Protein AF-A0AAE0JSP8-F1 (afdb_monomer)

Nearest PDB structures (foldseek):
  7pnw-assembly1_C  TM=7.402E-01  e=6.648E-01  Mus musculus
  3w5z-assembly1_A-2  TM=4.582E-01  e=4.486E-01  Magnetospirillum gryphiswaldense MSR-1
  3w63-assembly1_A-2  TM=4.583E-01  e=5.020E-01  Magnetospirillum gryphiswaldense MSR-1
  6h8d-assembly1_A-2  TM=4.544E-01  e=6.285E-01  Magnetospirillum gryphiswaldense
  6han-assembly1_A  TM=4.425E-01  e=1.544E+00  Magnetospirillum gryphiswaldense

Secondary structure (DSSP, 8-state):
----PPPPHHHHHHHHHHHHHHTS---SEEEEETTEEEEEEEETTEEEESPPPPSSEEEE--HHHHHHHHHH-HHHHHHHHHHHHHHTT---EEEEEEEEEEESS--TTPPPEEEEEEEE---STTHHHHHHHHHHHHHHHHHHHHHHSGGGTT---EEEEEEGGGTSPPEEEPPPHHHIIIIIHHHHHHHHHHHHHHHHHSTTTTTTEEEEEEEEEES-TTTTS-TTSS-EEEEEEE-TTS-GGGHHHHHHHHHHHHTT-TT---EEEEEE------PPPPPPP-S-HHHHHHHHHHHT----SPPPSSB-TT-EEEESS-EEBTTS-EEPPPEEE--EEEEE--SS-TT-EEEEEE-HHHHGGGSTT--EEE-TTS-EEE-PPPTTSHHHHHHHH-B---TTPPEEESS-HHHHHHHHHHHHHHHHHHTTSHHHHHHHHHHHHHHHHHHTTTTEEEEEEEE--TT-B-TT--B---EEEEES-GGGB---BPPPHHHHHHHS-GGGGGGS-SSS-TT-BSS---

Structure (mmCIF, N/CA/C/O backbone):
data_AF-A0AAE0JSP8-F1
#
_entry.id   AF-A0AAE0JSP8-F1
#
loop_
_atom_site.group_PDB
_atom_site.id
_atom_site.type_symbol
_atom_site.label_atom_id
_atom_site.label_alt_id
_atom_site.label_comp_id
_atom_site.label_asym_id
_atom_site.label_entity_id
_atom_site.label_seq_id
_atom_site.pdbx_PDB_ins_code
_atom_site.Cartn_x
_atom_site.Cartn_y
_atom_site.Cartn_z
_atom_site.occupancy
_atom_site.B_iso_or_equiv
_atom_site.auth_seq_id
_atom_site.auth_comp_id
_atom_site.auth_asym_id
_atom_site.auth_atom_id
_atom_sit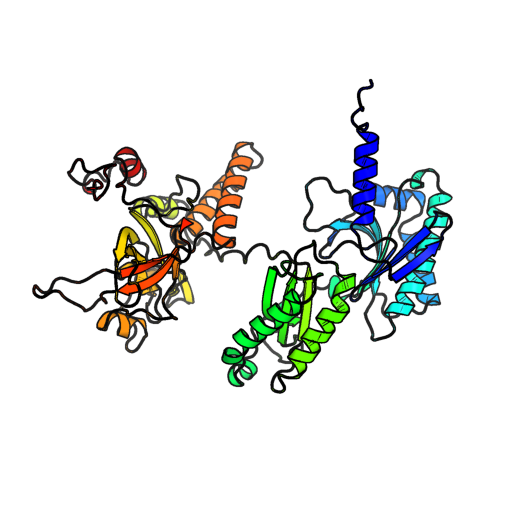e.pdbx_PDB_model_num
ATOM 1 N N . MET A 1 1 ? -52.371 -23.013 -5.879 1.00 31.42 1 MET A N 1
ATOM 2 C CA . MET A 1 1 ? -51.240 -23.257 -4.959 1.00 31.42 1 MET A CA 1
ATOM 3 C C . MET A 1 1 ? -50.397 -22.003 -4.907 1.00 31.42 1 MET A C 1
ATOM 5 O O . MET A 1 1 ? -50.276 -21.325 -5.916 1.00 31.42 1 MET A O 1
ATOM 9 N N . ALA A 1 2 ? -49.991 -21.657 -3.694 1.00 24.61 2 ALA A N 1
ATOM 10 C CA . ALA A 1 2 ? -49.722 -20.311 -3.224 1.00 24.61 2 ALA A CA 1
ATOM 11 C C . ALA A 1 2 ? -48.403 -19.703 -3.724 1.00 24.61 2 ALA A C 1
ATOM 13 O O . ALA A 1 2 ? -47.392 -20.388 -3.855 1.00 24.61 2 ALA A O 1
ATOM 14 N N . PHE A 1 3 ? -48.455 -18.388 -3.936 1.00 23.31 3 PHE A N 1
ATOM 15 C CA . PHE A 1 3 ? -47.315 -17.483 -4.003 1.00 23.31 3 PHE A CA 1
ATOM 16 C C . PHE A 1 3 ? -46.479 -17.598 -2.724 1.00 23.31 3 PHE A C 1
ATOM 18 O O . PHE A 1 3 ? -47.022 -17.489 -1.626 1.00 23.31 3 PHE A O 1
ATOM 25 N N . ASN A 1 4 ? -45.167 -17.779 -2.870 1.00 24.06 4 ASN A N 1
ATOM 26 C CA . ASN A 1 4 ? -44.219 -17.588 -1.779 1.00 24.06 4 ASN A CA 1
ATOM 27 C C . ASN A 1 4 ? -43.855 -16.089 -1.744 1.00 24.06 4 ASN A C 1
ATOM 29 O O . ASN A 1 4 ? -43.305 -15.598 -2.735 1.00 24.06 4 ASN A O 1
ATOM 33 N N . PRO A 1 5 ? -44.220 -15.326 -0.699 1.00 29.48 5 PRO A N 1
ATOM 34 C CA . PRO A 1 5 ? -43.956 -13.896 -0.653 1.00 29.48 5 PRO A CA 1
ATOM 35 C C . PRO A 1 5 ? -42.469 -13.646 -0.380 1.00 29.48 5 PRO A C 1
ATOM 37 O O . PRO A 1 5 ? -41.847 -14.323 0.439 1.00 29.48 5 PRO A O 1
ATOM 40 N N . TYR A 1 6 ? -41.901 -12.657 -1.071 1.00 28.11 6 TYR A N 1
ATOM 41 C CA . TYR A 1 6 ? -40.589 -12.113 -0.732 1.00 28.11 6 TYR A CA 1
ATOM 42 C C . TYR A 1 6 ? -40.577 -11.675 0.745 1.00 28.11 6 TYR A C 1
ATOM 44 O O . TYR A 1 6 ? -41.571 -11.096 1.199 1.00 28.11 6 TYR A O 1
ATOM 52 N N . PRO A 1 7 ? -39.490 -11.923 1.499 1.00 28.80 7 PRO A N 1
ATOM 53 C CA . PRO A 1 7 ? -39.397 -11.477 2.883 1.00 28.80 7 PRO A CA 1
ATOM 54 C C . PRO A 1 7 ? -39.534 -9.951 2.950 1.00 28.80 7 PRO A C 1
ATOM 56 O O . PRO A 1 7 ? -39.012 -9.240 2.088 1.00 28.80 7 PRO A O 1
ATOM 59 N N . SER A 1 8 ? -40.242 -9.442 3.961 1.00 32.22 8 SER A N 1
ATOM 60 C CA . SER A 1 8 ? -40.395 -8.001 4.171 1.00 32.22 8 SER A CA 1
ATOM 61 C C . SER A 1 8 ? -39.023 -7.327 4.358 1.00 32.22 8 SER A C 1
ATOM 63 O O . SER A 1 8 ? -38.097 -7.973 4.864 1.00 32.22 8 SER A O 1
ATOM 65 N N . PRO A 1 9 ? -38.868 -6.036 4.008 1.00 35.84 9 PRO A N 1
ATOM 66 C CA . PRO A 1 9 ? -37.604 -5.305 4.155 1.00 35.84 9 PRO A CA 1
ATOM 67 C C . PRO A 1 9 ? -37.012 -5.372 5.573 1.00 35.84 9 PRO A C 1
ATOM 69 O O . PRO A 1 9 ? -35.799 -5.482 5.722 1.00 35.84 9 PRO A O 1
ATOM 72 N N . GLU A 1 10 ? -37.861 -5.415 6.606 1.00 33.19 10 GLU A N 1
ATOM 73 C CA . GLU A 1 10 ? -37.438 -5.578 8.005 1.00 33.19 10 GLU A CA 1
ATOM 74 C C . GLU A 1 10 ? -36.783 -6.941 8.276 1.00 33.19 10 GLU A C 1
ATOM 76 O O . GLU A 1 10 ? -35.795 -7.018 8.999 1.00 33.19 10 GLU A O 1
ATOM 81 N N . SER A 1 11 ? -37.264 -8.019 7.645 1.00 34.00 11 SER A N 1
ATOM 82 C CA . SER A 1 11 ? -36.693 -9.365 7.807 1.00 34.00 11 SER A CA 1
ATOM 83 C C . SER A 1 11 ? -35.365 -9.555 7.066 1.00 34.00 11 SER A C 1
ATOM 85 O O . SER A 1 11 ? -34.535 -10.357 7.492 1.00 34.00 11 SER A O 1
ATOM 87 N N . ALA A 1 12 ? -35.132 -8.794 5.990 1.00 35.09 12 ALA A N 1
ATOM 88 C CA . ALA A 1 12 ? -33.876 -8.805 5.242 1.00 35.09 12 ALA A CA 1
ATOM 89 C C . ALA A 1 12 ? -32.756 -8.051 5.980 1.00 35.09 12 ALA A C 1
ATOM 91 O O . ALA A 1 12 ? -31.602 -8.483 5.936 1.00 35.09 12 ALA A O 1
ATOM 92 N N . ASP A 1 13 ? -33.094 -6.972 6.693 1.00 37.41 13 ASP A N 1
ATOM 93 C CA . ASP A 1 13 ? -32.158 -6.249 7.561 1.00 37.41 13 ASP A CA 1
ATOM 94 C C . ASP A 1 13 ? -31.832 -7.035 8.836 1.00 37.41 13 ASP A C 1
ATOM 96 O O . ASP A 1 13 ? -30.678 -7.055 9.267 1.00 37.41 13 ASP A O 1
ATOM 100 N N . ASP A 1 14 ? -32.798 -7.768 9.393 1.00 34.06 14 ASP A N 1
ATOM 101 C CA . ASP A 1 14 ? -32.564 -8.658 10.534 1.00 34.06 14 ASP A CA 1
ATOM 102 C C . ASP A 1 14 ? -31.745 -9.902 10.142 1.00 34.06 14 ASP A C 1
ATOM 104 O O . ASP A 1 14 ? -30.850 -10.319 10.880 1.00 34.06 14 ASP A O 1
ATOM 108 N N . GLU A 1 15 ? -31.953 -10.454 8.940 1.00 32.25 15 GLU A N 1
ATOM 109 C CA . GLU A 1 15 ? -31.084 -11.477 8.333 1.00 32.25 15 GLU A CA 1
ATOM 110 C C . GLU A 1 15 ? -29.684 -10.930 8.021 1.00 32.25 15 GLU A C 1
ATOM 112 O O . GLU A 1 15 ? -28.696 -11.627 8.244 1.00 32.25 15 GLU A O 1
ATOM 117 N N . ARG A 1 16 ? -29.549 -9.677 7.560 1.00 38.47 16 ARG A N 1
ATOM 118 C CA . ARG A 1 16 ? -28.243 -9.019 7.368 1.00 38.47 16 ARG A CA 1
ATOM 119 C C . ARG A 1 16 ? -27.525 -8.782 8.690 1.00 38.47 16 ARG A C 1
ATOM 121 O O . ARG A 1 16 ? -26.331 -9.053 8.761 1.00 38.47 16 ARG A O 1
ATOM 128 N N . ARG A 1 17 ? -28.225 -8.347 9.741 1.00 40.03 17 ARG A N 1
ATOM 129 C CA . ARG A 1 17 ? -27.682 -8.187 11.102 1.00 40.03 17 ARG A CA 1
ATOM 130 C C . ARG A 1 17 ? -27.309 -9.529 11.723 1.00 40.03 17 ARG A C 1
ATOM 132 O O . ARG A 1 17 ? -26.248 -9.633 12.336 1.00 40.03 17 ARG A O 1
ATOM 139 N N . LYS A 1 18 ? -28.110 -10.579 11.510 1.00 31.92 18 LYS A N 1
ATOM 140 C CA . LYS A 1 18 ? -27.779 -11.957 11.905 1.00 31.92 18 LYS A CA 1
ATOM 141 C C . LYS A 1 18 ? -26.587 -12.505 11.128 1.00 31.92 18 LYS A C 1
ATOM 143 O O . LYS A 1 18 ? -25.696 -13.062 11.753 1.00 31.92 18 LYS A O 1
ATOM 148 N N . ARG A 1 19 ? -26.494 -12.290 9.811 1.00 33.28 19 ARG A N 1
ATOM 149 C CA . ARG A 1 19 ? -25.324 -12.673 8.995 1.00 33.28 19 ARG A CA 1
ATOM 150 C C . ARG A 1 19 ? -24.083 -11.866 9.357 1.00 33.28 19 ARG A C 1
ATOM 152 O O . ARG A 1 19 ? -23.002 -12.432 9.395 1.00 33.28 19 ARG A O 1
ATOM 159 N N . ALA A 1 20 ? -24.220 -10.583 9.681 1.00 36.50 20 ALA A N 1
ATOM 160 C CA . ALA A 1 20 ? -23.135 -9.762 10.205 1.00 36.50 20 ALA A CA 1
ATOM 161 C C . ALA A 1 20 ? -22.670 -10.257 11.584 1.00 36.50 20 ALA A C 1
ATOM 163 O O . ALA A 1 20 ? -21.468 -10.294 11.819 1.00 36.50 20 ALA A O 1
ATOM 164 N N . ARG A 1 21 ? -23.586 -10.707 12.455 1.00 38.38 21 ARG A N 1
ATOM 165 C CA . ARG A 1 21 ? -23.275 -11.366 13.739 1.00 38.38 21 ARG A CA 1
ATOM 166 C C . ARG A 1 21 ? -22.654 -12.762 13.576 1.00 38.38 21 ARG A C 1
ATOM 168 O O . ARG A 1 21 ? -21.753 -13.096 14.328 1.00 38.38 21 ARG A O 1
ATOM 175 N N . LEU A 1 22 ? -23.085 -13.550 12.589 1.00 34.72 22 LEU A N 1
ATOM 176 C CA . LEU A 1 22 ? -22.573 -14.899 12.283 1.00 34.72 22 LEU A CA 1
ATOM 177 C C . LEU A 1 22 ? -21.211 -14.894 11.563 1.00 34.72 22 LEU A C 1
ATOM 179 O O . LEU A 1 22 ? -20.535 -15.915 11.538 1.00 34.72 22 LEU A O 1
ATOM 183 N N . ARG A 1 23 ? -20.795 -13.762 10.981 1.00 41.19 23 ARG A N 1
ATOM 184 C CA . ARG A 1 23 ? -19.531 -13.596 10.228 1.00 41.19 23 ARG A CA 1
ATOM 185 C C . ARG A 1 23 ? -18.319 -13.231 11.091 1.00 41.19 23 ARG A C 1
ATOM 187 O O . ARG A 1 23 ? -17.265 -12.905 10.558 1.00 41.19 23 ARG A O 1
ATOM 194 N N . ARG A 1 24 ? -18.464 -13.217 12.414 1.00 50.22 24 ARG A N 1
ATOM 195 C CA . ARG A 1 24 ? -17.541 -12.530 13.320 1.00 50.22 24 ARG A CA 1
ATOM 196 C C . ARG A 1 24 ? -17.020 -13.483 14.379 1.00 50.22 24 ARG A C 1
ATOM 198 O O . ARG A 1 24 ? -17.729 -13.700 15.347 1.00 50.22 24 ARG A O 1
ATOM 205 N N . SER A 1 25 ? -15.787 -13.970 14.172 1.00 50.50 25 SER A N 1
ATOM 206 C CA . SER A 1 25 ? -14.884 -14.651 15.131 1.00 50.50 25 SER A CA 1
ATOM 207 C C . SER A 1 25 ? -15.481 -15.764 16.012 1.00 50.50 25 SER A C 1
ATOM 209 O O . SER A 1 25 ? -16.578 -15.670 16.544 1.00 50.50 25 SER A O 1
ATOM 211 N N . GLU A 1 26 ? -14.720 -16.820 16.284 1.00 50.00 26 GLU A N 1
ATOM 212 C CA . GLU A 1 26 ? -15.109 -17.754 17.351 1.00 50.00 26 GLU A CA 1
ATOM 213 C C . GLU A 1 26 ? -14.816 -17.126 18.720 1.00 50.00 26 GLU A C 1
ATOM 215 O O . GLU A 1 26 ? -13.725 -16.604 18.948 1.00 50.00 26 GLU A O 1
ATOM 220 N N . ALA A 1 27 ? -15.809 -17.130 19.613 1.00 56.12 27 ALA A N 1
ATOM 221 C CA . ALA A 1 27 ? -15.682 -16.568 20.955 1.00 56.12 27 ALA A CA 1
ATOM 222 C C . ALA A 1 27 ? -14.698 -17.383 21.801 1.00 56.12 27 ALA A C 1
ATOM 224 O O . ALA A 1 27 ? -14.748 -18.612 21.795 1.00 56.12 27 ALA A O 1
ATOM 225 N N . THR A 1 28 ? -13.849 -16.706 22.577 1.00 61.28 28 THR A N 1
ATOM 226 C CA . THR A 1 28 ? -12.959 -17.378 23.537 1.00 61.28 28 THR A CA 1
ATOM 227 C C . THR A 1 28 ? -13.758 -17.927 24.716 1.00 61.28 28 THR A C 1
ATOM 229 O O . THR A 1 28 ? -13.456 -18.994 25.243 1.00 61.28 28 THR A O 1
ATOM 232 N N . SER A 1 29 ? -14.789 -17.191 25.144 1.00 69.19 29 SER A N 1
ATOM 233 C CA . SER A 1 29 ? -15.758 -17.631 26.150 1.00 69.19 29 SER A CA 1
ATOM 234 C C . SER A 1 29 ? -17.073 -16.851 26.042 1.00 69.19 29 SER A C 1
ATOM 236 O O . SER A 1 29 ? -17.104 -15.740 25.512 1.00 69.19 29 SER A O 1
ATOM 238 N N . SER A 1 30 ? -18.165 -17.419 26.552 1.00 66.19 30 SER A N 1
ATOM 239 C CA . SER A 1 30 ? -19.457 -16.744 26.727 1.00 66.19 30 SER A CA 1
ATOM 240 C C . SER A 1 30 ? -19.714 -16.432 28.204 1.00 66.19 30 SER A C 1
ATOM 242 O O . SER A 1 30 ? -19.232 -17.136 29.092 1.00 66.19 30 SER A O 1
ATOM 244 N N . ASP A 1 31 ? -20.472 -15.374 28.472 1.00 72.06 31 ASP A N 1
ATOM 245 C CA . ASP A 1 31 ? -20.971 -15.006 29.799 1.00 72.06 31 ASP A CA 1
ATOM 246 C C . ASP A 1 31 ? -22.331 -14.290 29.659 1.00 72.06 31 ASP A C 1
ATOM 248 O O . ASP A 1 31 ? -22.794 -14.029 28.551 1.00 72.06 31 ASP A O 1
ATOM 252 N N . SER A 1 32 ? -22.996 -13.975 30.765 1.00 63.38 32 SER A N 1
ATOM 253 C CA . SER A 1 32 ? -24.276 -13.264 30.786 1.00 63.38 32 SER A CA 1
ATOM 254 C C . SER A 1 32 ? -24.208 -11.997 31.635 1.00 63.38 32 SER A C 1
ATOM 256 O O . SER A 1 32 ? -23.608 -11.984 32.718 1.00 63.38 32 SER A O 1
ATOM 258 N N . SER A 1 33 ? -24.850 -10.934 31.159 1.00 71.62 33 SER A N 1
ATOM 259 C CA . SER A 1 33 ? -25.182 -9.730 31.924 1.00 71.62 33 SER A CA 1
ATOM 260 C C . SER A 1 33 ? -26.700 -9.607 32.056 1.00 71.62 33 SER A C 1
ATOM 262 O O . SER A 1 33 ? -27.456 -10.383 31.469 1.00 71.62 33 SER A O 1
ATOM 264 N N . ASP A 1 34 ? -27.154 -8.584 32.778 1.00 70.25 34 ASP A N 1
ATOM 265 C CA . ASP A 1 34 ? -28.576 -8.234 32.840 1.00 70.25 34 ASP A CA 1
ATOM 266 C C . ASP A 1 34 ? -29.153 -7.860 31.456 1.00 70.25 34 ASP A C 1
ATOM 268 O O . ASP A 1 34 ? -30.369 -7.825 31.284 1.00 70.25 34 ASP A O 1
ATOM 272 N N . ALA A 1 35 ? -28.296 -7.622 30.447 1.00 60.81 35 ALA A N 1
ATOM 273 C CA . ALA A 1 35 ? -28.680 -7.358 29.055 1.00 60.81 35 ALA A CA 1
ATOM 274 C C . ALA A 1 35 ? -28.774 -8.615 28.179 1.00 60.81 35 ALA A C 1
ATOM 276 O O . ALA A 1 35 ? -29.135 -8.502 27.006 1.00 60.81 35 ALA A O 1
ATOM 277 N N . GLY A 1 36 ? -28.476 -9.792 28.733 1.00 72.25 36 GLY A N 1
ATOM 278 C CA . GLY A 1 36 ? -28.459 -11.070 28.027 1.00 72.25 36 GLY A CA 1
ATOM 279 C C . GLY A 1 36 ? -27.058 -11.673 27.914 1.00 72.25 36 GLY A C 1
ATOM 280 O O . GLY A 1 36 ? -26.113 -11.260 28.587 1.00 72.25 36 GLY A O 1
ATOM 281 N N . GLU A 1 37 ? -26.928 -12.696 27.072 1.00 79.19 37 GLU A N 1
ATOM 282 C CA . GLU A 1 37 ? -25.643 -13.344 26.812 1.00 79.19 37 GLU A CA 1
ATOM 283 C C . GLU A 1 37 ? -24.724 -12.446 25.976 1.00 79.19 37 GLU A C 1
ATOM 285 O O . GLU A 1 37 ? -25.137 -11.853 24.976 1.00 79.19 37 GLU A O 1
ATOM 290 N N . PHE A 1 38 ? -23.455 -12.378 26.368 1.00 80.94 38 PHE A N 1
ATOM 291 C CA . PHE A 1 38 ? -22.396 -11.724 25.615 1.00 80.94 38 PHE A CA 1
ATOM 292 C C . PHE A 1 38 ? -21.157 -12.617 25.549 1.00 80.94 38 PHE A C 1
ATOM 294 O O . PHE A 1 38 ? -20.910 -13.476 26.394 1.00 80.94 38 PHE A O 1
ATOM 301 N N . THR A 1 39 ? -20.351 -12.413 24.518 1.00 82.56 39 THR A N 1
ATOM 302 C CA . THR A 1 39 ? -19.151 -13.204 24.256 1.00 82.56 39 THR A CA 1
ATOM 303 C C . THR A 1 39 ? -17.901 -12.358 24.444 1.00 82.56 39 THR A C 1
ATOM 305 O O . THR A 1 39 ? -17.859 -11.187 24.064 1.00 82.56 39 THR A O 1
ATOM 308 N N . ILE A 1 40 ? -16.889 -12.959 25.067 1.00 85.69 40 ILE A N 1
ATOM 309 C CA . ILE A 1 40 ? -15.553 -12.393 25.215 1.00 85.69 40 ILE A CA 1
ATOM 310 C C . ILE A 1 40 ? -14.695 -12.886 24.059 1.00 85.69 40 ILE A C 1
ATOM 312 O O . ILE A 1 40 ? -14.621 -14.090 23.791 1.00 85.69 40 ILE A O 1
ATOM 316 N N . PHE A 1 41 ? -14.008 -11.949 23.418 1.00 83.69 41 PHE A N 1
ATOM 317 C CA . PHE A 1 41 ? -13.048 -12.229 22.363 1.00 83.69 41 PHE A CA 1
ATOM 318 C C . PHE A 1 41 ? -11.669 -11.791 22.800 1.00 83.69 41 PHE A C 1
ATOM 320 O O . PHE A 1 41 ? -11.484 -10.666 23.257 1.00 83.69 41 PHE A O 1
ATOM 327 N N . ASN A 1 42 ? -10.714 -12.688 22.619 1.00 83.56 42 ASN A N 1
ATOM 328 C CA . ASN A 1 42 ? -9.311 -12.474 22.895 1.00 83.56 42 ASN A CA 1
ATOM 329 C C . ASN A 1 42 ? -8.546 -12.671 21.598 1.00 83.56 42 ASN A C 1
ATOM 331 O O . ASN A 1 42 ? -8.471 -13.776 21.060 1.00 83.56 42 ASN A O 1
ATOM 335 N N . VAL A 1 43 ? -8.045 -11.569 21.071 1.00 79.88 43 VAL A N 1
ATOM 336 C CA . VAL A 1 43 ? -7.267 -11.511 19.839 1.00 79.88 43 VAL A CA 1
ATOM 337 C C . VAL A 1 43 ? -5.932 -10.841 20.149 1.00 79.88 43 VAL A C 1
ATOM 339 O O . VAL A 1 43 ? -5.715 -10.340 21.251 1.00 79.88 43 VAL A O 1
ATOM 342 N N . ARG A 1 44 ? -4.979 -10.884 19.216 1.00 76.31 44 ARG A N 1
ATOM 343 C CA . ARG A 1 44 ? -3.579 -10.495 19.454 1.00 76.31 44 ARG A CA 1
ATOM 344 C C . ARG A 1 44 ? -3.450 -9.124 20.149 1.00 76.31 44 ARG A C 1
ATOM 346 O O . ARG A 1 44 ? -3.579 -8.073 19.523 1.00 76.31 44 ARG A O 1
ATOM 353 N N . HIS A 1 45 ? -3.130 -9.166 21.443 1.00 84.25 45 HIS A N 1
ATOM 354 C CA . HIS A 1 45 ? -2.969 -8.012 22.334 1.00 84.25 45 HIS A CA 1
ATOM 355 C C . HIS A 1 45 ? -4.238 -7.166 22.543 1.00 84.25 45 HIS A C 1
ATOM 357 O O . HIS A 1 45 ? -4.178 -5.937 22.650 1.00 84.25 45 HIS A O 1
ATOM 363 N N . ARG A 1 46 ? -5.405 -7.817 22.536 1.00 88.19 46 ARG A N 1
ATOM 364 C CA . ARG A 1 46 ? -6.699 -7.141 22.570 1.00 88.19 46 ARG A CA 1
ATOM 365 C C . ARG A 1 46 ? -7.809 -8.043 23.086 1.00 88.19 46 ARG A C 1
ATOM 367 O O . ARG A 1 46 ? -7.968 -9.170 22.628 1.00 88.19 46 ARG A O 1
ATOM 374 N N . VAL A 1 47 ? -8.617 -7.522 24.002 1.00 91.12 47 VAL A N 1
ATOM 375 C CA . VAL A 1 47 ? -9.769 -8.237 24.555 1.00 91.12 47 VAL A CA 1
ATOM 376 C C . VAL A 1 47 ? -11.004 -7.356 24.482 1.00 91.12 47 VAL A C 1
ATOM 378 O O . VAL A 1 47 ? -10.941 -6.198 24.885 1.00 91.12 47 VAL A O 1
ATOM 381 N N . ALA A 1 48 ? -12.125 -7.884 23.990 1.00 91.94 48 ALA A N 1
ATOM 382 C CA . ALA A 1 48 ? -13.352 -7.102 23.869 1.00 91.94 48 ALA A CA 1
ATOM 383 C C . ALA A 1 48 ? -14.644 -7.898 24.083 1.00 91.94 48 ALA A C 1
ATOM 385 O O . ALA A 1 48 ? -14.669 -9.128 23.977 1.00 91.94 48 ALA A O 1
ATOM 386 N N . ALA A 1 49 ? -15.710 -7.152 24.371 1.00 91.06 49 ALA A N 1
ATOM 387 C CA . ALA A 1 49 ? -17.089 -7.615 24.429 1.00 91.06 49 ALA A CA 1
ATOM 388 C C . ALA A 1 49 ? -18.039 -6.517 23.905 1.00 91.06 49 ALA A C 1
ATOM 390 O O . ALA A 1 49 ? -18.096 -5.447 24.520 1.00 91.06 49 ALA A O 1
ATOM 391 N N . PRO A 1 50 ? -18.820 -6.745 22.830 1.00 83.69 50 PRO A N 1
ATOM 392 C CA . PRO A 1 50 ? -18.850 -7.930 21.957 1.00 83.69 50 PRO A CA 1
ATOM 393 C C . PRO A 1 50 ? -17.603 -8.019 21.047 1.00 83.69 50 PRO A C 1
ATOM 395 O O . PRO A 1 50 ? -16.576 -7.410 21.338 1.00 83.69 50 PRO A O 1
ATOM 398 N N . THR A 1 51 ? -17.665 -8.798 19.959 1.00 77.31 51 THR A N 1
ATOM 399 C CA . THR A 1 51 ? -16.553 -8.983 19.011 1.00 77.31 51 THR A CA 1
ATOM 400 C C . THR A 1 51 ? -15.897 -7.665 18.589 1.00 77.31 51 THR A C 1
ATOM 402 O O . THR A 1 51 ? -16.588 -6.809 18.019 1.00 77.31 51 THR A O 1
ATOM 405 N N . PRO A 1 52 ? -14.570 -7.515 18.759 1.00 78.56 52 PRO A N 1
ATOM 406 C CA . PRO A 1 52 ? -13.874 -6.330 18.297 1.00 78.56 52 PRO A CA 1
ATOM 407 C C . PRO A 1 52 ? -13.803 -6.323 16.767 1.00 78.56 52 PRO A C 1
ATOM 409 O O . PRO A 1 52 ? -13.645 -7.364 16.131 1.00 78.56 52 PRO A O 1
ATOM 412 N N . HIS A 1 53 ? -13.917 -5.148 16.154 1.00 78.62 53 HIS A N 1
ATOM 413 C CA . HIS A 1 53 ? -13.728 -5.023 14.706 1.00 78.62 53 HIS A CA 1
ATOM 414 C C . HIS A 1 53 ? -12.238 -5.125 14.343 1.00 78.62 53 HIS A C 1
ATOM 416 O O . HIS A 1 53 ? -11.392 -4.750 15.162 1.00 78.62 53 HIS A O 1
ATOM 422 N N . PRO A 1 54 ? -11.893 -5.614 13.141 1.00 79.00 54 PRO A N 1
ATOM 423 C CA . PRO A 1 54 ? -10.523 -5.578 12.634 1.00 79.00 54 PRO A CA 1
ATOM 424 C C . PRO A 1 54 ? -9.892 -4.182 12.738 1.00 79.00 54 PRO A C 1
ATOM 426 O O . PRO A 1 54 ? -10.568 -3.171 12.536 1.00 79.00 54 PRO A O 1
ATOM 429 N N . LEU A 1 55 ? -8.603 -4.121 13.065 1.00 80.12 55 LEU A N 1
ATOM 430 C CA . LEU A 1 55 ? -7.827 -2.874 13.011 1.00 80.12 55 LEU A CA 1
ATOM 431 C C . LEU A 1 55 ? -7.334 -2.596 11.572 1.00 80.12 55 LEU A C 1
ATOM 433 O O . LEU A 1 55 ? -7.364 -3.503 10.750 1.00 80.12 55 LEU A O 1
ATOM 437 N N . PRO A 1 56 ? -6.848 -1.383 11.240 1.00 76.62 56 PRO A N 1
ATOM 438 C CA . PRO A 1 56 ? -7.003 -0.116 11.957 1.00 76.62 56 PRO A CA 1
ATOM 439 C C . PRO A 1 56 ? -8.457 0.363 12.049 1.00 76.62 56 PRO A C 1
ATOM 441 O O . PRO A 1 56 ? -9.317 0.018 11.240 1.00 76.62 56 PRO A O 1
ATOM 444 N N . MET A 1 57 ? -8.719 1.208 13.046 1.00 78.25 57 MET A N 1
ATOM 445 C CA . MET A 1 57 ? -10.018 1.841 13.268 1.00 78.25 57 MET A CA 1
ATOM 446 C C . MET A 1 57 ? -9.852 3.305 13.650 1.00 78.25 57 MET A C 1
ATOM 448 O O . MET A 1 57 ? -8.891 3.670 14.327 1.00 78.25 57 MET A O 1
ATOM 452 N N . ASN A 1 58 ? -10.842 4.108 13.283 1.00 78.50 58 ASN A N 1
ATOM 453 C CA . ASN A 1 58 ? -10.983 5.481 13.733 1.00 78.50 58 ASN A CA 1
ATOM 454 C C . ASN A 1 58 ? -11.754 5.527 15.057 1.00 78.50 58 ASN A C 1
ATOM 456 O O . ASN A 1 58 ? -12.680 4.746 15.291 1.00 78.50 58 ASN A O 1
ATOM 460 N N . THR A 1 59 ? -11.382 6.469 15.918 1.00 82.06 59 THR A N 1
ATOM 461 C CA . THR A 1 59 ? -12.137 6.827 17.124 1.00 82.06 59 THR A CA 1
ATOM 462 C C . THR A 1 59 ? -12.809 8.170 16.893 1.00 82.06 59 THR A C 1
ATOM 464 O O . THR A 1 59 ? -12.120 9.166 16.671 1.00 82.06 59 THR A O 1
ATOM 467 N N . VAL A 1 60 ? -14.138 8.203 16.937 1.00 81.81 60 VAL A N 1
ATOM 468 C CA . VAL A 1 60 ? -14.931 9.423 16.736 1.00 81.81 60 VAL A CA 1
ATOM 469 C C . VAL A 1 60 ? -15.875 9.654 17.909 1.00 81.81 60 VAL A C 1
ATOM 471 O O . VAL A 1 60 ? -16.273 8.719 18.601 1.00 81.81 60 VAL A O 1
ATOM 474 N N . TRP A 1 61 ? -16.245 10.912 18.128 1.00 85.12 61 TRP A N 1
ATOM 475 C CA . TRP A 1 61 ? -17.259 11.286 19.108 1.00 85.12 61 TRP A CA 1
ATOM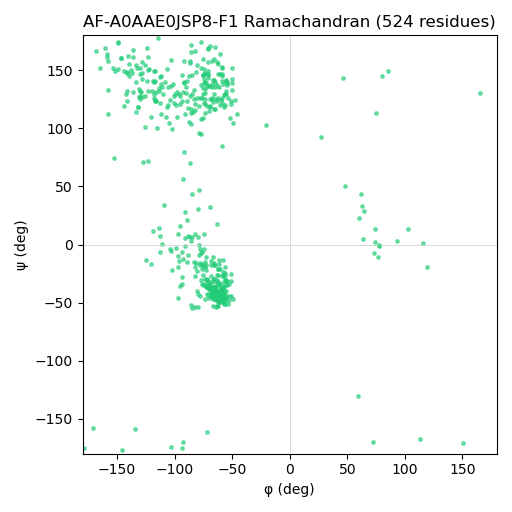 476 C C . TRP A 1 61 ? -18.583 11.587 18.398 1.00 85.12 61 TRP A C 1
ATOM 478 O O . TRP A 1 61 ? -18.755 12.665 17.820 1.00 85.12 61 TRP A O 1
ATOM 488 N N . ASP A 1 62 ? -19.501 10.619 18.404 1.00 83.50 62 ASP A N 1
ATOM 489 C CA . ASP A 1 62 ? -20.779 10.685 17.686 1.00 83.50 62 ASP A CA 1
ATOM 490 C C . ASP A 1 62 ? -21.985 10.985 18.605 1.00 83.50 62 ASP A C 1
ATOM 492 O O . ASP A 1 62 ? -21.844 11.292 19.793 1.00 83.50 62 ASP A O 1
ATOM 496 N N . ASP A 1 63 ? -23.197 10.936 18.044 1.00 86.12 63 ASP A N 1
ATOM 497 C CA . ASP A 1 63 ? -24.439 11.197 18.782 1.00 86.12 63 ASP A CA 1
ATOM 498 C C . ASP A 1 63 ? -24.768 10.121 19.827 1.00 86.12 63 ASP A C 1
ATOM 500 O O . ASP A 1 63 ? -25.401 10.429 20.845 1.00 86.12 63 ASP A O 1
ATOM 504 N N . GLN A 1 64 ? -24.318 8.878 19.627 1.00 88.94 64 GLN A N 1
ATOM 505 C CA . GLN A 1 64 ? -24.474 7.826 20.630 1.00 88.94 64 GLN A CA 1
ATOM 506 C C . GLN A 1 64 ? -23.540 8.085 21.812 1.00 88.94 64 GLN A C 1
ATOM 508 O O . GLN A 1 64 ? -23.998 8.026 22.951 1.00 88.94 64 GLN A O 1
ATOM 513 N N . CYS A 1 65 ? -22.286 8.487 21.570 1.00 89.50 65 CYS A N 1
ATOM 514 C CA . CYS A 1 65 ? -21.371 8.938 22.624 1.00 89.50 65 CYS A CA 1
ATOM 515 C C . CYS A 1 65 ? -21.940 10.129 23.406 1.00 89.50 65 CYS A C 1
ATOM 517 O O . CYS A 1 65 ? -21.954 10.093 24.635 1.00 89.50 65 CYS A O 1
ATOM 519 N N . ARG A 1 66 ? -22.481 11.147 22.717 1.00 91.81 66 ARG A N 1
ATOM 520 C CA . ARG A 1 66 ? -23.153 12.290 23.369 1.00 91.81 66 ARG A CA 1
ATOM 521 C C . ARG A 1 66 ? -24.331 11.858 24.241 1.00 91.81 66 ARG A C 1
ATOM 523 O O . ARG A 1 66 ? -24.523 12.399 25.326 1.00 91.81 66 ARG A O 1
ATOM 530 N N . SER A 1 67 ? -25.118 10.892 23.772 1.00 91.19 67 SER A N 1
ATOM 531 C CA . SER A 1 67 ? -26.251 10.359 24.532 1.00 91.19 67 SER A CA 1
ATOM 532 C C . SER A 1 67 ? -25.773 9.598 25.767 1.00 91.19 67 SER A C 1
ATOM 534 O O . SER A 1 67 ? -26.276 9.837 26.856 1.00 91.19 67 SER A O 1
ATOM 536 N N . ILE A 1 68 ? -24.761 8.739 25.633 1.00 93.12 68 ILE A N 1
ATOM 537 C CA . ILE A 1 68 ? -24.173 8.005 26.763 1.00 93.12 68 ILE A CA 1
ATOM 538 C C . ILE A 1 68 ? -23.606 8.971 27.806 1.00 93.12 68 ILE A C 1
ATOM 540 O O . ILE A 1 68 ? -23.860 8.797 28.996 1.00 93.12 68 ILE A O 1
ATOM 544 N N . ASP A 1 69 ? -22.879 10.000 27.373 1.00 94.56 69 ASP A N 1
ATOM 545 C CA . ASP A 1 69 ? -22.301 11.000 28.269 1.00 94.56 69 ASP A CA 1
ATOM 546 C C . ASP A 1 69 ? -23.380 11.787 29.025 1.00 94.56 69 ASP A C 1
ATOM 548 O O . ASP A 1 69 ? -23.329 11.890 30.247 1.00 94.56 69 ASP A O 1
ATOM 552 N N . ARG A 1 70 ? -24.426 12.247 28.329 1.00 93.88 70 ARG A N 1
ATOM 553 C CA . ARG A 1 70 ? -25.545 12.965 28.958 1.00 93.88 70 ARG A CA 1
ATOM 554 C C . ARG A 1 70 ? -26.278 12.125 30.009 1.00 93.88 70 ARG A C 1
ATOM 556 O O . ARG A 1 70 ? -26.728 12.660 31.016 1.00 93.88 70 ARG A O 1
ATOM 563 N N . GLU A 1 71 ? -26.449 10.835 29.741 1.00 94.00 71 GLU A N 1
ATOM 564 C CA . GLU A 1 71 ? -27.325 9.950 30.513 1.00 94.00 71 GLU A CA 1
ATOM 565 C C . GLU A 1 71 ? -26.600 9.182 31.633 1.00 94.00 71 GLU A C 1
ATOM 567 O O . GLU A 1 71 ? -27.199 8.910 32.673 1.00 94.00 71 GLU A O 1
ATOM 572 N N . LEU A 1 72 ? -25.330 8.809 31.434 1.00 93.00 72 LEU A N 1
ATOM 573 C CA . LEU A 1 72 ? -24.532 8.022 32.390 1.00 93.00 72 LEU A CA 1
ATOM 574 C C . LEU A 1 72 ? -23.263 8.735 32.872 1.00 93.00 72 LEU A C 1
ATOM 576 O O . LEU A 1 72 ? -22.694 8.305 33.876 1.00 93.00 72 LEU A O 1
ATOM 580 N N . GLY A 1 73 ? -22.820 9.788 32.180 1.00 93.06 73 GLY A N 1
ATOM 581 C CA . GLY A 1 73 ? -21.545 10.465 32.409 1.00 93.06 73 GLY A CA 1
ATOM 582 C C . GLY A 1 73 ? -20.358 9.659 31.882 1.00 93.06 73 GLY A C 1
ATOM 583 O O . GLY A 1 73 ? -20.010 8.614 32.439 1.00 93.06 73 GLY A O 1
ATOM 584 N N . ALA A 1 74 ? -19.676 10.158 30.848 1.00 91.06 74 ALA A N 1
ATOM 585 C CA . ALA A 1 74 ? -18.487 9.514 30.289 1.00 91.06 74 ALA A CA 1
ATOM 586 C C . ALA A 1 74 ? -17.386 9.344 31.347 1.00 91.06 74 ALA A C 1
ATOM 588 O O . ALA A 1 74 ? -16.802 8.268 31.479 1.00 91.06 74 ALA A O 1
ATOM 589 N N . GLU A 1 75 ? -17.164 10.379 32.158 1.00 93.19 75 GLU A N 1
ATOM 590 C CA . GLU A 1 75 ? -16.194 10.354 33.256 1.00 93.19 75 GLU A CA 1
ATOM 591 C C . GLU A 1 75 ? -16.593 9.350 34.350 1.00 93.19 75 GLU A C 1
ATOM 593 O O . GLU A 1 75 ? -15.756 8.613 34.866 1.00 93.19 75 GLU A O 1
ATOM 598 N N . ALA A 1 76 ? -17.886 9.243 34.670 1.00 93.50 76 ALA A N 1
ATOM 599 C CA . ALA A 1 76 ? -18.373 8.288 35.664 1.00 93.50 76 ALA A CA 1
ATOM 600 C C . ALA A 1 76 ? -18.203 6.830 35.201 1.00 93.50 76 ALA A C 1
ATOM 602 O O . ALA A 1 76 ? -17.872 5.957 36.010 1.00 93.50 76 ALA A O 1
ATOM 603 N N . LEU A 1 77 ? -18.399 6.557 33.907 1.00 94.62 77 LEU A N 1
ATOM 604 C CA . LEU A 1 77 ? -18.118 5.249 33.310 1.00 94.62 77 LEU A CA 1
ATOM 605 C C . LEU A 1 77 ? -16.616 4.940 33.312 1.00 94.62 77 LEU A C 1
ATOM 607 O O . LEU A 1 77 ? -16.228 3.842 33.716 1.00 94.62 77 LEU A O 1
ATOM 611 N N . ALA A 1 78 ? -15.775 5.905 32.933 1.00 95.31 78 ALA A N 1
ATOM 612 C CA . ALA A 1 78 ? -14.323 5.751 32.946 1.00 95.31 78 ALA A CA 1
ATOM 613 C C . ALA A 1 78 ? -13.774 5.502 34.363 1.00 95.31 78 ALA A C 1
ATOM 615 O O . ALA A 1 78 ? -12.941 4.613 34.558 1.00 95.31 78 ALA A O 1
ATOM 616 N N . ASN A 1 79 ? -14.292 6.211 35.370 1.00 95.38 79 ASN A N 1
ATOM 617 C CA . ASN A 1 79 ? -13.909 6.038 36.772 1.00 95.38 79 ASN A CA 1
ATOM 618 C C . ASN A 1 79 ? -14.311 4.658 37.311 1.00 95.38 79 ASN A C 1
ATOM 620 O O . ASN A 1 79 ? -13.518 3.998 37.986 1.00 95.38 79 ASN A O 1
ATOM 624 N N . GLU A 1 80 ? -15.514 4.178 36.982 1.00 95.69 80 GLU A N 1
ATOM 625 C CA . GLU A 1 80 ? -15.954 2.843 37.403 1.00 95.69 80 GLU A CA 1
ATOM 626 C C . GLU A 1 80 ? -15.142 1.734 36.724 1.00 95.69 80 GLU A C 1
ATOM 628 O O . GLU A 1 80 ? -14.717 0.786 37.389 1.00 95.69 80 GLU A O 1
ATOM 633 N N . ALA A 1 81 ? -14.855 1.865 35.426 1.00 96.56 81 ALA A N 1
ATOM 634 C CA . ALA A 1 81 ? -13.955 0.947 34.739 1.00 96.56 81 ALA A CA 1
ATOM 635 C C . ALA A 1 81 ? -12.554 0.966 35.360 1.00 96.56 81 ALA A C 1
ATOM 637 O O . ALA A 1 81 ? -12.019 -0.096 35.655 1.00 96.56 81 ALA A O 1
ATOM 638 N N . THR A 1 82 ? -11.999 2.138 35.671 1.00 96.50 82 THR A N 1
ATOM 639 C CA . THR A 1 82 ? -10.700 2.274 36.358 1.00 96.50 82 THR A CA 1
ATOM 640 C C . THR A 1 82 ? -10.684 1.573 37.722 1.00 96.50 82 THR A C 1
ATOM 642 O O . THR A 1 82 ? -9.716 0.884 38.066 1.00 96.50 82 THR A O 1
ATOM 645 N N . ARG A 1 83 ? -11.776 1.667 38.491 1.00 96.50 83 ARG A N 1
ATOM 646 C CA . ARG A 1 83 ? -11.931 0.935 39.757 1.00 96.50 83 ARG A CA 1
ATOM 647 C C . ARG A 1 83 ? -11.891 -0.577 39.536 1.00 96.50 83 ARG A C 1
ATOM 649 O O . ARG A 1 83 ? -11.190 -1.282 40.259 1.00 96.50 83 ARG A O 1
ATOM 656 N N . ILE A 1 84 ? -12.607 -1.074 38.528 1.00 97.31 84 ILE A N 1
ATOM 657 C CA . ILE A 1 84 ? -12.616 -2.500 38.177 1.00 97.31 84 ILE A CA 1
ATOM 658 C C . ILE A 1 84 ? -11.235 -2.959 37.692 1.00 97.31 84 ILE A C 1
ATOM 660 O O . ILE A 1 84 ? -10.751 -3.985 38.163 1.00 97.31 84 ILE A O 1
ATOM 664 N N . LEU A 1 85 ? -10.573 -2.189 36.823 1.00 95.75 85 LEU A N 1
ATOM 665 C CA . LEU A 1 85 ? -9.216 -2.466 36.340 1.00 95.75 85 LEU A CA 1
ATOM 666 C C . LEU A 1 85 ? -8.231 -2.610 37.509 1.00 95.75 85 LEU A C 1
ATOM 668 O O . LEU A 1 85 ? -7.419 -3.531 37.518 1.00 95.75 85 LEU A O 1
ATOM 672 N N . THR A 1 86 ? -8.364 -1.768 38.537 1.00 95.06 86 THR A N 1
ATOM 673 C CA . THR A 1 86 ? -7.540 -1.831 39.752 1.00 95.06 86 THR A CA 1
ATOM 674 C C . THR A 1 86 ? -7.823 -3.094 40.575 1.00 95.06 86 THR A C 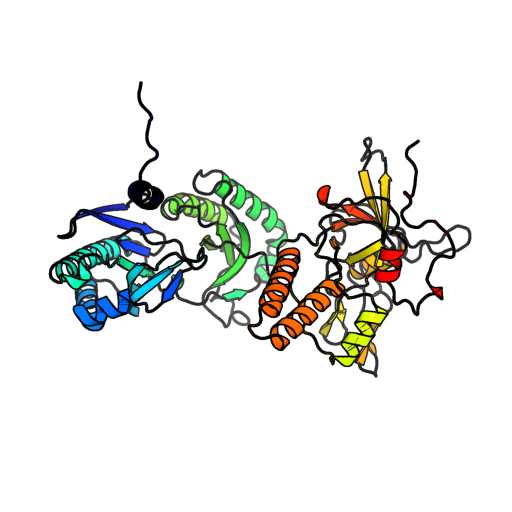1
ATOM 676 O O . THR A 1 86 ? -6.892 -3.754 41.032 1.00 95.06 86 THR A O 1
ATOM 679 N N . ILE A 1 87 ? -9.097 -3.475 40.740 1.00 95.31 87 ILE A N 1
ATOM 680 C CA . ILE A 1 87 ? -9.494 -4.702 41.458 1.00 95.31 87 ILE A CA 1
ATOM 681 C C . ILE A 1 87 ? -8.966 -5.955 40.748 1.00 95.31 87 ILE A C 1
ATOM 683 O O . ILE A 1 87 ? -8.455 -6.866 41.398 1.00 95.31 87 ILE A O 1
ATOM 687 N N . GLU A 1 88 ? -9.078 -5.995 39.421 1.00 94.19 88 GLU A N 1
ATOM 688 C CA . GLU A 1 88 ? -8.609 -7.116 38.601 1.00 94.19 88 GLU A CA 1
ATOM 689 C C . GLU A 1 88 ? -7.086 -7.109 38.394 1.00 94.19 88 GLU A C 1
ATOM 691 O O . GLU A 1 88 ? -6.548 -8.072 37.847 1.00 94.19 88 GLU A O 1
ATOM 696 N N . LYS A 1 89 ? -6.392 -6.071 38.890 1.00 92.38 89 LYS A N 1
ATOM 697 C CA . LYS A 1 89 ? -4.938 -5.874 38.799 1.00 92.38 89 LYS A CA 1
ATOM 698 C C . LYS A 1 89 ? -4.443 -5.755 37.354 1.00 92.38 89 LYS A C 1
ATOM 700 O O . LYS A 1 89 ? -3.438 -6.353 36.980 1.00 92.38 89 LYS A O 1
ATOM 705 N N . VAL A 1 90 ? -5.159 -4.989 36.531 1.00 90.75 90 VAL A N 1
ATOM 706 C CA . VAL A 1 90 ? -4.668 -4.589 35.208 1.00 90.75 90 VAL A CA 1
ATOM 707 C C . VAL A 1 90 ? -3.590 -3.525 35.397 1.00 90.75 90 VAL A C 1
ATOM 709 O O . VAL A 1 90 ? -3.866 -2.420 35.860 1.00 90.75 90 VAL A O 1
ATOM 712 N N . GLU A 1 91 ? -2.357 -3.868 35.051 1.00 89.12 91 GLU A N 1
ATOM 713 C CA . GLU A 1 91 ? -1.210 -2.969 35.146 1.00 89.12 91 GLU A CA 1
ATOM 714 C C . GLU A 1 91 ? -1.045 -2.107 33.886 1.00 89.12 91 GLU A C 1
ATOM 716 O O . GLU A 1 91 ? -1.529 -2.444 32.805 1.00 89.12 91 GLU A O 1
ATOM 721 N N . GLY A 1 92 ? -0.346 -0.975 34.025 1.00 87.88 92 GLY A N 1
ATOM 722 C CA . GLY A 1 92 ? 0.051 -0.143 32.887 1.00 87.88 92 GLY A CA 1
ATOM 723 C C . GLY A 1 92 ? -1.108 0.484 32.108 1.00 87.88 92 GLY A C 1
ATOM 724 O O . GLY A 1 92 ? -0.964 0.701 30.907 1.00 87.88 92 GLY A O 1
ATOM 725 N N . VAL A 1 93 ? -2.246 0.754 32.755 1.00 92.19 93 VAL A N 1
ATOM 726 C CA . VAL A 1 93 ? -3.376 1.467 32.138 1.00 92.19 93 VAL A CA 1
ATOM 727 C C . VAL A 1 93 ? -2.942 2.886 31.763 1.00 92.19 93 VAL A C 1
ATOM 729 O O . VAL A 1 93 ? -2.479 3.647 32.610 1.00 92.19 93 VAL A O 1
ATOM 732 N N . VAL A 1 94 ? -3.088 3.224 30.485 1.00 91.44 94 VAL A N 1
ATOM 733 C CA . VAL A 1 94 ? -2.703 4.507 29.885 1.00 91.44 94 VAL A CA 1
ATOM 734 C C . VAL A 1 94 ? -3.906 5.442 29.791 1.00 91.44 94 VAL A C 1
ATOM 736 O O . VAL A 1 94 ? -3.804 6.614 30.140 1.00 91.44 94 VAL A O 1
ATOM 739 N N . SER A 1 95 ? -5.051 4.934 29.328 1.00 93.75 95 SER A N 1
ATOM 740 C CA . SER A 1 95 ? -6.274 5.728 29.183 1.00 93.75 95 SER A CA 1
ATOM 741 C C . SER A 1 95 ? -7.530 4.867 29.272 1.00 93.75 95 SER A C 1
ATOM 743 O O . SER A 1 95 ? -7.521 3.700 28.879 1.00 93.75 95 SER A O 1
ATOM 745 N N . VAL A 1 96 ? -8.622 5.474 29.734 1.00 95.81 96 VAL A N 1
ATOM 746 C CA . VAL A 1 96 ? -9.975 4.907 29.718 1.00 95.81 96 VAL A CA 1
ATOM 747 C C . VAL A 1 96 ? -10.912 5.987 29.192 1.00 95.81 96 VAL A C 1
ATOM 749 O O . VAL A 1 96 ? -11.076 7.020 29.835 1.00 95.81 96 VAL A O 1
ATOM 752 N N . GLU A 1 97 ? -11.499 5.775 28.020 1.00 94.38 97 GLU A N 1
ATOM 753 C CA . GLU A 1 97 ? -12.345 6.768 27.352 1.00 94.38 97 GLU A CA 1
ATOM 754 C C . GLU A 1 97 ? -13.543 6.105 26.670 1.00 94.38 97 GLU A C 1
ATOM 756 O O . GLU A 1 97 ? -13.452 4.973 26.197 1.00 94.38 97 GLU A O 1
ATOM 761 N N . ILE A 1 98 ? -14.679 6.801 26.607 1.00 93.44 98 ILE A N 1
ATOM 762 C CA . ILE A 1 98 ? -15.774 6.395 25.723 1.00 93.44 98 ILE A CA 1
ATOM 763 C C . ILE A 1 98 ? -15.506 6.981 24.335 1.00 93.44 98 ILE A C 1
ATOM 765 O O . ILE A 1 98 ? -15.225 8.168 24.197 1.00 93.44 98 ILE A O 1
ATOM 769 N N . ALA A 1 99 ? -15.574 6.155 23.301 1.00 89.88 99 ALA A N 1
ATOM 770 C CA . ALA A 1 99 ? -15.427 6.597 21.922 1.00 89.88 99 ALA A CA 1
ATOM 771 C C . ALA A 1 99 ? -16.202 5.672 20.991 1.00 89.88 99 ALA A C 1
ATOM 773 O O . ALA A 1 99 ? -16.315 4.473 21.242 1.00 89.88 99 ALA A O 1
ATOM 774 N N . SER A 1 100 ? -16.700 6.209 19.884 1.00 87.50 100 SER A N 1
ATOM 775 C CA . SER A 1 100 ? -17.280 5.393 18.828 1.00 87.50 100 SER A CA 1
ATOM 776 C C . SER A 1 100 ? -16.161 4.847 17.950 1.00 87.50 100 SER A C 1
ATOM 778 O O . SER A 1 100 ? -15.340 5.595 17.409 1.00 87.50 100 SER A O 1
ATOM 780 N N . ARG A 1 101 ? -16.083 3.521 17.867 1.00 85.56 101 ARG A N 1
ATOM 781 C CA . ARG A 1 101 ? -15.085 2.774 17.104 1.00 85.56 101 ARG A CA 1
ATOM 782 C C . ARG A 1 101 ? -15.647 2.526 15.704 1.00 85.56 101 ARG A C 1
ATOM 784 O O . ARG A 1 101 ? -16.593 1.755 15.546 1.00 85.56 101 ARG A O 1
ATOM 791 N N . VAL A 1 102 ? -15.048 3.158 14.694 1.00 78.75 102 VAL A N 1
ATOM 792 C CA . VAL A 1 102 ? -15.454 3.054 13.280 1.00 78.75 102 VAL A CA 1
ATOM 793 C C . VAL A 1 102 ? -14.352 2.351 12.474 1.00 78.75 102 VAL A C 1
ATOM 795 O O . VAL A 1 102 ? -13.184 2.722 12.620 1.00 78.75 102 VAL A O 1
ATOM 798 N N . PRO A 1 103 ? -14.664 1.353 11.628 1.00 69.94 103 PRO A N 1
ATOM 799 C CA . PRO A 1 103 ? -13.684 0.751 10.721 1.00 69.94 103 PRO A CA 1
ATOM 800 C C . PRO A 1 103 ? -12.990 1.797 9.836 1.00 69.94 103 PRO A C 1
ATOM 802 O O . PRO A 1 103 ? -13.628 2.735 9.361 1.00 69.94 103 PRO A O 1
ATOM 805 N N . TYR A 1 104 ? -11.679 1.649 9.615 1.00 62.50 104 TYR A N 1
ATOM 806 C CA . TYR A 1 104 ? -10.913 2.581 8.775 1.00 62.50 104 TYR A CA 1
ATOM 807 C C . TYR A 1 104 ? -11.345 2.522 7.299 1.00 62.50 104 TYR A C 1
ATOM 809 O O . TYR A 1 104 ? -11.503 3.559 6.660 1.00 62.50 104 TYR A O 1
ATOM 817 N N . ILE A 1 105 ? -11.622 1.319 6.782 1.00 56.38 105 ILE A N 1
ATOM 818 C CA . ILE A 1 105 ? -12.180 1.108 5.440 1.00 56.38 105 ILE A CA 1
ATOM 819 C C . ILE A 1 105 ? -13.703 1.068 5.558 1.00 56.38 105 ILE A C 1
ATOM 821 O O . ILE A 1 105 ? -14.323 0.010 5.628 1.00 56.38 105 ILE A O 1
ATOM 825 N N . GLY A 1 106 ? -14.311 2.246 5.658 1.00 43.78 106 GLY A N 1
ATOM 826 C CA . GLY A 1 106 ? -15.760 2.379 5.689 1.00 43.78 106 GLY A CA 1
ATOM 827 C C . GLY A 1 106 ? -16.344 2.359 4.280 1.00 43.78 106 GLY A C 1
ATOM 828 O O . GLY A 1 106 ? -16.162 3.302 3.511 1.00 43.78 106 GLY A O 1
ATOM 829 N N . THR A 1 107 ? -17.146 1.344 3.960 1.00 37.25 107 THR A N 1
ATOM 830 C CA . THR A 1 107 ? -18.292 1.569 3.071 1.00 37.25 107 THR A CA 1
ATOM 831 C C . THR A 1 107 ? -19.113 2.715 3.654 1.00 37.25 107 THR A C 1
ATOM 833 O O . THR A 1 107 ? -19.482 2.678 4.828 1.00 37.25 107 THR A O 1
ATOM 836 N N . ILE A 1 108 ? -19.375 3.745 2.850 1.00 34.78 108 ILE A N 1
ATOM 837 C CA . ILE A 1 108 ? -20.213 4.893 3.213 1.00 34.78 108 ILE A CA 1
ATOM 838 C C . ILE A 1 108 ? -21.502 4.377 3.883 1.00 34.78 108 ILE A C 1
ATOM 840 O O . ILE A 1 108 ? -22.315 3.732 3.222 1.00 34.78 108 ILE A O 1
ATOM 844 N N . GLY A 1 109 ? -21.674 4.639 5.185 1.00 40.53 109 GLY A N 1
ATOM 845 C CA . GLY A 1 109 ? -22.902 4.327 5.929 1.00 40.53 109 GLY A CA 1
ATOM 846 C C . GLY A 1 109 ? -22.814 3.301 7.070 1.00 40.53 109 GLY A C 1
ATOM 847 O O . GLY A 1 109 ? -23.845 3.051 7.692 1.00 40.53 109 GLY A O 1
ATOM 848 N N . GLU A 1 110 ? -21.653 2.720 7.399 1.00 53.25 110 GLU A N 1
ATOM 849 C CA . GLU A 1 110 ? -21.534 1.934 8.644 1.00 53.25 110 GLU A CA 1
ATOM 850 C C . GLU A 1 110 ? -21.503 2.857 9.876 1.00 53.25 110 GLU A C 1
ATOM 852 O O . GLU A 1 110 ? -20.639 3.726 9.995 1.00 53.25 110 GLU A O 1
ATOM 857 N N . MET A 1 111 ? -22.463 2.687 10.795 1.00 61.62 111 MET A N 1
ATOM 858 C CA . MET A 1 111 ? -22.463 3.405 12.075 1.00 61.62 111 MET A CA 1
ATOM 859 C C . MET A 1 111 ? -21.394 2.819 13.001 1.00 61.62 111 MET A C 1
ATOM 861 O O . MET A 1 111 ? -21.291 1.599 13.132 1.00 61.62 111 MET A O 1
ATOM 865 N N . GLY A 1 112 ? -20.610 3.690 13.640 1.00 73.19 112 GLY A N 1
ATOM 866 C CA . GLY A 1 112 ? -19.629 3.287 14.645 1.00 73.19 112 GLY A CA 1
ATOM 867 C C . GLY A 1 112 ? -20.278 2.624 15.856 1.00 73.19 112 GLY A C 1
ATOM 868 O O . GLY A 1 112 ? -21.453 2.849 16.152 1.00 73.19 112 GLY A O 1
ATOM 869 N N . GLN A 1 113 ? -19.506 1.790 16.552 1.00 87.19 113 GLN A N 1
ATOM 870 C CA . GLN A 1 113 ? -19.940 1.170 17.799 1.00 87.19 113 GLN A CA 1
ATOM 871 C C . GLN A 1 113 ? -19.425 2.005 18.979 1.00 87.19 113 GLN A C 1
ATOM 873 O O . GLN A 1 113 ? -18.205 2.139 19.112 1.00 87.19 113 GLN A O 1
ATOM 878 N N . PRO A 1 114 ? -20.288 2.542 19.858 1.00 90.94 114 PRO A N 1
ATOM 879 C CA . PRO A 1 114 ? -19.837 3.190 21.079 1.00 90.94 114 PRO A CA 1
ATOM 880 C C . PRO A 1 114 ? -19.155 2.161 21.978 1.00 90.94 114 PRO A C 1
ATOM 882 O O . PRO A 1 114 ? -19.729 1.125 22.322 1.00 90.94 114 PRO A O 1
ATOM 885 N N . THR A 1 115 ? -17.924 2.469 22.364 1.00 93.88 115 THR A N 1
ATOM 886 C CA . THR A 1 115 ? -17.024 1.553 23.056 1.00 93.88 115 THR A CA 1
ATOM 887 C C . THR A 1 115 ? -16.338 2.271 24.202 1.00 93.88 115 THR A C 1
ATOM 889 O O . THR A 1 115 ? -15.765 3.345 24.026 1.00 93.88 115 THR A O 1
ATOM 892 N N . LEU A 1 116 ? -16.356 1.656 25.380 1.00 96.50 116 LEU A N 1
ATOM 893 C CA . LEU A 1 116 ? -15.473 2.015 26.476 1.00 96.50 116 LEU A CA 1
ATOM 894 C C . LEU A 1 116 ? -14.090 1.433 26.170 1.00 96.50 116 LEU A C 1
ATOM 896 O O . LEU A 1 116 ? -13.834 0.244 26.380 1.00 96.50 116 LEU A O 1
ATOM 900 N N . LEU A 1 117 ? -13.243 2.276 25.584 1.00 94.62 117 LEU A N 1
ATOM 901 C CA . LEU A 1 117 ? -11.914 1.945 25.103 1.00 94.62 117 LEU A CA 1
ATOM 902 C C . LEU A 1 117 ? -10.891 2.140 26.219 1.00 94.62 117 LEU A C 1
ATOM 904 O O . LEU A 1 117 ? -10.732 3.229 26.771 1.00 94.62 117 LEU A O 1
ATOM 908 N N . ILE A 1 118 ? -10.162 1.075 26.515 1.00 96.00 118 ILE A N 1
ATOM 909 C CA . ILE A 1 118 ? -9.115 1.038 27.526 1.00 96.00 118 ILE A CA 1
ATOM 910 C C . ILE A 1 118 ? -7.802 0.755 26.806 1.00 96.00 118 ILE A C 1
ATOM 912 O O . ILE A 1 118 ? -7.668 -0.248 26.107 1.00 96.00 118 ILE A O 1
ATOM 916 N N . VAL A 1 119 ? -6.822 1.635 26.975 1.00 93.06 119 VAL A N 1
ATOM 917 C CA . VAL A 1 119 ? -5.463 1.423 26.471 1.00 93.06 119 VAL A CA 1
ATOM 918 C C . VAL A 1 119 ? -4.593 1.037 27.653 1.00 93.06 119 VAL A C 1
ATOM 920 O O . VAL A 1 119 ? -4.543 1.769 28.640 1.00 93.06 119 VAL A O 1
ATOM 923 N N . ALA A 1 120 ? -3.918 -0.104 27.569 1.00 91.88 120 ALA A N 1
ATOM 924 C CA . ALA A 1 120 ? -3.019 -0.587 28.612 1.00 91.88 120 ALA A CA 1
ATOM 925 C C . ALA A 1 120 ? -1.759 -1.210 28.002 1.00 91.88 120 ALA A C 1
ATOM 927 O O . ALA A 1 120 ? -1.770 -1.664 26.860 1.00 91.88 120 ALA A O 1
ATOM 928 N N . ARG A 1 121 ? -0.656 -1.238 28.749 1.00 87.25 121 ARG A N 1
ATOM 929 C CA . ARG A 1 121 ? 0.574 -1.911 28.307 1.00 87.25 121 ARG A CA 1
ATOM 930 C C . ARG A 1 121 ? 0.393 -3.426 28.300 1.00 87.25 121 ARG A C 1
ATOM 932 O O . ARG A 1 121 ? -0.145 -3.992 29.250 1.00 87.25 121 ARG A O 1
ATOM 939 N N . TRP A 1 122 ? 0.876 -4.085 27.250 1.00 81.94 122 TRP A N 1
ATOM 940 C CA . TRP A 1 122 ? 0.930 -5.544 27.198 1.00 81.94 122 TRP A CA 1
ATOM 941 C C . TRP A 1 122 ? 2.237 -6.026 27.833 1.00 81.94 122 TRP A C 1
ATOM 943 O O . TRP A 1 122 ? 3.304 -5.840 27.258 1.00 81.94 122 TRP A O 1
ATOM 953 N N . LEU A 1 123 ? 2.158 -6.580 29.046 1.00 70.75 123 LEU A N 1
ATOM 954 C CA . LEU A 1 123 ? 3.327 -6.777 29.911 1.00 70.75 123 LEU A CA 1
ATOM 955 C C . LEU A 1 123 ? 3.868 -8.211 29.998 1.00 70.75 123 LEU A C 1
ATOM 957 O O . LEU A 1 123 ? 4.863 -8.342 30.688 1.00 70.75 123 LEU A O 1
ATOM 961 N N . ASP A 1 124 ? 3.238 -9.227 29.374 1.00 64.88 124 ASP A N 1
ATOM 962 C CA . ASP A 1 124 ? 3.763 -10.587 29.052 1.00 64.88 124 ASP A CA 1
ATOM 963 C C . ASP A 1 124 ? 2.633 -11.659 29.018 1.00 64.88 124 ASP A C 1
ATOM 965 O O . ASP A 1 124 ? 1.432 -11.351 29.031 1.00 64.88 124 ASP A O 1
ATOM 969 N N . GLU A 1 125 ? 3.005 -12.946 28.928 1.00 57.47 125 GLU A N 1
ATOM 970 C CA . GLU A 1 125 ? 2.112 -14.109 29.017 1.00 57.47 125 GLU A CA 1
ATOM 971 C C . GLU A 1 125 ? 1.319 -14.109 30.340 1.00 57.47 125 GLU A C 1
ATOM 973 O O . GLU A 1 125 ? 1.875 -14.180 31.432 1.00 57.47 125 GLU A O 1
ATOM 978 N N . GLY A 1 126 ? -0.013 -14.032 30.240 1.00 62.34 126 GLY A N 1
ATOM 979 C CA . GLY A 1 126 ? -0.932 -13.970 31.387 1.00 62.34 126 GLY A CA 1
ATOM 980 C C . GLY A 1 126 ? -1.788 -12.699 31.444 1.00 62.34 126 GLY A C 1
ATOM 981 O O . GLY A 1 126 ? -2.869 -12.727 32.041 1.00 62.34 126 GLY A O 1
ATOM 982 N N . CYS A 1 127 ? -1.387 -11.623 30.749 1.00 73.44 127 CYS A N 1
ATOM 983 C CA . CYS A 1 127 ? -2.204 -10.408 30.602 1.00 73.44 127 CYS A CA 1
ATOM 984 C C . CYS A 1 127 ? -3.577 -10.711 29.991 1.00 73.44 127 CYS A C 1
ATOM 986 O O . CYS A 1 127 ? -4.584 -10.152 30.416 1.00 73.44 127 CYS A O 1
ATOM 988 N N . SER A 1 128 ? -3.624 -11.656 29.053 1.00 79.31 128 SER A N 1
ATOM 989 C CA . SER A 1 128 ? -4.825 -12.089 28.341 1.00 79.31 128 SER A CA 1
ATOM 990 C C . SER A 1 128 ? -5.961 -12.500 29.293 1.00 79.31 128 SER A C 1
ATOM 992 O O . SER A 1 128 ? -7.059 -11.954 29.215 1.00 79.31 128 SER A O 1
ATOM 994 N N . ALA A 1 129 ? -5.688 -13.380 30.259 1.00 86.00 129 ALA A N 1
ATOM 995 C CA . ALA A 1 129 ? -6.686 -13.859 31.217 1.00 86.00 129 ALA A CA 1
ATOM 996 C C . ALA A 1 129 ? -7.126 -12.774 32.214 1.00 86.00 129 ALA A C 1
ATOM 998 O O . ALA A 1 129 ? -8.276 -12.757 32.655 1.00 86.00 129 ALA A O 1
ATOM 999 N N . ILE A 1 130 ? -6.214 -11.873 32.594 1.00 90.62 130 ILE A N 1
ATOM 1000 C CA . ILE A 1 130 ? -6.527 -10.729 33.460 1.00 90.62 130 ILE A CA 1
ATOM 1001 C C . ILE A 1 130 ? -7.457 -9.756 32.721 1.00 90.62 130 ILE A C 1
ATOM 1003 O O . ILE A 1 130 ? -8.487 -9.350 33.262 1.00 90.62 130 ILE A O 1
ATOM 1007 N N . TRP A 1 131 ? -7.134 -9.436 31.467 1.00 92.44 131 TRP A N 1
ATOM 1008 C CA . TRP A 1 131 ? -7.926 -8.547 30.621 1.00 92.44 131 TRP A CA 1
ATOM 1009 C C . TRP A 1 131 ? -9.314 -9.127 30.337 1.00 92.44 131 TRP A C 1
ATOM 1011 O O . TRP A 1 131 ? -10.295 -8.396 30.419 1.00 92.44 131 TRP A O 1
ATOM 1021 N N . GLU A 1 132 ? -9.436 -10.438 30.102 1.00 92.00 132 GLU A N 1
ATOM 1022 C CA . GLU A 1 132 ? -10.740 -11.105 29.958 1.00 92.00 132 GLU A CA 1
ATOM 1023 C C . GLU A 1 132 ? -11.636 -10.936 31.185 1.00 92.00 132 GLU A C 1
ATOM 1025 O O . GLU A 1 132 ? -12.812 -10.587 31.042 1.00 92.00 132 GLU A O 1
ATOM 1030 N N . ARG A 1 133 ? -11.102 -11.132 32.399 1.00 92.00 133 ARG A N 1
ATOM 1031 C CA . ARG A 1 133 ? -11.881 -10.920 33.630 1.00 92.00 133 ARG A CA 1
ATOM 1032 C C . ARG A 1 133 ? -12.297 -9.461 33.794 1.00 92.00 133 ARG A C 1
ATOM 1034 O O . ARG A 1 133 ? -13.448 -9.197 34.147 1.00 92.00 133 ARG A O 1
ATOM 1041 N N . ALA A 1 134 ? -11.393 -8.528 33.496 1.00 95.12 134 ALA A N 1
ATOM 1042 C CA . ALA A 1 134 ? -11.681 -7.101 33.548 1.00 95.12 134 ALA A CA 1
ATOM 1043 C C . ALA A 1 134 ? -12.777 -6.698 32.554 1.00 95.12 134 ALA A C 1
ATOM 1045 O O . ALA A 1 134 ? -13.792 -6.145 32.976 1.00 95.12 134 ALA A O 1
ATOM 1046 N N . VAL A 1 135 ? -12.638 -7.040 31.268 1.00 95.56 135 VAL A N 1
ATOM 1047 C CA . VAL A 1 135 ? -13.642 -6.747 30.228 1.00 95.56 135 VAL A CA 1
ATOM 1048 C C . VAL A 1 135 ? -15.003 -7.308 30.614 1.00 95.56 135 VAL A C 1
ATOM 1050 O O . VAL A 1 135 ? -16.002 -6.596 30.558 1.00 95.56 135 VAL A O 1
ATOM 1053 N N . ARG A 1 136 ? -15.047 -8.557 31.082 1.00 94.44 136 ARG A N 1
ATOM 1054 C CA . ARG A 1 136 ? -16.275 -9.215 31.536 1.00 94.44 136 ARG A CA 1
ATOM 1055 C C . ARG A 1 136 ? -16.963 -8.446 32.660 1.00 94.44 136 ARG A C 1
ATOM 1057 O O . ARG A 1 136 ? -18.167 -8.206 32.600 1.00 94.44 136 ARG A O 1
ATOM 1064 N N . ARG A 1 137 ? -16.214 -8.046 33.688 1.00 95.38 137 ARG A N 1
ATOM 1065 C CA . ARG A 1 137 ? -16.764 -7.334 34.847 1.00 95.38 137 ARG A CA 1
ATOM 1066 C C . ARG A 1 137 ? -17.202 -5.912 34.499 1.00 95.38 137 ARG A C 1
ATOM 1068 O O . ARG A 1 137 ? -18.250 -5.470 34.969 1.00 95.38 137 ARG A O 1
ATOM 1075 N N . ILE A 1 138 ? -16.445 -5.226 33.645 1.00 96.75 138 ILE A N 1
ATOM 1076 C CA . ILE A 1 138 ? -16.795 -3.894 33.143 1.00 96.75 138 ILE A CA 1
ATOM 1077 C C . ILE A 1 138 ? -18.054 -3.977 32.275 1.00 96.75 138 ILE A C 1
ATOM 1079 O O . ILE A 1 138 ? -18.984 -3.214 32.519 1.00 96.75 138 ILE A O 1
ATOM 1083 N N . LYS A 1 139 ? -18.147 -4.938 31.343 1.00 95.50 139 LYS A N 1
ATOM 1084 C CA . LYS A 1 139 ? -19.328 -5.108 30.480 1.00 95.50 139 LYS A CA 1
ATOM 1085 C C . LYS A 1 139 ? -20.597 -5.332 31.296 1.00 95.50 139 LYS A C 1
ATOM 1087 O O . LYS A 1 139 ? -21.586 -4.651 31.056 1.00 95.50 139 LYS A O 1
ATOM 1092 N N . LYS A 1 140 ? -20.551 -6.192 32.324 1.00 93.88 140 LYS A N 1
ATOM 1093 C CA . LYS A 1 140 ? -21.688 -6.396 33.245 1.00 93.88 140 LYS A CA 1
ATOM 1094 C C . LYS A 1 140 ? -22.109 -5.103 33.952 1.00 93.88 140 LYS A C 1
ATOM 1096 O O . LYS A 1 140 ? -23.297 -4.815 34.031 1.00 93.88 140 LYS A O 1
ATOM 1101 N N . SER A 1 141 ? -21.146 -4.315 34.434 1.00 94.00 141 SER A N 1
ATOM 1102 C CA . SER A 1 141 ? -21.417 -3.034 35.106 1.00 94.00 141 SER A CA 1
ATOM 1103 C C . SER A 1 141 ? -22.037 -2.000 34.157 1.00 94.00 141 SER A C 1
ATOM 1105 O O . SER A 1 141 ? -23.028 -1.351 34.496 1.00 94.00 141 SER A O 1
ATOM 1107 N N . VAL A 1 142 ? -21.488 -1.877 32.946 1.00 93.00 142 VAL A N 1
ATOM 1108 C CA . VAL A 1 142 ? -21.980 -0.962 31.907 1.00 93.00 142 VAL A CA 1
ATOM 1109 C C . VAL A 1 142 ? -23.389 -1.354 31.453 1.00 93.00 142 VAL A C 1
ATOM 1111 O O . VAL A 1 142 ? -24.258 -0.488 31.372 1.00 93.00 142 VAL A O 1
ATOM 1114 N N . ASP A 1 143 ? -23.643 -2.645 31.235 1.00 91.88 143 ASP A N 1
ATOM 1115 C CA . ASP A 1 143 ? -24.951 -3.156 30.817 1.00 91.88 143 ASP A CA 1
ATOM 1116 C C . ASP A 1 143 ? -26.034 -2.926 31.867 1.00 91.88 143 ASP A C 1
ATOM 1118 O O . ASP A 1 143 ? -27.123 -2.466 31.525 1.00 91.88 143 ASP A O 1
ATOM 1122 N N . LEU A 1 144 ? -25.733 -3.170 33.145 1.00 89.94 144 LEU A N 1
ATOM 1123 C CA . LEU A 1 144 ? -26.669 -2.903 34.235 1.00 89.94 144 LEU A CA 1
ATOM 1124 C C . LEU A 1 144 ? -27.070 -1.418 34.272 1.00 89.94 144 LEU A C 1
ATOM 1126 O O . LEU A 1 144 ? -28.257 -1.098 34.331 1.00 89.94 144 LEU A O 1
ATOM 1130 N N . LYS A 1 145 ? -26.097 -0.500 34.181 1.00 89.38 145 LYS A N 1
ATOM 1131 C CA . LYS A 1 145 ? -26.360 0.952 34.179 1.00 89.38 145 LYS A CA 1
ATOM 1132 C C . LYS A 1 145 ? -27.155 1.398 32.953 1.00 89.38 145 LYS A C 1
ATOM 1134 O O . LYS A 1 145 ? -28.106 2.165 33.076 1.00 89.38 145 LYS A O 1
ATOM 1139 N N . ARG A 1 146 ? -26.777 0.895 31.776 1.00 87.81 146 ARG A N 1
ATOM 1140 C CA . ARG A 1 146 ? -27.465 1.122 30.499 1.00 87.81 146 ARG A CA 1
ATOM 1141 C C . ARG A 1 146 ? -28.935 0.721 30.583 1.00 87.81 146 ARG A C 1
ATOM 1143 O O . ARG A 1 146 ? -29.787 1.490 30.165 1.00 87.81 146 ARG A O 1
ATOM 1150 N N . LEU A 1 147 ? -29.239 -0.460 31.119 1.00 85.62 147 LEU A N 1
ATOM 1151 C CA . LEU A 1 147 ? -30.612 -0.971 31.193 1.00 85.62 147 LEU A CA 1
ATOM 1152 C C . LEU A 1 147 ? -31.483 -0.242 32.211 1.00 85.62 147 LEU A C 1
ATOM 1154 O O . LEU A 1 147 ? -32.691 -0.135 32.015 1.00 85.62 147 LEU A O 1
ATOM 1158 N N . GLN A 1 148 ? -30.882 0.274 33.283 1.00 87.19 148 GLN A N 1
ATOM 1159 C CA . GLN A 1 148 ? -31.578 1.126 34.247 1.00 87.19 148 GLN A CA 1
ATOM 1160 C C . GLN A 1 148 ? -31.954 2.495 33.657 1.00 87.19 148 GLN A C 1
ATOM 1162 O O . GLN A 1 148 ? -32.793 3.190 34.230 1.00 87.19 148 GLN A O 1
ATOM 1167 N N . ASN A 1 149 ? -31.381 2.877 32.509 1.00 85.44 149 ASN A N 1
ATOM 1168 C CA . ASN A 1 149 ? -31.717 4.101 31.796 1.00 85.44 149 ASN A CA 1
ATOM 1169 C C . ASN A 1 149 ? -32.527 3.802 30.517 1.00 85.44 149 ASN A C 1
ATOM 1171 O O . ASN A 1 149 ? -32.006 3.315 29.513 1.00 85.44 149 ASN A O 1
ATOM 1175 N N . GLY A 1 150 ? -33.814 4.167 30.522 1.00 82.56 150 GLY A N 1
ATOM 1176 C CA . GLY A 1 150 ? -34.722 3.936 29.391 1.00 82.56 150 GLY A CA 1
ATOM 1177 C C . GLY A 1 150 ? -34.246 4.534 28.059 1.00 82.56 150 GLY A C 1
ATOM 1178 O O . GLY A 1 150 ? -34.492 3.936 27.009 1.00 82.56 150 GLY A O 1
ATOM 1179 N N . ASN A 1 151 ? -33.496 5.644 28.095 1.00 86.56 151 ASN A N 1
ATOM 1180 C CA . ASN A 1 151 ? -32.982 6.336 26.907 1.00 86.56 151 ASN A CA 1
ATOM 1181 C C . ASN A 1 151 ? -31.829 5.586 26.220 1.00 86.56 151 ASN A C 1
ATOM 1183 O O . ASN A 1 151 ? -31.549 5.839 25.050 1.00 86.56 151 ASN A O 1
ATOM 1187 N N . LEU A 1 152 ? -31.162 4.665 26.925 1.00 88.06 152 LEU A N 1
ATOM 1188 C CA . LEU A 1 152 ? -29.994 3.928 26.426 1.00 88.06 152 LEU A CA 1
ATOM 1189 C C . LEU A 1 152 ? -30.261 2.442 26.172 1.00 88.06 152 LEU A C 1
ATOM 1191 O O . LEU A 1 152 ? -29.367 1.727 25.720 1.00 88.06 152 LEU A O 1
ATOM 1195 N N . SER A 1 153 ? -31.487 1.975 26.409 1.00 80.19 153 SER A N 1
ATOM 1196 C CA . SER A 1 153 ? -31.889 0.570 26.246 1.00 80.19 153 SER A CA 1
ATOM 1197 C C . SER A 1 153 ? -31.519 -0.032 24.876 1.00 80.19 153 SER A C 1
ATOM 1199 O O . SER A 1 153 ? -31.175 -1.213 24.787 1.00 80.19 153 SER A O 1
ATOM 1201 N N . ASN A 1 154 ? -31.498 0.792 23.822 1.00 83.88 154 ASN A N 1
ATOM 1202 C CA . ASN A 1 154 ? -31.186 0.385 22.448 1.00 83.88 154 ASN A CA 1
ATOM 1203 C C . ASN A 1 154 ? -29.704 0.540 22.042 1.00 83.88 154 ASN A C 1
ATOM 1205 O O . ASN A 1 154 ? -29.340 0.113 20.948 1.00 83.88 154 ASN A O 1
ATOM 1209 N N . ILE A 1 155 ? -28.843 1.136 22.874 1.00 86.62 155 ILE A N 1
ATOM 1210 C CA . ILE A 1 155 ? -27.442 1.447 22.525 1.00 86.62 155 ILE A CA 1
ATOM 1211 C C . ILE A 1 155 ? -26.509 0.458 23.213 1.00 86.62 155 ILE A C 1
ATOM 1213 O O . ILE A 1 155 ? -26.328 0.544 24.424 1.00 86.62 155 ILE A O 1
ATOM 1217 N N . ASP A 1 156 ? -25.952 -0.520 22.494 1.00 87.88 156 ASP A N 1
ATOM 1218 C CA . ASP A 1 156 ? -24.981 -1.463 23.079 1.00 87.88 156 ASP A CA 1
ATOM 1219 C C . ASP A 1 156 ? -23.632 -0.770 23.266 1.00 87.88 156 ASP A C 1
ATOM 1221 O O . ASP A 1 156 ? -23.066 -0.250 22.311 1.00 87.88 156 ASP A O 1
ATOM 1225 N N . ILE A 1 157 ? -23.132 -0.729 24.497 1.00 92.25 157 ILE A N 1
ATOM 1226 C CA . ILE A 1 157 ? -21.841 -0.114 24.797 1.00 92.25 157 ILE A CA 1
ATOM 1227 C C . ILE A 1 157 ? -20.820 -1.244 24.860 1.00 92.25 157 ILE A C 1
ATOM 1229 O O . ILE A 1 157 ? -20.837 -2.066 25.781 1.00 92.25 157 ILE A O 1
ATOM 1233 N N . ALA A 1 158 ? -19.940 -1.297 23.866 1.00 93.25 158 ALA A N 1
ATOM 1234 C CA . ALA A 1 158 ? -18.861 -2.268 23.839 1.00 93.25 158 ALA A CA 1
ATOM 1235 C C . ALA A 1 158 ? -17.800 -1.928 24.896 1.00 93.25 158 ALA A C 1
ATOM 1237 O O . ALA A 1 158 ? -17.662 -0.783 25.322 1.00 93.25 158 ALA A O 1
ATOM 1238 N N . VAL A 1 159 ? -17.023 -2.919 25.314 1.00 95.88 159 VAL A N 1
ATOM 1239 C CA . VAL A 1 159 ? -15.855 -2.738 26.180 1.00 95.88 159 VAL A CA 1
ATOM 1240 C C . VAL A 1 159 ? -14.670 -3.379 25.490 1.00 95.88 159 VAL A C 1
ATOM 1242 O O . VAL A 1 159 ? -14.751 -4.542 25.102 1.00 95.88 159 VAL A O 1
ATOM 1245 N N . GLU A 1 160 ? -13.576 -2.641 25.346 1.00 94.44 160 GLU A N 1
ATOM 1246 C CA . GLU A 1 160 ? -12.389 -3.118 24.643 1.00 94.44 160 GLU A CA 1
ATOM 1247 C C . GLU A 1 160 ? -11.122 -2.652 25.360 1.00 94.44 160 GLU A C 1
ATOM 1249 O O . GLU A 1 160 ? -10.923 -1.455 25.555 1.00 94.44 160 GLU A O 1
ATOM 1254 N N . ILE A 1 161 ? -10.260 -3.599 25.736 1.00 94.12 161 ILE A N 1
ATOM 1255 C CA . ILE A 1 161 ? -8.893 -3.330 26.189 1.00 94.12 161 ILE A CA 1
ATOM 1256 C C . ILE A 1 161 ? -7.948 -3.624 25.022 1.00 94.12 161 ILE A C 1
ATOM 1258 O O . ILE A 1 161 ? -7.926 -4.747 24.513 1.00 94.12 161 ILE A O 1
ATOM 1262 N N . ILE A 1 162 ? -7.168 -2.626 24.604 1.00 91.94 162 ILE A N 1
ATOM 1263 C CA . ILE A 1 162 ? -6.138 -2.746 23.565 1.00 91.94 162 ILE A CA 1
ATOM 1264 C C . ILE A 1 162 ? -4.755 -2.438 24.125 1.00 91.94 162 ILE A C 1
ATOM 1266 O O . ILE A 1 162 ? -4.591 -1.600 25.014 1.00 91.94 162 ILE A O 1
ATOM 1270 N N . ALA A 1 163 ? -3.751 -3.087 23.549 1.00 89.94 163 ALA A N 1
ATOM 1271 C CA . ALA A 1 163 ? -2.365 -2.772 23.832 1.00 89.94 163 ALA A CA 1
ATOM 1272 C C . ALA A 1 163 ? -1.935 -1.417 23.244 1.00 89.94 163 ALA A C 1
ATOM 1274 O O . ALA A 1 163 ? -2.405 -1.013 22.176 1.00 89.94 163 ALA A O 1
ATOM 1275 N N . GLU A 1 164 ? -1.046 -0.710 23.945 1.00 86.62 164 GLU A N 1
ATOM 1276 C CA . GLU A 1 164 ? -0.533 0.616 23.562 1.00 86.62 164 GLU A CA 1
ATOM 1277 C C . GLU A 1 164 ? 0.060 0.618 22.137 1.00 86.62 164 GLU A C 1
ATOM 1279 O O . GLU A 1 164 ? -0.113 1.566 21.368 1.00 86.62 164 GLU A O 1
ATOM 1284 N N . GLU A 1 165 ? 0.683 -0.491 21.746 1.00 80.19 165 GLU A N 1
ATOM 1285 C CA . GLU A 1 165 ? 1.271 -0.770 20.435 1.00 80.19 165 GLU A CA 1
ATOM 1286 C C . GLU A 1 165 ? 0.279 -0.616 19.274 1.00 80.19 165 GLU A C 1
ATOM 1288 O O . GLU A 1 165 ? 0.690 -0.320 18.151 1.00 80.19 165 GLU A O 1
ATOM 1293 N N . HIS A 1 166 ? -1.021 -0.793 19.529 1.00 83.44 166 HIS A N 1
ATOM 1294 C CA . HIS A 1 166 ? -2.073 -0.636 18.521 1.00 83.44 166 HIS A CA 1
ATOM 1295 C C . HIS A 1 166 ? -2.515 0.823 18.322 1.00 83.44 166 HIS A C 1
ATOM 1297 O O . HIS A 1 166 ? -3.149 1.117 17.311 1.00 83.44 166 HIS A O 1
ATOM 1303 N N . LYS A 1 167 ? -2.174 1.745 19.240 1.00 80.12 167 LYS A N 1
ATOM 1304 C CA . LYS A 1 167 ? -2.395 3.200 19.078 1.00 80.12 167 LYS A CA 1
ATOM 1305 C C . LYS A 1 167 ? -1.129 3.969 18.691 1.00 80.12 167 LYS A C 1
ATOM 1307 O O . LYS A 1 167 ? -1.234 5.083 18.178 1.00 80.12 167 LYS A O 1
ATOM 1312 N N . ARG A 1 168 ? 0.062 3.428 18.958 1.00 77.12 168 ARG A N 1
ATOM 1313 C CA . ARG A 1 168 ? 1.321 4.139 18.704 1.00 77.12 168 ARG A CA 1
ATOM 1314 C C . ARG A 1 168 ? 1.648 4.213 17.205 1.00 77.12 168 ARG A C 1
ATOM 1316 O O . ARG A 1 168 ? 1.509 3.208 16.506 1.00 77.12 168 ARG A O 1
ATOM 1323 N N . PRO A 1 169 ? 2.161 5.359 16.714 1.00 77.31 169 PRO A N 1
ATOM 1324 C CA . PRO A 1 169 ? 2.720 5.447 15.371 1.00 77.31 169 PRO A CA 1
ATOM 1325 C C . PRO A 1 169 ? 3.849 4.432 15.184 1.00 77.31 169 PRO A C 1
ATOM 1327 O O . PRO A 1 169 ? 4.777 4.367 15.994 1.00 77.31 169 PRO A O 1
ATOM 1330 N N . LYS A 1 170 ? 3.762 3.654 14.106 1.00 81.31 170 LYS A N 1
ATOM 1331 C CA . LYS A 1 170 ? 4.809 2.725 13.679 1.00 81.31 170 LYS A CA 1
ATOM 1332 C C . LYS A 1 170 ? 5.761 3.446 12.729 1.00 81.31 170 LYS A C 1
ATOM 1334 O O . LYS A 1 170 ? 5.316 4.135 11.814 1.00 81.31 170 LYS A O 1
ATOM 1339 N N . TYR A 1 171 ? 7.057 3.256 12.925 1.00 80.81 171 TYR A N 1
ATOM 1340 C CA . TYR A 1 171 ? 8.107 3.783 12.062 1.00 80.81 171 TYR A CA 1
ATOM 1341 C C . TYR A 1 171 ? 8.772 2.638 11.310 1.00 80.81 171 TYR A C 1
ATOM 1343 O O . TYR A 1 171 ? 9.076 1.591 11.888 1.00 80.81 171 TYR A O 1
ATOM 1351 N N . ILE A 1 172 ? 8.989 2.863 10.017 1.00 83.19 172 ILE A N 1
ATOM 1352 C CA . ILE A 1 172 ? 9.616 1.912 9.104 1.00 83.19 172 ILE A CA 1
ATOM 1353 C C . ILE A 1 172 ? 10.956 2.491 8.656 1.00 83.19 172 ILE A C 1
ATOM 1355 O O . ILE A 1 172 ? 11.033 3.662 8.281 1.00 83.19 172 ILE A O 1
ATOM 1359 N N . SER A 1 173 ? 12.006 1.673 8.658 1.00 80.00 173 SER A N 1
ATOM 1360 C CA . SER A 1 173 ? 13.295 2.021 8.056 1.00 80.00 173 SER A CA 1
ATOM 1361 C C . SER A 1 173 ? 13.922 0.824 7.327 1.00 80.00 173 SER A C 1
ATOM 1363 O O . SER A 1 173 ? 13.498 -0.318 7.523 1.00 80.00 173 SER A O 1
ATOM 1365 N N . PRO A 1 174 ? 14.899 1.051 6.429 1.00 83.88 174 PRO A N 1
ATOM 1366 C CA . PRO A 1 174 ? 15.578 -0.038 5.734 1.00 83.88 174 PRO A CA 1
ATOM 1367 C C . PRO A 1 174 ? 16.258 -1.017 6.700 1.00 83.88 174 PRO A C 1
ATOM 1369 O O . PRO A 1 174 ? 16.679 -0.639 7.793 1.00 83.88 174 PRO A O 1
ATOM 1372 N N . ILE A 1 175 ? 16.409 -2.269 6.263 1.00 86.62 175 ILE A N 1
ATOM 1373 C CA . ILE A 1 175 ? 17.243 -3.265 6.949 1.00 86.62 175 ILE A CA 1
ATOM 1374 C C . ILE A 1 175 ? 18.693 -2.773 7.049 1.00 86.62 175 ILE A C 1
ATOM 1376 O O . ILE A 1 175 ? 19.188 -2.088 6.150 1.00 86.62 175 ILE A O 1
ATOM 1380 N N . SER A 1 176 ? 19.370 -3.145 8.138 1.00 79.44 176 SER A N 1
ATOM 1381 C CA . SER A 1 176 ? 20.763 -2.776 8.399 1.00 79.44 176 SER A CA 1
ATOM 1382 C C . SER A 1 176 ? 21.730 -3.301 7.327 1.00 79.44 176 SER A C 1
ATOM 1384 O O . SER A 1 176 ? 21.549 -4.380 6.747 1.00 79.44 176 SER A O 1
ATOM 1386 N N . ALA A 1 177 ? 22.794 -2.539 7.060 1.00 79.69 177 ALA A N 1
ATOM 1387 C CA . ALA A 1 177 ? 23.822 -2.935 6.097 1.00 79.69 177 ALA A CA 1
ATOM 1388 C C . ALA A 1 177 ? 24.551 -4.213 6.549 1.00 79.69 177 ALA A C 1
ATOM 1390 O O . ALA A 1 177 ? 24.950 -5.033 5.723 1.00 79.69 177 ALA A O 1
ATOM 1391 N N . GLU A 1 178 ? 24.668 -4.414 7.860 1.00 83.50 178 GLU A N 1
ATOM 1392 C CA . GLU A 1 178 ? 25.239 -5.589 8.505 1.00 83.50 178 GLU A CA 1
ATOM 1393 C C . GLU A 1 178 ? 24.436 -6.847 8.176 1.00 83.50 178 GLU A C 1
ATOM 1395 O O . GLU A 1 178 ? 25.017 -7.883 7.845 1.00 83.50 178 GLU A O 1
ATOM 1400 N N . LEU A 1 179 ? 23.102 -6.774 8.241 1.00 85.50 179 LEU A N 1
ATOM 1401 C CA . LEU A 1 179 ? 22.251 -7.921 7.944 1.00 85.50 179 LEU A CA 1
ATOM 1402 C C . LEU A 1 179 ? 22.267 -8.256 6.448 1.00 85.50 179 LEU A C 1
ATOM 1404 O O . LEU A 1 179 ? 22.322 -9.433 6.079 1.00 85.50 179 LEU A O 1
ATOM 1408 N N . LEU A 1 180 ? 22.308 -7.235 5.587 1.00 85.81 180 LEU A N 1
ATOM 1409 C CA . LEU A 1 180 ? 22.527 -7.418 4.150 1.00 85.81 180 LEU A CA 1
ATOM 1410 C C . LEU A 1 180 ? 23.882 -8.087 3.874 1.00 85.81 180 LEU A C 1
ATOM 1412 O O . LEU A 1 180 ? 23.937 -9.065 3.132 1.00 85.81 180 LEU A O 1
ATOM 1416 N N . ALA A 1 181 ? 24.959 -7.642 4.527 1.00 84.06 181 ALA A N 1
ATOM 1417 C CA . ALA A 1 181 ? 26.295 -8.226 4.378 1.00 84.06 181 ALA A CA 1
ATOM 1418 C C . ALA A 1 181 ? 26.372 -9.700 4.822 1.00 84.06 181 ALA A C 1
ATOM 1420 O O . ALA A 1 181 ? 27.199 -10.454 4.308 1.00 84.06 181 ALA A O 1
ATOM 1421 N N . ARG A 1 182 ? 25.495 -10.134 5.738 1.00 89.69 182 ARG A N 1
ATOM 1422 C CA . ARG A 1 182 ? 25.368 -11.537 6.175 1.00 89.69 182 ARG A CA 1
ATOM 1423 C C . ARG A 1 182 ? 24.583 -12.428 5.202 1.00 89.69 182 ARG A C 1
ATOM 1425 O O . ARG A 1 182 ? 24.466 -13.621 5.460 1.00 89.69 182 ARG A O 1
ATOM 1432 N N . GLY A 1 183 ? 24.091 -11.886 4.085 1.00 85.50 183 GLY A N 1
ATOM 1433 C CA . GLY A 1 183 ? 23.435 -12.649 3.016 1.00 85.50 183 GLY A CA 1
ATOM 1434 C C . GLY A 1 183 ? 21.909 -12.566 3.000 1.00 85.50 183 GLY A C 1
ATOM 1435 O O . GLY A 1 183 ? 21.269 -13.342 2.293 1.00 85.50 183 GLY A O 1
ATOM 1436 N N . MET A 1 184 ? 21.309 -11.633 3.749 1.00 90.94 184 MET A N 1
ATOM 1437 C CA . MET A 1 184 ? 19.853 -11.441 3.748 1.00 90.94 184 MET A CA 1
ATOM 1438 C C . MET A 1 184 ? 19.293 -11.103 2.360 1.00 90.94 184 MET A C 1
ATOM 1440 O O . MET A 1 184 ? 18.196 -11.531 2.020 1.00 90.94 184 MET A O 1
ATOM 1444 N N . ASP A 1 185 ? 20.055 -10.388 1.533 1.00 87.12 185 ASP A N 1
ATOM 1445 C CA . ASP A 1 185 ? 19.686 -10.059 0.153 1.00 87.12 185 ASP A CA 1
ATOM 1446 C C . ASP A 1 185 ? 19.437 -11.307 -0.714 1.00 87.12 185 ASP A C 1
ATOM 1448 O O . ASP A 1 185 ? 18.525 -11.324 -1.540 1.00 87.12 185 ASP A O 1
ATOM 1452 N N . LYS A 1 186 ? 20.226 -12.363 -0.499 1.00 87.75 186 LYS A N 1
ATOM 1453 C CA . LYS A 1 186 ? 20.124 -13.641 -1.216 1.00 87.75 186 LYS A CA 1
ATOM 1454 C C . LYS A 1 186 ? 19.019 -14.524 -0.652 1.00 87.75 186 LYS A C 1
ATOM 1456 O O . LYS A 1 186 ? 18.303 -15.172 -1.414 1.00 87.75 186 LYS A O 1
ATOM 1461 N N . ASP A 1 187 ? 18.880 -14.539 0.668 1.00 91.75 187 ASP A N 1
ATOM 1462 C CA . ASP A 1 187 ? 17.947 -15.423 1.366 1.00 91.75 187 ASP A CA 1
ATOM 1463 C C . ASP A 1 187 ? 16.506 -14.902 1.355 1.00 91.75 187 ASP A C 1
ATOM 1465 O O . ASP A 1 187 ? 15.572 -15.699 1.465 1.00 91.75 187 ASP A O 1
ATOM 1469 N N . TRP A 1 188 ? 16.306 -13.591 1.175 1.00 93.12 188 TRP A N 1
ATOM 1470 C CA . TRP A 1 188 ? 14.994 -12.957 1.283 1.00 93.12 188 TRP A CA 1
ATOM 1471 C C . TRP A 1 188 ? 13.933 -13.580 0.374 1.00 93.12 188 TRP A C 1
ATOM 1473 O O . TRP A 1 188 ? 12.829 -13.841 0.841 1.00 93.12 188 TRP A O 1
ATOM 1483 N N . ALA A 1 189 ? 14.255 -13.873 -0.890 1.00 89.19 189 ALA A N 1
ATOM 1484 C CA . ALA A 1 189 ? 13.294 -14.484 -1.813 1.00 89.19 189 ALA A CA 1
ATOM 1485 C C . ALA A 1 189 ? 12.764 -15.824 -1.272 1.00 89.19 189 ALA A C 1
ATOM 1487 O O . ALA A 1 189 ? 11.559 -16.029 -1.185 1.00 89.19 189 ALA A O 1
ATOM 1488 N N . ARG A 1 190 ? 13.666 -16.685 -0.785 1.00 93.12 190 ARG A N 1
ATOM 1489 C CA . ARG A 1 190 ? 13.314 -17.977 -0.182 1.00 93.12 190 ARG A CA 1
ATOM 1490 C C . ARG A 1 190 ? 12.509 -17.815 1.110 1.00 93.12 190 ARG A C 1
ATOM 1492 O O . ARG A 1 190 ? 11.584 -18.584 1.349 1.00 93.12 190 ARG A O 1
ATOM 1499 N N . ILE A 1 191 ? 12.873 -16.849 1.958 1.00 95.56 191 ILE A N 1
ATOM 1500 C CA . ILE A 1 191 ? 12.144 -16.554 3.204 1.00 95.56 191 ILE A CA 1
ATOM 1501 C C . ILE A 1 191 ? 10.721 -16.110 2.871 1.00 95.56 191 ILE A C 1
ATOM 1503 O O . ILE A 1 191 ? 9.772 -16.626 3.453 1.00 95.56 191 ILE A O 1
ATOM 1507 N N . LYS A 1 192 ? 10.581 -15.188 1.915 1.00 94.06 192 LYS A N 1
ATOM 1508 C CA . LYS A 1 192 ? 9.296 -14.675 1.447 1.00 94.06 192 LYS A CA 1
ATOM 1509 C C . LYS A 1 192 ? 8.404 -15.800 0.926 1.00 94.06 192 LYS A C 1
ATOM 1511 O O . LYS A 1 192 ? 7.263 -15.889 1.367 1.00 94.06 192 LYS A O 1
ATOM 1516 N N . ASP A 1 193 ? 8.930 -16.662 0.057 1.00 92.00 193 ASP A N 1
ATOM 1517 C CA . ASP A 1 193 ? 8.183 -17.793 -0.504 1.00 92.00 193 ASP A CA 1
ATOM 1518 C C . ASP A 1 193 ? 7.744 -18.761 0.598 1.00 92.00 193 ASP A C 1
ATOM 1520 O O . ASP A 1 193 ? 6.581 -19.141 0.668 1.00 92.00 193 ASP A O 1
ATOM 1524 N N . LYS A 1 194 ? 8.635 -19.088 1.544 1.00 96.50 194 LYS A N 1
ATOM 1525 C CA . LYS A 1 194 ? 8.285 -20.000 2.637 1.00 96.50 194 LYS A CA 1
ATOM 1526 C C . LYS A 1 194 ? 7.244 -19.412 3.592 1.00 96.50 194 LYS A C 1
ATOM 1528 O O . LYS A 1 194 ? 6.399 -20.147 4.094 1.00 96.50 194 LYS A O 1
ATOM 1533 N N . VAL A 1 195 ? 7.303 -18.107 3.860 1.00 96.88 195 VAL A N 1
ATOM 1534 C CA . VAL A 1 195 ? 6.267 -17.416 4.638 1.00 96.88 195 VAL A CA 1
ATOM 1535 C C . VAL A 1 195 ? 4.943 -17.446 3.879 1.00 96.88 195 VAL A C 1
ATOM 1537 O O . VAL A 1 195 ? 3.934 -17.771 4.492 1.00 96.88 195 VAL A O 1
ATOM 1540 N N . ALA A 1 196 ? 4.943 -17.187 2.568 1.00 93.06 196 ALA A N 1
ATOM 1541 C CA . ALA A 1 196 ? 3.743 -17.293 1.737 1.00 93.06 196 ALA A CA 1
ATOM 1542 C C . ALA A 1 196 ? 3.136 -18.703 1.796 1.00 93.06 196 ALA A C 1
ATOM 1544 O O . ALA A 1 196 ? 1.955 -18.829 2.096 1.00 93.06 196 ALA A O 1
ATOM 1545 N N . ASP A 1 197 ? 3.953 -19.751 1.641 1.00 93.50 197 ASP A N 1
ATOM 1546 C CA . ASP A 1 197 ? 3.506 -21.147 1.736 1.00 93.50 197 ASP A CA 1
ATOM 1547 C C . ASP A 1 197 ? 2.859 -21.460 3.092 1.00 93.50 197 ASP A C 1
ATOM 1549 O O . ASP A 1 197 ? 1.829 -22.132 3.153 1.00 93.50 197 ASP A O 1
ATOM 1553 N N . ILE A 1 198 ? 3.459 -20.988 4.195 1.00 97.06 198 ILE A N 1
ATOM 1554 C CA . ILE A 1 198 ? 2.883 -21.167 5.534 1.00 97.06 198 ILE A CA 1
ATOM 1555 C C . ILE A 1 198 ? 1.533 -20.455 5.596 1.00 97.06 198 ILE A C 1
ATOM 1557 O O . ILE A 1 198 ? 0.550 -21.082 5.975 1.00 97.06 198 ILE A O 1
ATOM 1561 N N . MET A 1 199 ? 1.450 -19.189 5.180 1.00 94.19 199 MET A N 1
ATOM 1562 C CA . MET A 1 199 ? 0.191 -18.436 5.184 1.00 94.19 199 MET A CA 1
ATOM 1563 C C . MET A 1 199 ? -0.889 -19.121 4.325 1.00 94.19 199 MET A C 1
ATOM 1565 O O . MET A 1 199 ? -2.031 -19.234 4.766 1.00 94.19 199 MET A O 1
ATOM 1569 N N . ASP A 1 200 ? -0.543 -19.638 3.147 1.00 92.25 200 ASP A N 1
ATOM 1570 C CA . ASP A 1 200 ? -1.491 -20.306 2.248 1.00 92.25 200 ASP A CA 1
ATOM 1571 C C . ASP A 1 200 ? -1.893 -21.715 2.707 1.00 92.25 200 ASP A C 1
ATOM 1573 O O . ASP A 1 200 ? -2.937 -22.228 2.303 1.00 92.25 200 ASP A O 1
ATOM 1577 N N . SER A 1 201 ? -1.118 -22.343 3.596 1.00 92.31 201 SER A N 1
ATOM 1578 C CA . SER A 1 201 ? -1.463 -23.657 4.155 1.00 92.31 201 SER A CA 1
ATOM 1579 C C . SER A 1 201 ? -2.617 -23.619 5.166 1.00 92.31 201 SER A C 1
ATOM 1581 O O . SER A 1 201 ? -3.241 -24.651 5.430 1.00 92.31 201 SER A O 1
ATOM 1583 N N . TYR A 1 202 ? -2.941 -22.441 5.712 1.00 91.19 202 TYR A N 1
ATOM 1584 C CA . TYR A 1 202 ? -4.035 -22.272 6.665 1.00 91.19 202 TYR A CA 1
ATOM 1585 C C . TYR A 1 202 ? -5.278 -21.699 5.975 1.00 91.19 202 TYR A C 1
ATOM 1587 O O . TYR A 1 202 ? -5.211 -20.609 5.404 1.00 91.19 202 TYR A O 1
ATOM 1595 N N . PRO A 1 203 ? -6.460 -22.333 6.124 1.00 87.94 203 PRO A N 1
ATOM 1596 C CA . PRO A 1 203 ? -7.703 -21.828 5.534 1.00 87.94 203 PRO A CA 1
ATOM 1597 C C . PRO A 1 203 ? -8.067 -20.394 5.937 1.00 87.94 203 PRO A C 1
ATOM 1599 O O . PRO A 1 203 ? -8.792 -19.725 5.216 1.00 87.94 203 PRO A O 1
ATOM 1602 N N . ALA A 1 204 ? -7.587 -19.923 7.092 1.00 85.75 204 ALA A N 1
ATOM 1603 C CA . ALA A 1 204 ? -7.861 -18.573 7.575 1.00 85.75 204 ALA A CA 1
ATOM 1604 C C . ALA A 1 204 ? -7.110 -17.474 6.803 1.00 85.75 204 ALA A C 1
ATOM 1606 O O . ALA A 1 204 ? -7.532 -16.325 6.861 1.00 85.75 204 ALA A O 1
ATOM 1607 N N . THR A 1 205 ? -6.002 -17.802 6.135 1.00 90.50 205 THR A N 1
ATOM 1608 C CA . THR A 1 205 ? -5.105 -16.842 5.466 1.00 90.50 205 THR A CA 1
ATOM 1609 C C . THR A 1 205 ? -4.874 -17.145 3.989 1.00 90.50 205 THR A C 1
ATOM 1611 O O . THR A 1 205 ? -4.382 -16.272 3.275 1.00 90.50 205 THR A O 1
ATOM 1614 N N . ALA A 1 206 ? -5.257 -18.336 3.522 1.00 88.12 206 ALA A N 1
ATOM 1615 C CA . ALA A 1 206 ? -5.137 -18.743 2.129 1.00 88.12 206 ALA A CA 1
ATOM 1616 C C . ALA A 1 206 ? -5.851 -17.769 1.186 1.00 88.12 206 ALA A C 1
ATOM 1618 O O . ALA A 1 206 ? -7.058 -17.565 1.290 1.00 88.12 206 ALA A O 1
ATOM 1619 N N . GLY A 1 207 ? -5.092 -17.165 0.269 1.00 82.12 207 GLY A N 1
ATOM 1620 C CA . GLY A 1 207 ? -5.616 -16.179 -0.683 1.00 82.12 207 GLY A CA 1
ATOM 1621 C C . GLY A 1 207 ? -5.935 -14.795 -0.098 1.00 82.12 207 GLY A C 1
ATOM 1622 O O . GLY A 1 207 ? -6.365 -13.926 -0.851 1.00 82.12 207 GLY A O 1
ATOM 1623 N N . HIS A 1 208 ? -5.684 -14.569 1.196 1.00 86.25 208 HIS A N 1
ATOM 1624 C CA . HIS A 1 208 ? -5.955 -13.299 1.885 1.00 86.25 208 HIS A CA 1
ATOM 1625 C C . HIS A 1 208 ? -4.699 -12.450 2.129 1.00 86.25 208 HIS A C 1
ATOM 1627 O O . HIS A 1 208 ? -4.790 -11.328 2.628 1.00 86.25 208 HIS A O 1
ATOM 1633 N N . VAL A 1 209 ? -3.506 -12.969 1.817 1.00 89.38 209 VAL A N 1
ATOM 1634 C CA . VAL A 1 209 ? -2.244 -12.230 1.967 1.00 89.38 209 VAL A CA 1
ATOM 1635 C C . VAL A 1 209 ? -2.179 -11.093 0.950 1.00 89.38 209 VAL A C 1
ATOM 1637 O O . VAL A 1 209 ? -2.158 -11.320 -0.257 1.00 89.38 209 VAL A O 1
ATOM 1640 N N . THR A 1 210 ? -2.083 -9.858 1.439 1.00 84.38 210 THR A N 1
ATOM 1641 C CA . THR A 1 210 ? -1.985 -8.655 0.598 1.00 84.38 210 THR A CA 1
ATOM 1642 C C . THR A 1 210 ? -0.536 -8.242 0.355 1.00 84.38 210 THR A C 1
ATOM 1644 O O . THR A 1 210 ? -0.230 -7.644 -0.675 1.00 84.38 210 THR A O 1
ATOM 1647 N N . SER A 1 211 ? 0.385 -8.549 1.278 1.00 89.25 211 SER A N 1
ATOM 1648 C CA . SER A 1 211 ? 1.811 -8.258 1.100 1.00 89.25 211 SER A CA 1
ATOM 1649 C C . SER A 1 211 ? 2.703 -9.009 2.093 1.00 89.25 211 SER A C 1
ATOM 1651 O O . SER A 1 211 ? 2.310 -9.280 3.225 1.00 89.25 211 SER A O 1
ATOM 1653 N N . ILE A 1 212 ? 3.943 -9.278 1.669 1.00 93.50 212 ILE A N 1
ATOM 1654 C CA . ILE A 1 212 ? 5.032 -9.812 2.497 1.00 93.50 212 ILE A CA 1
ATOM 1655 C C . ILE A 1 212 ? 6.279 -8.956 2.244 1.00 93.50 212 ILE A C 1
ATOM 1657 O O . ILE A 1 212 ? 6.768 -8.886 1.110 1.00 93.50 212 ILE A O 1
ATOM 1661 N N . GLN A 1 213 ? 6.785 -8.301 3.288 1.00 92.88 213 GLN A N 1
ATOM 1662 C CA . GLN A 1 213 ? 7.871 -7.320 3.228 1.00 92.88 213 GLN A CA 1
ATOM 1663 C C . GLN A 1 213 ? 8.892 -7.528 4.352 1.00 92.88 213 GLN A C 1
ATOM 1665 O O . GLN A 1 213 ? 8.612 -8.183 5.355 1.00 92.88 213 GLN A O 1
ATOM 1670 N N . LEU A 1 214 ? 10.083 -6.955 4.173 1.00 92.88 214 LEU A N 1
ATOM 1671 C CA . LEU A 1 214 ? 11.174 -6.995 5.141 1.00 92.88 214 LEU A CA 1
ATOM 1672 C C . LEU A 1 214 ? 11.743 -5.589 5.336 1.00 92.88 214 LEU A C 1
ATOM 1674 O O . LEU A 1 214 ? 12.261 -4.986 4.396 1.00 92.88 214 LEU A O 1
ATOM 1678 N N . PHE A 1 215 ? 11.649 -5.084 6.562 1.00 90.81 215 PHE A N 1
ATOM 1679 C CA . PHE A 1 215 ? 12.170 -3.781 6.975 1.00 90.81 215 PHE A CA 1
ATOM 1680 C C . PHE A 1 215 ? 12.327 -3.730 8.499 1.00 90.81 215 PHE A C 1
ATOM 1682 O O . PHE A 1 215 ? 11.839 -4.607 9.213 1.00 90.81 215 PHE A O 1
ATOM 1689 N N . ARG A 1 216 ? 12.997 -2.702 9.020 1.00 88.31 216 ARG A N 1
ATOM 1690 C CA . ARG A 1 216 ? 13.000 -2.422 10.458 1.00 88.31 216 ARG A CA 1
ATOM 1691 C C . ARG A 1 216 ? 11.670 -1.780 10.826 1.00 88.31 216 ARG A C 1
ATOM 1693 O O . ARG A 1 216 ? 11.284 -0.784 10.215 1.00 88.31 216 ARG A O 1
ATOM 1700 N N . LEU A 1 217 ? 10.971 -2.353 11.801 1.00 87.38 217 LEU A N 1
ATOM 1701 C CA . LEU A 1 217 ? 9.656 -1.893 12.249 1.00 87.38 217 LEU A CA 1
ATOM 1702 C C . LEU A 1 217 ? 9.665 -1.717 13.760 1.00 87.38 217 LEU A C 1
ATOM 1704 O O . LEU A 1 217 ? 9.972 -2.654 14.488 1.00 87.38 217 LEU A O 1
ATOM 1708 N N . GLY A 1 218 ? 9.270 -0.543 14.237 1.00 84.44 218 GLY A N 1
ATOM 1709 C CA . GLY A 1 218 ? 9.077 -0.314 15.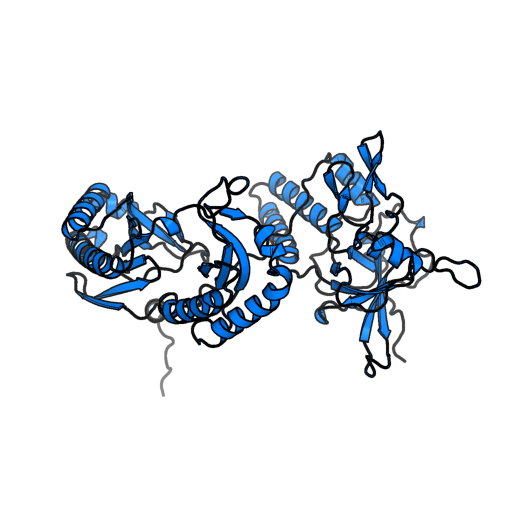663 1.00 84.44 218 GLY A CA 1
ATOM 1710 C C . GLY A 1 218 ? 8.414 1.025 15.945 1.00 84.44 218 GLY A C 1
ATOM 1711 O O . GLY A 1 218 ? 7.734 1.583 15.087 1.00 84.44 218 GLY A O 1
ATOM 1712 N N . PHE A 1 219 ? 8.589 1.534 17.160 1.00 82.06 219 PHE A N 1
ATOM 1713 C CA . PHE A 1 219 ? 7.907 2.743 17.638 1.00 82.06 219 PHE A CA 1
ATOM 1714 C C . PHE A 1 219 ? 8.856 3.924 17.868 1.00 82.06 219 PHE A C 1
ATOM 1716 O O . PHE A 1 219 ? 8.429 4.947 18.408 1.00 82.06 219 PHE A O 1
ATOM 1723 N N . SER A 1 220 ? 10.130 3.789 17.479 1.00 74.12 220 SER A N 1
ATOM 1724 C CA . SER A 1 220 ? 11.107 4.872 17.559 1.00 74.12 220 SER A CA 1
ATOM 1725 C C . SER A 1 220 ? 11.251 5.609 16.234 1.00 74.12 220 SER A C 1
ATOM 1727 O O . SER A 1 220 ? 11.501 5.011 15.185 1.00 74.12 220 SER A O 1
ATOM 1729 N N . MET A 1 221 ? 11.149 6.934 16.317 1.00 66.06 221 MET A N 1
ATOM 1730 C CA . MET A 1 221 ? 11.392 7.864 15.216 1.00 66.06 221 MET A CA 1
ATOM 1731 C C . MET A 1 221 ? 12.894 8.091 14.960 1.00 66.06 221 MET A C 1
ATOM 1733 O O . MET A 1 221 ? 13.269 8.544 13.883 1.00 66.06 221 MET A O 1
ATOM 1737 N N . VAL A 1 222 ? 13.767 7.761 15.922 1.00 56.59 222 VAL A N 1
ATOM 1738 C CA . VAL A 1 222 ? 15.217 8.066 15.900 1.00 56.59 222 VAL A CA 1
ATOM 1739 C C . VAL A 1 222 ? 16.017 7.045 15.067 1.00 56.59 222 VAL A C 1
ATOM 1741 O O . VAL A 1 222 ? 17.244 7.085 15.016 1.00 56.59 222 VAL A O 1
ATOM 1744 N N . GLY A 1 223 ? 15.332 6.153 14.343 1.00 47.50 223 GLY A N 1
ATOM 1745 C CA . GLY A 1 223 ? 15.880 5.007 13.602 1.00 47.50 223 GLY A CA 1
ATOM 1746 C C . GLY A 1 223 ? 16.839 5.297 12.435 1.00 47.50 223 GLY A C 1
ATOM 1747 O O . GLY A 1 223 ? 17.053 4.409 11.612 1.00 47.50 223 GLY A O 1
ATOM 1748 N N . PHE A 1 224 ? 17.419 6.497 12.351 1.00 46.34 224 PHE A N 1
ATOM 1749 C CA . PHE A 1 224 ? 18.589 6.788 11.515 1.00 46.34 224 PHE A CA 1
ATOM 1750 C C . PHE A 1 224 ? 19.917 6.724 12.288 1.00 46.34 224 PHE A C 1
ATOM 1752 O O . PHE A 1 224 ? 20.970 6.677 11.658 1.00 46.34 224 PHE A O 1
ATOM 1759 N N . SER A 1 225 ? 19.900 6.704 13.628 1.00 44.72 225 SER A N 1
ATOM 1760 C CA . SER A 1 225 ? 21.126 6.649 14.434 1.00 44.72 225 SER A CA 1
ATOM 1761 C C . SER A 1 225 ? 20.903 5.979 15.795 1.00 44.72 225 SER A C 1
ATOM 1763 O O . SER A 1 225 ? 20.831 6.670 16.805 1.00 44.72 225 SER A O 1
ATOM 1765 N N . MET A 1 226 ? 20.754 4.651 15.809 1.00 45.53 226 MET A N 1
ATOM 1766 C CA . MET A 1 226 ? 21.163 3.704 16.868 1.00 45.53 226 MET A CA 1
ATOM 1767 C C . MET A 1 226 ? 20.465 2.357 16.626 1.00 45.53 226 MET A C 1
ATOM 1769 O O . MET A 1 226 ? 19.261 2.292 16.381 1.00 45.53 226 MET A O 1
ATOM 1773 N N . ASP A 1 227 ? 21.233 1.272 16.650 1.00 47.12 227 ASP A N 1
ATOM 1774 C CA . ASP A 1 227 ? 20.838 -0.021 16.088 1.00 47.12 227 ASP A CA 1
ATOM 1775 C C . ASP A 1 227 ? 19.893 -0.884 16.939 1.00 47.12 227 ASP A C 1
ATOM 1777 O O . ASP A 1 227 ? 19.519 -1.962 16.490 1.00 47.12 227 ASP A O 1
ATOM 1781 N N . ASP A 1 228 ? 19.374 -0.388 18.066 1.00 52.84 228 ASP A N 1
ATOM 1782 C CA . ASP A 1 228 ? 18.658 -1.241 19.031 1.00 52.84 228 ASP A CA 1
ATOM 1783 C C . ASP A 1 228 ? 17.146 -0.989 19.200 1.00 52.84 228 ASP A C 1
ATOM 1785 O O . ASP A 1 228 ? 16.487 -1.777 19.875 1.00 52.84 228 ASP A O 1
ATOM 1789 N N . GLU A 1 229 ? 16.540 0.045 18.600 1.00 70.81 229 GLU A N 1
ATOM 1790 C CA . GLU A 1 229 ? 15.138 0.378 18.949 1.00 70.81 229 GLU A CA 1
ATOM 1791 C C . GLU A 1 229 ? 14.064 -0.216 18.020 1.00 70.81 229 GLU A C 1
ATOM 1793 O O . GLU A 1 229 ? 12.999 -0.611 18.494 1.00 70.81 229 GLU A O 1
ATOM 1798 N N . ASN A 1 230 ? 14.324 -0.324 16.711 1.00 81.50 230 ASN A N 1
ATOM 1799 C CA . ASN A 1 230 ? 13.381 -0.925 15.758 1.00 81.50 230 ASN A CA 1
ATOM 1800 C C . ASN A 1 230 ? 13.952 -2.252 15.217 1.00 81.50 230 ASN A C 1
ATOM 1802 O O . ASN A 1 230 ? 14.954 -2.209 14.487 1.00 81.50 230 ASN A O 1
ATOM 1806 N N . PRO A 1 231 ? 13.353 -3.414 15.544 1.00 87.81 231 PRO A N 1
ATOM 1807 C CA . PRO A 1 231 ? 13.846 -4.715 15.100 1.00 87.81 231 PRO A CA 1
ATOM 1808 C C . PRO A 1 231 ? 13.633 -4.973 13.603 1.00 87.81 231 PRO A C 1
ATOM 1810 O O . PRO A 1 231 ? 12.624 -4.564 13.019 1.00 87.81 231 PRO A O 1
ATOM 1813 N N . ASP A 1 232 ? 14.542 -5.745 13.003 1.00 90.50 232 ASP A N 1
ATOM 1814 C CA . ASP A 1 232 ? 14.361 -6.316 11.665 1.00 90.50 232 ASP A CA 1
ATOM 1815 C C . ASP A 1 232 ? 13.132 -7.233 11.657 1.00 90.50 232 ASP A C 1
ATOM 1817 O O . ASP A 1 232 ? 13.049 -8.202 12.417 1.00 90.50 232 ASP A O 1
ATOM 1821 N N . THR A 1 233 ? 12.154 -6.913 10.815 1.00 92.44 233 THR A N 1
ATOM 1822 C CA . THR A 1 233 ? 10.817 -7.499 10.885 1.00 92.44 233 THR A CA 1
ATOM 1823 C C . THR A 1 233 ? 10.361 -7.990 9.521 1.00 92.44 233 THR A C 1
ATOM 1825 O O . THR A 1 233 ? 10.325 -7.240 8.545 1.00 92.44 233 THR A O 1
ATOM 1828 N N . VAL A 1 234 ? 9.956 -9.258 9.474 1.00 96.12 234 VAL A N 1
ATOM 1829 C CA . VAL A 1 234 ? 9.118 -9.792 8.404 1.00 96.12 234 VAL A CA 1
ATOM 1830 C C . VAL A 1 234 ? 7.696 -9.324 8.676 1.00 96.12 234 VAL A C 1
ATOM 1832 O O . VAL A 1 234 ? 7.046 -9.761 9.630 1.00 96.12 234 VAL A O 1
ATOM 1835 N N . TYR A 1 235 ? 7.249 -8.390 7.852 1.00 94.69 235 TYR A N 1
ATOM 1836 C CA . TYR A 1 235 ? 5.917 -7.820 7.890 1.00 94.69 235 TYR A CA 1
ATOM 1837 C C . TYR A 1 235 ? 5.023 -8.555 6.898 1.00 94.69 235 TYR A C 1
ATOM 1839 O O . TYR A 1 235 ? 5.354 -8.657 5.715 1.00 94.69 235 TYR A O 1
ATOM 1847 N N . VAL A 1 236 ? 3.877 -9.030 7.372 1.00 94.62 236 VAL A N 1
ATOM 1848 C CA . VAL A 1 236 ? 2.825 -9.601 6.536 1.00 94.62 236 VAL A CA 1
ATOM 1849 C C . VAL A 1 236 ? 1.537 -8.838 6.774 1.00 94.62 236 VAL A C 1
ATOM 1851 O O . VAL A 1 236 ? 1.136 -8.606 7.916 1.00 94.62 236 VAL A O 1
ATOM 1854 N N . SER A 1 237 ? 0.887 -8.463 5.682 1.00 91.69 237 SER A N 1
ATOM 1855 C CA . SER A 1 237 ? -0.448 -7.892 5.708 1.00 91.69 237 SER A CA 1
ATOM 1856 C C . SER A 1 237 ? -1.454 -8.839 5.076 1.00 91.69 237 SER A C 1
ATOM 1858 O O . SER A 1 237 ? -1.140 -9.548 4.114 1.00 91.69 237 SER A O 1
ATOM 1860 N N . VAL A 1 238 ? -2.664 -8.838 5.625 1.00 89.88 238 VAL A N 1
ATOM 1861 C CA . VAL A 1 238 ? -3.815 -9.595 5.123 1.00 89.88 238 VAL A CA 1
ATOM 1862 C C . VAL A 1 238 ? -5.022 -8.679 4.947 1.00 89.88 238 VAL A C 1
ATOM 1864 O O . VAL A 1 238 ? -5.101 -7.614 5.569 1.00 89.88 238 VAL A O 1
ATOM 1867 N N . ASP A 1 239 ? -5.957 -9.075 4.090 1.00 84.00 239 ASP A N 1
ATOM 1868 C CA . ASP A 1 239 ? -7.225 -8.370 3.930 1.00 84.00 239 ASP A CA 1
ATOM 1869 C C . ASP A 1 239 ? -8.149 -8.554 5.147 1.00 84.00 239 ASP A C 1
ATOM 1871 O O . ASP A 1 239 ? -7.930 -9.398 6.019 1.00 84.00 239 ASP A O 1
ATOM 1875 N N . TYR A 1 240 ? -9.211 -7.753 5.193 1.00 80.12 240 TYR A N 1
ATOM 1876 C CA . TYR A 1 240 ? -10.157 -7.704 6.308 1.00 80.12 240 TYR A CA 1
ATOM 1877 C C . TYR A 1 240 ? -11.112 -8.909 6.383 1.00 80.12 240 TYR A C 1
ATOM 1879 O O . TYR A 1 240 ? -11.888 -8.995 7.336 1.00 80.12 240 TYR A O 1
ATOM 1887 N N . GLU A 1 241 ? -11.073 -9.838 5.420 1.00 80.12 241 GLU A N 1
ATOM 1888 C CA . GLU A 1 241 ? -11.825 -11.099 5.483 1.00 80.12 241 GLU A CA 1
ATOM 1889 C C . GLU A 1 241 ? -11.085 -12.156 6.323 1.00 80.12 241 GLU A C 1
ATOM 1891 O O . GLU A 1 241 ? -11.699 -13.087 6.852 1.00 80.12 241 GLU A O 1
ATOM 1896 N N . CYS A 1 242 ? -9.780 -11.972 6.532 1.00 81.75 242 CYS A N 1
ATOM 1897 C CA . CYS A 1 242 ? -8.958 -12.826 7.376 1.00 81.75 242 CYS A CA 1
ATOM 1898 C C . CYS A 1 242 ? -9.312 -12.682 8.874 1.00 81.75 242 CYS A C 1
ATOM 1900 O O . CYS A 1 242 ? -9.264 -11.592 9.441 1.00 81.75 242 CYS A O 1
ATOM 1902 N N . LEU A 1 243 ? -9.631 -13.780 9.568 1.00 80.56 243 LEU A N 1
ATOM 1903 C CA . LEU A 1 243 ? -10.078 -13.734 10.972 1.00 80.56 243 LEU A CA 1
ATOM 1904 C C . LEU A 1 243 ? -8.909 -13.728 11.978 1.00 80.56 243 LEU A C 1
ATOM 1906 O O . LEU A 1 243 ? -8.226 -14.743 12.130 1.00 80.56 243 LEU A O 1
ATOM 1910 N N . GLU A 1 244 ? -8.758 -12.648 12.767 1.00 83.44 244 GLU A N 1
ATOM 1911 C CA . GLU A 1 244 ? -7.661 -12.502 13.756 1.00 83.44 244 GLU A CA 1
ATOM 1912 C C . GLU A 1 244 ? -7.596 -13.649 14.775 1.00 83.44 244 GLU A C 1
ATOM 1914 O O . GLU A 1 244 ? -6.513 -14.069 15.184 1.00 83.44 244 GLU A O 1
ATOM 1919 N N . THR A 1 245 ? -8.748 -14.202 15.173 1.00 78.94 245 THR A N 1
ATOM 1920 C CA . THR A 1 245 ? -8.830 -15.315 16.138 1.00 78.94 245 THR A CA 1
ATOM 1921 C C . THR A 1 245 ? -8.119 -16.581 15.665 1.00 78.94 245 THR A C 1
ATOM 1923 O O . THR A 1 245 ? -7.799 -17.443 16.477 1.00 78.94 245 THR A O 1
ATOM 1926 N N . LYS A 1 246 ? -7.888 -16.725 14.356 1.00 85.75 246 LYS A N 1
ATOM 1927 C CA . LYS A 1 246 ? -7.242 -17.903 13.765 1.00 85.75 246 LYS A CA 1
ATOM 1928 C C . LYS A 1 246 ? -5.749 -17.687 13.488 1.00 85.75 246 LYS A C 1
ATOM 1930 O O . LYS A 1 246 ? -5.075 -18.627 13.083 1.00 85.75 246 LYS A O 1
ATOM 1935 N N . TRP A 1 247 ? -5.216 -16.491 13.746 1.00 88.62 247 TRP A N 1
ATOM 1936 C CA . TRP A 1 247 ? -3.802 -16.158 13.535 1.00 88.62 247 TRP A CA 1
ATOM 1937 C C . TRP A 1 247 ? -2.794 -16.825 14.479 1.00 88.62 247 TRP A C 1
ATOM 1939 O O . TRP A 1 247 ? -1.688 -17.087 14.010 1.00 88.62 247 TRP A O 1
ATOM 1949 N N . PRO A 1 248 ? -3.081 -17.108 15.769 1.00 87.62 248 PRO A N 1
ATOM 1950 C CA . PRO A 1 248 ? -2.072 -17.638 16.690 1.00 87.62 248 PRO A CA 1
ATOM 1951 C C . PRO A 1 248 ? -1.260 -18.850 16.185 1.00 87.62 248 PRO A C 1
ATOM 1953 O O . PRO A 1 248 ? -0.033 -18.786 16.280 1.00 87.62 248 PRO A O 1
ATOM 1956 N N . PRO A 1 249 ? -1.860 -19.916 15.608 1.00 89.81 249 PRO A N 1
ATOM 1957 C CA . PRO A 1 249 ? -1.078 -21.033 15.066 1.00 89.81 249 PRO A CA 1
ATOM 1958 C C . PRO A 1 249 ? -0.176 -20.620 13.891 1.00 89.81 249 PRO A C 1
ATOM 1960 O O . PRO A 1 249 ? 0.988 -21.009 13.853 1.00 89.81 249 PRO A O 1
ATOM 1963 N N . ILE A 1 250 ? -0.671 -19.761 12.994 1.00 93.56 250 ILE A N 1
ATOM 1964 C CA . ILE A 1 250 ? 0.074 -19.249 11.831 1.00 93.56 250 ILE A CA 1
ATOM 1965 C C . ILE A 1 250 ? 1.276 -18.415 12.289 1.00 93.56 250 ILE A C 1
ATOM 1967 O O . ILE A 1 250 ? 2.402 -18.618 11.838 1.00 93.56 250 ILE A O 1
ATOM 1971 N N . VAL A 1 251 ? 1.048 -17.499 13.238 1.00 91.75 251 VAL A N 1
ATOM 1972 C CA . VAL A 1 251 ? 2.095 -16.673 13.857 1.00 91.75 251 VAL A CA 1
ATOM 1973 C C . VAL A 1 251 ? 3.164 -17.556 14.498 1.00 91.75 251 VAL A C 1
ATOM 1975 O O . VAL A 1 251 ? 4.351 -17.292 14.312 1.00 91.75 251 VAL A O 1
ATOM 1978 N N . GLY A 1 252 ? 2.757 -18.606 15.218 1.00 91.12 252 GLY A N 1
ATOM 1979 C CA . GLY A 1 252 ? 3.673 -19.556 15.844 1.00 91.12 252 GLY A CA 1
ATOM 1980 C C . GLY A 1 252 ? 4.555 -20.287 14.830 1.00 91.12 252 GLY A C 1
ATOM 1981 O O . GLY A 1 252 ? 5.773 -20.340 15.008 1.00 91.12 252 GLY A O 1
ATOM 1982 N N . GLU A 1 253 ? 3.969 -20.791 13.742 1.00 96.69 253 GLU A N 1
ATOM 1983 C CA . GLU A 1 253 ? 4.704 -21.520 12.703 1.00 96.69 253 GLU A CA 1
ATOM 1984 C C . GLU A 1 253 ? 5.682 -20.620 11.938 1.00 96.69 253 GLU A C 1
ATOM 1986 O O . GLU A 1 253 ? 6.855 -20.972 11.775 1.00 96.69 253 GLU A O 1
ATOM 1991 N N . VAL A 1 254 ? 5.253 -19.416 11.541 1.00 96.44 254 VAL A N 1
ATOM 1992 C CA . VAL A 1 254 ? 6.146 -18.454 10.879 1.00 96.44 254 VAL A CA 1
ATOM 1993 C C . VAL A 1 254 ? 7.291 -18.056 11.810 1.00 96.44 254 VAL A C 1
ATOM 1995 O O . VAL A 1 254 ? 8.451 -18.071 11.403 1.00 96.44 254 VAL A O 1
ATOM 1998 N N . GLN A 1 255 ? 7.011 -17.755 13.080 1.00 94.81 255 GLN A N 1
ATOM 1999 C CA . GLN A 1 255 ? 8.063 -17.435 14.047 1.00 94.81 255 GLN A CA 1
ATOM 2000 C C . GLN A 1 255 ? 9.036 -18.601 14.254 1.00 94.81 255 GLN A C 1
ATOM 2002 O O . GLN A 1 255 ? 10.241 -18.370 14.364 1.00 94.81 255 GLN A O 1
ATOM 2007 N N . GLN A 1 256 ? 8.551 -19.845 14.291 1.00 95.31 256 GLN A N 1
ATOM 2008 C CA . GLN A 1 256 ? 9.407 -21.027 14.391 1.00 95.31 256 GLN A CA 1
ATOM 2009 C C . GLN A 1 256 ? 10.325 -21.163 13.173 1.00 95.31 256 GLN A C 1
ATOM 2011 O O . GLN A 1 256 ? 11.511 -21.449 13.342 1.00 95.31 256 GLN A O 1
ATOM 2016 N N . PHE A 1 257 ? 9.805 -20.929 11.967 1.00 97.06 257 PHE A N 1
ATOM 2017 C CA . PHE A 1 257 ? 10.606 -20.904 10.747 1.00 97.06 257 PHE A CA 1
ATOM 2018 C C . PHE A 1 257 ? 11.671 -19.800 10.795 1.00 97.06 257 PHE A C 1
ATOM 2020 O O . PHE A 1 257 ? 12.852 -20.079 10.590 1.00 97.06 257 PHE A O 1
ATOM 2027 N N . LEU A 1 258 ? 11.292 -18.567 11.144 1.00 95.69 258 LEU A N 1
ATOM 2028 C CA . LEU A 1 258 ? 12.227 -17.438 11.185 1.00 95.69 258 LEU A CA 1
ATOM 2029 C C . LEU A 1 258 ? 13.351 -17.631 12.214 1.00 95.69 258 LEU A C 1
ATOM 2031 O O . LEU A 1 258 ? 14.482 -17.227 11.958 1.00 95.69 258 LEU A O 1
ATOM 2035 N N . ARG A 1 259 ? 13.094 -18.322 13.336 1.00 94.38 259 ARG A N 1
ATOM 2036 C CA . ARG A 1 259 ? 14.131 -18.680 14.328 1.00 94.38 259 ARG A CA 1
ATOM 2037 C C . ARG A 1 259 ? 15.230 -19.595 13.774 1.00 94.38 259 ARG A C 1
ATOM 2039 O O . ARG A 1 259 ? 16.310 -19.649 14.356 1.00 94.38 259 ARG A O 1
ATOM 2046 N N . GLN A 1 260 ? 14.986 -20.312 12.675 1.00 93.44 260 GLN A N 1
ATOM 2047 C CA . GLN A 1 260 ? 15.998 -21.160 12.029 1.00 93.44 260 GLN A CA 1
ATOM 2048 C C . GLN A 1 260 ? 17.050 -20.335 11.269 1.00 93.44 260 GLN A C 1
ATOM 2050 O O . GLN A 1 260 ? 18.119 -20.845 10.938 1.00 93.44 260 GLN A O 1
ATOM 2055 N N . ILE A 1 261 ? 16.776 -19.053 11.017 1.00 91.94 261 ILE A N 1
ATOM 2056 C CA . ILE A 1 261 ? 17.665 -18.123 10.319 1.00 91.94 261 ILE A CA 1
ATOM 2057 C C . ILE A 1 261 ? 18.608 -17.499 11.356 1.00 91.94 261 ILE A C 1
ATOM 2059 O O . ILE A 1 261 ? 18.507 -16.333 11.712 1.00 91.94 261 ILE A O 1
ATOM 2063 N N . THR A 1 262 ? 19.528 -18.303 11.888 1.00 87.56 262 THR A N 1
ATOM 2064 C CA . THR A 1 262 ? 20.299 -17.983 13.107 1.00 87.56 262 THR A CA 1
ATOM 2065 C C . THR A 1 262 ? 21.194 -16.745 13.017 1.00 87.56 262 THR A C 1
ATOM 2067 O O . THR A 1 262 ? 21.552 -16.176 14.046 1.00 87.56 262 THR A O 1
ATOM 2070 N N . TYR A 1 263 ? 21.557 -16.303 11.810 1.00 86.38 263 TYR A N 1
ATOM 2071 C CA . TYR A 1 263 ? 22.354 -15.087 11.610 1.00 86.38 263 TYR A CA 1
ATOM 2072 C C . TYR A 1 263 ? 21.529 -13.790 11.720 1.00 86.38 263 TYR A C 1
ATOM 2074 O O . TYR A 1 263 ? 22.118 -12.700 11.727 1.00 86.38 263 TYR A O 1
ATOM 2082 N N . ALA A 1 264 ? 20.197 -13.907 11.800 1.00 84.12 264 ALA A N 1
ATOM 2083 C CA . ALA A 1 264 ? 19.226 -12.822 11.810 1.00 84.12 264 ALA A CA 1
ATOM 2084 C C . ALA A 1 264 ? 18.240 -12.974 12.986 1.00 84.12 264 ALA A C 1
ATOM 2086 O O . ALA A 1 264 ? 17.637 -14.024 13.176 1.00 84.12 264 ALA A O 1
ATOM 2087 N N . ASN A 1 265 ? 18.010 -11.915 13.764 1.00 86.56 265 ASN A N 1
ATOM 2088 C CA . ASN A 1 265 ? 16.994 -11.918 14.829 1.00 86.56 265 ASN A CA 1
ATOM 2089 C C . ASN A 1 265 ? 15.650 -11.390 14.299 1.00 86.56 265 ASN A C 1
ATOM 2091 O O . ASN A 1 265 ? 15.126 -10.394 14.799 1.00 86.56 265 ASN A O 1
ATOM 2095 N N . LEU A 1 266 ? 15.127 -12.027 13.246 1.00 91.75 266 LEU A N 1
ATOM 2096 C CA . LEU A 1 266 ? 13.918 -11.563 12.564 1.00 91.75 266 LEU A CA 1
ATOM 2097 C C . LEU A 1 266 ? 12.688 -11.659 13.472 1.00 91.75 266 LEU A C 1
ATOM 2099 O O . LEU A 1 266 ? 12.385 -12.711 14.042 1.00 91.75 266 LEU A O 1
ATOM 2103 N N . LYS A 1 267 ? 11.942 -10.559 13.569 1.00 92.00 267 LYS A N 1
ATOM 2104 C CA . LYS A 1 267 ? 10.614 -10.520 14.186 1.00 92.00 267 LYS A CA 1
ATOM 2105 C C . LYS A 1 267 ? 9.533 -10.754 13.140 1.00 92.00 267 LYS A C 1
ATOM 2107 O O . LYS A 1 267 ? 9.748 -10.540 11.952 1.00 92.00 267 LYS A O 1
ATOM 2112 N N . PHE A 1 268 ? 8.364 -11.195 13.596 1.00 93.69 268 PHE A N 1
ATOM 2113 C CA . PHE A 1 268 ? 7.199 -11.398 12.741 1.00 93.69 268 PHE A CA 1
ATOM 2114 C C . PHE A 1 268 ? 6.058 -10.473 13.153 1.00 93.69 268 PHE A C 1
ATOM 2116 O O . PHE A 1 268 ? 5.585 -10.514 14.297 1.00 93.69 268 PHE A O 1
ATOM 2123 N N . HIS A 1 269 ? 5.589 -9.677 12.200 1.00 91.50 269 HIS A N 1
ATOM 2124 C CA . HIS A 1 269 ? 4.427 -8.816 12.359 1.00 91.50 269 HIS A CA 1
ATOM 2125 C C . HIS A 1 269 ? 3.348 -9.226 11.362 1.00 91.50 269 HIS A C 1
ATOM 2127 O O . HIS A 1 269 ? 3.628 -9.363 10.177 1.00 91.50 269 HIS A O 1
ATOM 2133 N N . LEU A 1 270 ? 2.128 -9.419 11.862 1.00 91.44 270 LEU A N 1
ATOM 2134 C CA . LEU A 1 270 ? 0.950 -9.755 11.065 1.00 91.44 270 LEU A CA 1
ATOM 2135 C C . LEU A 1 270 ? -0.154 -8.787 11.462 1.00 91.44 270 LEU A C 1
ATOM 2137 O O . LEU A 1 270 ? -0.460 -8.684 12.654 1.00 91.44 270 LEU A O 1
ATOM 2141 N N . GLU A 1 271 ? -0.722 -8.095 10.483 1.00 88.81 271 GLU A N 1
ATOM 2142 C CA . GLU A 1 271 ? -1.846 -7.190 10.690 1.00 88.81 271 GLU A CA 1
ATOM 2143 C C . GLU A 1 271 ? -2.795 -7.166 9.495 1.00 88.81 271 GLU A C 1
ATOM 2145 O O . GLU A 1 271 ? -2.435 -7.509 8.368 1.00 88.81 271 GLU A O 1
ATOM 2150 N N . HIS A 1 272 ? -4.009 -6.700 9.758 1.00 86.38 272 HIS A N 1
ATOM 2151 C CA . HIS A 1 272 ? -4.922 -6.266 8.719 1.00 86.38 272 HIS A CA 1
ATOM 2152 C C . HIS A 1 272 ? -4.401 -4.996 8.086 1.00 86.38 272 HIS A C 1
ATOM 2154 O O . HIS A 1 272 ? -4.251 -3.964 8.741 1.00 86.38 272 HIS A O 1
ATOM 2160 N N . ASN A 1 273 ? -4.122 -5.090 6.800 1.00 81.50 273 ASN A N 1
ATOM 2161 C CA . ASN A 1 273 ? -3.815 -3.942 5.986 1.00 81.50 273 ASN A CA 1
ATOM 2162 C C . ASN A 1 273 ? -4.113 -4.349 4.549 1.00 81.50 273 ASN A C 1
ATOM 2164 O O . ASN A 1 273 ? -3.438 -5.202 3.965 1.00 81.50 273 ASN A O 1
ATOM 2168 N N . ILE A 1 274 ? -5.134 -3.738 3.966 1.00 67.00 274 ILE A N 1
ATOM 2169 C CA . ILE A 1 274 ? -5.156 -3.648 2.518 1.00 67.00 274 ILE A CA 1
ATOM 2170 C C . ILE A 1 274 ? -4.206 -2.505 2.262 1.00 67.00 274 ILE A C 1
ATOM 2172 O O . ILE A 1 274 ? -4.597 -1.352 2.414 1.00 67.00 274 ILE A O 1
ATOM 2176 N N . ILE A 1 275 ? -2.943 -2.835 1.971 1.00 57.34 275 ILE A N 1
ATOM 2177 C CA . ILE A 1 275 ? -2.037 -1.837 1.429 1.00 57.34 275 ILE A CA 1
ATOM 2178 C C . ILE A 1 275 ? -2.808 -1.268 0.250 1.00 57.34 275 ILE A C 1
ATOM 2180 O O . ILE A 1 275 ? -3.033 -1.969 -0.742 1.00 57.34 275 ILE A O 1
ATOM 2184 N N . GLU A 1 276 ? -3.275 -0.030 0.394 1.00 46.66 276 GLU A N 1
ATOM 2185 C CA . GLU A 1 276 ? -3.543 0.834 -0.734 1.00 46.66 276 GLU A CA 1
ATOM 2186 C C . GLU A 1 276 ? -2.194 0.923 -1.434 1.00 46.66 276 GLU A C 1
ATOM 2188 O O . GLU A 1 276 ? -1.311 1.681 -1.047 1.00 46.66 276 GLU A O 1
ATOM 2193 N N . GLN A 1 277 ? -1.970 -0.081 -2.282 1.00 45.00 277 GLN A N 1
ATOM 2194 C CA . GLN A 1 277 ? -1.177 -0.084 -3.485 1.00 45.00 277 GLN A CA 1
ATOM 2195 C C . GLN A 1 277 ? -0.075 0.968 -3.388 1.00 45.00 277 GLN A C 1
ATOM 2197 O O . GLN A 1 277 ? -0.371 2.126 -3.653 1.00 45.00 277 GLN A O 1
ATOM 2202 N N . CYS A 1 278 ? 1.130 0.587 -2.917 1.00 44.66 278 CYS A N 1
ATOM 2203 C CA . CYS A 1 278 ? 2.272 1.482 -2.667 1.00 44.66 278 CYS A CA 1
ATOM 2204 C C . CYS A 1 278 ? 2.147 2.784 -3.457 1.00 44.66 278 CYS A C 1
ATOM 2206 O O . CYS A 1 278 ? 2.375 2.753 -4.669 1.00 44.66 278 CYS A O 1
ATOM 2208 N N . THR A 1 279 ? 1.752 3.878 -2.788 1.00 63.88 279 THR A N 1
ATOM 2209 C CA . THR A 1 279 ? 1.436 5.126 -3.485 1.00 63.88 279 THR A CA 1
ATOM 2210 C C . THR A 1 279 ? 2.590 5.461 -4.408 1.00 63.88 279 THR A C 1
ATOM 2212 O O . THR A 1 279 ? 3.748 5.560 -3.980 1.00 63.88 279 THR A O 1
ATOM 2215 N N . PHE A 1 280 ? 2.290 5.562 -5.695 1.00 78.12 280 PHE A N 1
ATOM 2216 C CA . PHE A 1 280 ? 3.297 5.765 -6.702 1.00 78.12 280 PHE A CA 1
ATOM 2217 C C . PHE A 1 280 ? 4.017 7.082 -6.393 1.00 78.12 280 PHE A C 1
ATOM 2219 O O . PHE A 1 280 ? 3.374 8.127 -6.265 1.00 78.12 280 PHE A O 1
ATOM 2226 N N . PRO A 1 281 ? 5.355 7.075 -6.255 1.00 79.94 281 PRO A N 1
ATOM 2227 C CA . PRO A 1 281 ? 6.076 8.271 -5.858 1.00 79.94 281 PRO A CA 1
ATOM 2228 C C . PRO A 1 281 ? 5.950 9.335 -6.949 1.00 79.94 281 PRO A C 1
ATOM 2230 O O . PRO A 1 281 ? 6.448 9.167 -8.065 1.00 79.94 281 PRO A O 1
ATOM 2233 N N . LEU A 1 282 ? 5.317 10.457 -6.619 1.00 82.88 282 LEU A N 1
ATOM 2234 C CA . LEU A 1 282 ? 5.198 11.610 -7.505 1.00 82.88 282 LEU A CA 1
ATOM 2235 C C . LEU A 1 282 ? 6.387 12.551 -7.312 1.00 82.88 282 LEU A C 1
ATOM 2237 O O . LEU A 1 282 ? 6.836 12.795 -6.191 1.00 82.88 282 LEU A O 1
ATOM 2241 N N . LEU A 1 283 ? 6.899 13.119 -8.406 1.00 80.56 283 LEU A N 1
ATOM 2242 C CA . LEU A 1 283 ? 7.909 14.171 -8.287 1.00 80.56 283 LEU A CA 1
ATOM 2243 C C . LEU A 1 283 ? 7.258 15.491 -7.859 1.00 80.56 283 LEU A C 1
ATOM 2245 O O . LEU A 1 283 ? 6.263 15.892 -8.470 1.00 80.56 283 LEU A O 1
ATOM 2249 N N . PRO A 1 284 ? 7.844 16.215 -6.884 1.00 69.81 284 PRO A N 1
ATOM 2250 C CA . PRO A 1 284 ? 7.349 17.528 -6.508 1.00 69.81 284 PRO A CA 1
ATOM 2251 C C . PRO A 1 284 ? 7.443 18.470 -7.706 1.00 69.81 284 PRO A C 1
ATOM 2253 O O . PRO A 1 284 ? 8.457 18.519 -8.414 1.00 69.81 284 PRO A O 1
ATOM 2256 N N . PHE A 1 285 ? 6.381 19.234 -7.934 1.00 66.81 285 PHE A N 1
ATOM 2257 C CA . PHE A 1 285 ? 6.354 20.185 -9.028 1.00 66.81 285 PHE A CA 1
ATOM 2258 C C . PHE A 1 285 ? 7.136 21.446 -8.645 1.00 66.81 285 PHE A C 1
ATOM 2260 O O . PHE A 1 285 ? 6.816 22.108 -7.665 1.00 66.81 285 PHE A O 1
ATOM 2267 N N . ARG A 1 286 ? 8.194 21.770 -9.399 1.00 64.56 286 ARG A N 1
ATOM 2268 C CA . ARG A 1 286 ? 9.131 22.868 -9.074 1.00 64.56 286 ARG A CA 1
ATOM 2269 C C . ARG A 1 286 ? 9.094 24.040 -10.055 1.00 64.56 286 ARG A C 1
ATOM 2271 O O . ARG A 1 286 ? 10.034 24.824 -10.101 1.00 64.56 286 ARG A O 1
ATOM 2278 N N . ARG A 1 287 ? 8.073 24.110 -10.908 1.00 65.62 287 ARG A N 1
ATOM 2279 C CA . ARG A 1 287 ? 8.014 25.057 -12.031 1.00 65.62 287 ARG A CA 1
ATOM 2280 C C . ARG A 1 287 ? 6.780 25.939 -11.969 1.00 65.62 287 ARG A C 1
ATOM 2282 O O . ARG A 1 287 ? 5.812 25.610 -11.289 1.00 65.62 287 ARG A O 1
ATOM 2289 N N . SER A 1 288 ? 6.814 27.056 -12.684 1.00 64.56 288 SER A N 1
ATOM 2290 C CA . SER A 1 288 ? 5.680 27.976 -12.739 1.00 64.56 288 SER A CA 1
ATOM 2291 C C . SER A 1 288 ? 4.541 27.440 -13.633 1.00 64.56 288 SER A C 1
ATOM 2293 O O . SER A 1 288 ? 4.773 26.611 -14.524 1.00 64.56 288 SER A O 1
ATOM 2295 N N . PRO A 1 289 ? 3.300 27.939 -13.468 1.00 65.19 289 PRO A N 1
ATOM 2296 C CA . PRO A 1 289 ? 2.177 27.619 -14.356 1.00 65.19 289 PRO A CA 1
ATOM 2297 C C . PRO A 1 289 ? 2.394 27.952 -15.838 1.00 65.19 289 PRO A C 1
ATOM 2299 O O . PRO A 1 289 ? 1.757 27.362 -16.712 1.00 65.19 289 PRO A O 1
ATOM 2302 N N . GLU A 1 290 ? 3.289 28.885 -16.147 1.00 65.56 290 GLU A N 1
ATOM 2303 C CA . GLU A 1 290 ? 3.615 29.260 -17.522 1.00 65.56 290 GLU A CA 1
ATOM 2304 C C . GLU A 1 290 ? 4.588 28.262 -18.161 1.00 65.56 290 GLU A C 1
ATOM 2306 O O . GLU A 1 290 ? 4.355 27.778 -19.272 1.00 65.56 290 GLU A O 1
ATOM 2311 N N . GLU A 1 291 ? 5.600 27.828 -17.407 1.00 65.44 291 GLU A N 1
ATOM 2312 C CA . GLU A 1 291 ? 6.510 26.750 -17.810 1.00 65.44 291 GLU A CA 1
ATOM 2313 C C . GLU A 1 291 ? 5.769 25.417 -18.004 1.00 65.44 291 GLU A C 1
ATOM 2315 O O . GLU A 1 291 ? 6.111 24.638 -18.901 1.00 65.44 291 GLU A O 1
ATOM 2320 N N . LEU A 1 292 ? 4.713 25.171 -17.213 1.00 63.81 292 LEU A N 1
ATOM 2321 C CA . LEU A 1 292 ? 3.791 24.045 -17.400 1.00 63.81 292 LEU A CA 1
ATOM 2322 C C . LEU A 1 292 ? 3.181 24.045 -18.799 1.00 63.81 292 LEU A C 1
ATOM 2324 O O . LEU A 1 292 ? 3.227 23.023 -19.482 1.00 63.81 292 LEU A O 1
ATOM 2328 N N . ARG A 1 293 ? 2.621 25.175 -19.239 1.00 64.94 293 ARG A N 1
ATOM 2329 C CA . ARG A 1 293 ? 1.942 25.276 -20.541 1.00 64.94 293 ARG A CA 1
ATOM 2330 C C . ARG A 1 293 ? 2.912 25.087 -21.700 1.00 64.94 293 ARG A C 1
ATOM 2332 O O . ARG A 1 293 ? 2.580 24.399 -22.664 1.00 64.94 293 ARG A O 1
ATOM 2339 N N . VAL A 1 294 ? 4.116 25.647 -21.597 1.00 65.81 294 VAL A N 1
ATOM 2340 C CA . VAL A 1 294 ? 5.159 25.472 -22.619 1.00 65.81 294 VAL A CA 1
ATOM 2341 C C . VAL A 1 294 ? 5.557 23.999 -22.727 1.00 65.81 294 VAL A C 1
ATOM 2343 O O . VAL A 1 294 ? 5.574 23.437 -23.823 1.00 65.81 294 VAL A O 1
ATOM 2346 N N . ARG A 1 295 ? 5.801 23.331 -21.594 1.00 62.69 295 ARG A N 1
ATOM 2347 C CA . ARG A 1 295 ? 6.218 21.923 -21.584 1.00 62.69 295 ARG A CA 1
ATOM 2348 C C . ARG A 1 295 ? 5.096 20.964 -21.989 1.00 62.69 295 ARG A C 1
ATOM 2350 O O . ARG A 1 295 ? 5.370 19.975 -22.665 1.00 62.69 295 ARG A O 1
ATOM 2357 N N . GLN A 1 296 ? 3.850 21.266 -21.617 1.00 65.25 296 GLN A N 1
ATOM 2358 C CA . GLN A 1 296 ? 2.658 20.538 -22.070 1.00 65.25 296 GLN A CA 1
ATOM 2359 C C . GLN A 1 296 ? 2.616 20.440 -23.589 1.00 65.25 296 GLN A C 1
ATOM 2361 O O . GLN A 1 296 ? 2.423 19.347 -24.117 1.00 65.25 296 GLN A O 1
ATOM 2366 N N . ARG A 1 297 ? 2.838 21.572 -24.269 1.00 63.94 297 ARG A N 1
ATOM 2367 C CA . ARG A 1 297 ? 2.834 21.655 -25.733 1.00 63.94 297 ARG A CA 1
ATOM 2368 C C . ARG A 1 297 ? 4.039 20.950 -26.346 1.00 63.94 297 ARG A C 1
ATOM 2370 O O . ARG A 1 297 ? 3.877 20.169 -27.272 1.00 63.94 297 ARG A O 1
ATOM 2377 N N . GLN A 1 298 ? 5.236 21.178 -25.806 1.00 63.75 298 GLN A N 1
ATOM 2378 C CA . GLN A 1 298 ? 6.475 20.648 -26.388 1.00 63.75 298 GLN A CA 1
ATOM 2379 C C . GLN A 1 298 ? 6.656 19.136 -26.215 1.00 63.75 298 GLN A C 1
ATOM 2381 O O . GLN A 1 298 ? 7.299 18.508 -27.049 1.00 63.75 298 GLN A O 1
ATOM 2386 N N . MET A 1 299 ? 6.136 18.550 -25.133 1.00 63.75 299 MET A N 1
ATOM 2387 C CA . MET A 1 299 ? 6.377 17.139 -24.801 1.00 63.75 299 MET A CA 1
ATOM 2388 C C . MET A 1 299 ? 5.105 16.283 -24.758 1.00 63.75 299 MET A C 1
ATOM 2390 O O . MET A 1 299 ? 5.155 15.162 -24.258 1.00 63.75 299 MET A O 1
ATOM 2394 N N . ASN A 1 300 ? 3.972 16.800 -25.246 1.00 69.12 300 ASN A N 1
ATOM 2395 C CA . ASN A 1 300 ? 2.686 16.096 -25.279 1.00 69.12 300 ASN A CA 1
ATOM 2396 C C . ASN A 1 300 ? 2.314 15.428 -23.934 1.00 69.12 300 ASN A C 1
ATOM 2398 O O . ASN A 1 300 ? 1.989 14.242 -23.852 1.00 69.12 300 ASN A O 1
ATOM 2402 N N . LEU A 1 301 ? 2.389 16.203 -22.847 1.00 73.38 301 LEU A N 1
ATOM 2403 C CA . LEU A 1 301 ? 2.109 15.704 -21.493 1.00 73.38 301 LEU A CA 1
ATOM 2404 C C . LEU A 1 301 ? 0.620 15.755 -21.112 1.00 73.38 301 LEU A C 1
ATOM 2406 O O . LEU A 1 301 ? 0.258 15.458 -19.975 1.00 73.38 301 LEU A O 1
ATOM 2410 N N . VAL A 1 302 ? -0.252 16.164 -22.036 1.00 69.19 302 VAL A N 1
ATOM 2411 C CA . VAL A 1 302 ? -1.685 16.307 -21.766 1.00 69.19 302 VAL A CA 1
ATOM 2412 C C . VAL A 1 302 ? -2.353 14.931 -21.777 1.00 69.19 302 VAL A C 1
ATOM 2414 O O . VAL A 1 302 ? -2.255 14.177 -22.744 1.00 69.19 302 VAL A O 1
ATOM 2417 N N . LEU A 1 303 ? -3.058 14.613 -20.692 1.00 69.50 303 LEU A N 1
ATOM 2418 C CA . LEU A 1 303 ? -3.944 13.453 -20.615 1.00 69.50 303 LEU A CA 1
ATOM 2419 C C . LEU A 1 303 ? -5.314 13.836 -21.164 1.00 69.50 303 LEU A C 1
ATOM 2421 O O . LEU A 1 303 ? -6.059 14.540 -20.484 1.00 69.50 303 LEU A O 1
ATOM 2425 N N . LYS A 1 304 ? -5.602 13.397 -22.392 1.00 62.38 304 LYS A N 1
ATOM 2426 C CA . LYS A 1 304 ? -6.858 13.678 -23.108 1.00 62.38 304 LYS A CA 1
ATOM 2427 C C . LYS A 1 304 ? -7.894 12.554 -23.004 1.00 62.38 304 LYS A C 1
ATOM 2429 O O . LYS A 1 304 ? -9.074 12.796 -23.197 1.00 62.38 304 LYS A O 1
ATOM 2434 N N . ILE A 1 305 ? -7.448 11.345 -22.665 1.00 63.47 305 ILE A N 1
ATOM 2435 C CA . ILE A 1 305 ? -8.262 10.130 -22.550 1.00 63.47 305 ILE A CA 1
ATOM 2436 C C . ILE A 1 305 ? -7.931 9.491 -21.190 1.00 63.47 305 ILE A C 1
ATOM 2438 O O . ILE A 1 305 ? -6.776 9.611 -20.753 1.00 63.47 305 ILE A O 1
ATOM 2442 N N . PRO A 1 306 ? -8.889 8.824 -20.512 1.00 73.38 306 PRO A N 1
ATOM 2443 C CA . PRO A 1 306 ? -8.584 7.962 -19.375 1.00 73.38 306 PRO A CA 1
ATOM 2444 C C . PRO A 1 306 ? -7.460 6.979 -19.708 1.00 73.38 306 PRO A C 1
ATOM 2446 O O . PRO A 1 306 ? -7.275 6.596 -20.866 1.00 73.38 306 PRO A O 1
ATOM 2449 N N . TYR A 1 307 ? -6.702 6.559 -18.699 1.00 84.25 307 TYR A N 1
ATOM 2450 C CA . TYR A 1 307 ? -5.650 5.575 -18.916 1.00 84.25 307 TYR A CA 1
ATOM 2451 C C . TYR A 1 307 ? -6.212 4.281 -19.494 1.00 84.25 307 TYR A C 1
ATOM 2453 O O . TYR A 1 307 ? -7.137 3.678 -18.950 1.00 84.25 307 TYR A O 1
ATOM 2461 N N . GLN A 1 308 ? -5.634 3.871 -20.617 1.00 82.06 308 GLN A N 1
ATOM 2462 C CA . GLN A 1 308 ? -6.026 2.669 -21.328 1.00 82.06 308 GLN A CA 1
ATOM 2463 C C . GLN A 1 308 ? -5.176 1.493 -20.851 1.00 82.06 308 GLN A C 1
ATOM 2465 O O . GLN A 1 308 ? -3.964 1.609 -20.659 1.00 82.06 308 GLN A O 1
ATOM 2470 N N . THR A 1 309 ? -5.820 0.339 -20.673 1.00 85.25 309 THR A N 1
ATOM 2471 C CA . THR A 1 309 ? -5.109 -0.908 -20.369 1.00 85.25 309 THR A CA 1
ATOM 2472 C C . THR A 1 309 ? -4.281 -1.359 -21.570 1.00 85.25 309 THR A C 1
ATOM 2474 O O . THR A 1 309 ? -3.114 -1.708 -21.408 1.00 85.25 309 THR A O 1
ATOM 2477 N N . ARG A 1 310 ? -4.841 -1.312 -22.783 1.00 89.19 310 ARG A N 1
ATOM 2478 C CA . ARG A 1 310 ? -4.109 -1.643 -24.013 1.00 89.19 310 ARG A CA 1
ATOM 2479 C C . ARG A 1 310 ? -3.142 -0.528 -24.397 1.00 89.19 310 ARG A C 1
ATOM 2481 O O . ARG A 1 310 ? -3.421 0.644 -24.164 1.00 89.19 310 ARG A O 1
ATOM 2488 N N . VAL A 1 311 ? -2.012 -0.909 -24.986 1.00 90.00 311 VAL A N 1
ATOM 2489 C CA . VAL A 1 311 ? -0.975 0.018 -25.448 1.00 90.00 311 VAL A CA 1
ATOM 2490 C C . VAL A 1 311 ? -0.863 -0.076 -26.964 1.00 90.00 311 VAL A C 1
ATOM 2492 O O . VAL A 1 311 ? -0.261 -1.003 -27.506 1.00 90.00 311 VAL A O 1
ATOM 2495 N N . ASP A 1 312 ? -1.469 0.888 -27.647 1.00 87.25 312 ASP A N 1
ATOM 2496 C CA . ASP A 1 312 ? -1.508 0.935 -29.107 1.00 87.25 312 ASP A CA 1
ATOM 2497 C C . ASP A 1 312 ? -0.273 1.619 -29.713 1.00 87.25 312 ASP A C 1
ATOM 2499 O O . ASP A 1 312 ? 0.574 2.207 -29.028 1.00 87.25 312 ASP A O 1
ATOM 2503 N N . LEU A 1 313 ? -0.170 1.544 -31.039 1.00 86.44 313 LEU A N 1
ATOM 2504 C CA . LEU A 1 313 ? 0.857 2.226 -31.819 1.00 86.44 313 LEU A CA 1
ATOM 2505 C C . LEU A 1 313 ? 0.972 3.713 -31.461 1.00 86.44 313 LEU A C 1
ATOM 2507 O O . LEU A 1 313 ? -0.005 4.459 -31.399 1.00 86.44 313 LEU A O 1
ATOM 2511 N N . GLY A 1 314 ? 2.205 4.172 -31.267 1.00 82.00 314 GLY A N 1
ATOM 2512 C CA . GLY A 1 314 ? 2.501 5.561 -30.946 1.00 82.00 314 GLY A CA 1
ATOM 2513 C C . GLY A 1 314 ? 2.235 5.947 -29.489 1.00 82.00 314 GLY A C 1
ATOM 2514 O O . GLY A 1 314 ? 2.491 7.103 -29.137 1.00 82.00 314 GLY A O 1
ATOM 2515 N N . ALA A 1 315 ? 1.746 5.042 -28.638 1.00 86.62 315 ALA A N 1
ATOM 2516 C CA . ALA A 1 315 ? 1.588 5.289 -27.207 1.00 86.62 315 ALA A CA 1
ATOM 2517 C C . ALA A 1 315 ? 2.917 5.717 -26.566 1.00 86.62 315 ALA A C 1
ATOM 2519 O O . ALA A 1 315 ? 3.977 5.214 -26.941 1.00 86.62 315 ALA A O 1
ATOM 2520 N N . ASP A 1 316 ? 2.880 6.661 -25.621 1.00 88.69 316 ASP A N 1
ATOM 2521 C CA . ASP A 1 316 ? 4.092 7.133 -24.948 1.00 88.69 316 ASP A CA 1
ATOM 2522 C C . ASP A 1 316 ? 4.615 6.099 -23.952 1.00 88.69 316 ASP A C 1
ATOM 2524 O O . ASP A 1 316 ? 3.866 5.611 -23.115 1.00 88.69 316 ASP A O 1
ATOM 2528 N N . ILE A 1 317 ? 5.901 5.778 -24.018 1.00 92.31 317 ILE A N 1
ATOM 2529 C CA . ILE A 1 317 ? 6.522 4.797 -23.130 1.00 92.31 317 ILE A CA 1
ATOM 2530 C C . ILE A 1 317 ? 7.830 5.337 -22.561 1.00 92.31 317 ILE A C 1
ATOM 2532 O O . ILE A 1 317 ? 8.513 6.155 -23.187 1.00 92.31 317 ILE A O 1
ATOM 2536 N N . SER A 1 318 ? 8.196 4.867 -21.375 1.00 93.88 318 SER A N 1
ATOM 2537 C CA . SER A 1 318 ? 9.475 5.186 -20.737 1.00 93.88 318 SER A CA 1
ATOM 2538 C C . SER A 1 318 ? 9.962 4.038 -19.863 1.00 93.88 318 SER A C 1
ATOM 2540 O O . SER A 1 318 ? 9.251 3.057 -19.660 1.00 93.88 318 SER A O 1
ATOM 2542 N N . THR A 1 319 ? 11.181 4.146 -19.337 1.00 93.06 319 THR A N 1
ATOM 2543 C CA . THR A 1 319 ? 11.674 3.206 -18.323 1.00 93.06 319 THR A CA 1
ATOM 2544 C C . THR A 1 319 ? 11.025 3.461 -16.969 1.00 93.06 319 THR A C 1
ATOM 2546 O O . THR A 1 319 ? 10.715 4.600 -16.630 1.00 93.06 319 THR A O 1
ATOM 2549 N N . SER A 1 320 ? 10.829 2.412 -16.173 1.00 88.25 320 SER A N 1
ATOM 2550 C CA . SER A 1 320 ? 10.106 2.494 -14.899 1.00 88.25 320 SER A CA 1
ATOM 2551 C C . SER A 1 320 ? 10.974 2.931 -13.712 1.00 88.25 320 SER A C 1
ATOM 2553 O O . SER A 1 320 ? 10.853 2.402 -12.608 1.00 88.25 320 SER A O 1
ATOM 2555 N N . ASN A 1 321 ? 11.822 3.942 -13.896 1.00 84.81 321 ASN A N 1
ATOM 2556 C CA . ASN A 1 321 ? 12.685 4.482 -12.846 1.00 84.81 321 ASN A CA 1
ATOM 2557 C C . ASN A 1 321 ? 12.815 6.010 -12.921 1.00 84.81 321 ASN A C 1
ATOM 2559 O O . ASN A 1 321 ? 12.794 6.604 -13.999 1.00 84.81 321 ASN A O 1
ATOM 2563 N N . TYR A 1 322 ? 12.979 6.651 -11.761 1.00 89.06 322 TYR A N 1
ATOM 2564 C CA . TYR A 1 322 ? 13.470 8.026 -11.704 1.00 89.06 322 TYR A CA 1
ATOM 2565 C C . TYR A 1 322 ? 14.989 8.059 -11.849 1.00 89.06 322 TYR A C 1
ATOM 2567 O O . TYR A 1 322 ? 15.682 7.089 -11.541 1.00 89.06 322 TYR A O 1
ATOM 2575 N N . LEU A 1 323 ? 15.490 9.191 -12.330 1.00 88.56 323 LEU A N 1
ATOM 2576 C CA . LEU A 1 323 ? 16.905 9.431 -12.577 1.00 88.56 323 LEU A CA 1
ATOM 2577 C C . LEU A 1 323 ? 17.438 10.449 -11.577 1.00 88.56 323 LEU A C 1
ATOM 2579 O O . LEU A 1 323 ? 16.868 11.529 -11.445 1.00 88.56 323 LEU A O 1
ATOM 2583 N N . SER A 1 324 ? 18.544 10.134 -10.913 1.00 85.44 324 SER A N 1
ATOM 2584 C CA . SER A 1 324 ? 19.241 11.083 -10.044 1.00 85.44 324 SER A CA 1
ATOM 2585 C C . SER A 1 324 ? 20.122 12.018 -10.873 1.00 85.44 324 SER A C 1
ATOM 2587 O O . SER A 1 324 ? 20.946 11.565 -11.670 1.00 85.44 324 SER A O 1
ATOM 2589 N N . GLY A 1 325 ? 19.945 13.325 -10.693 1.00 84.44 325 GLY A N 1
ATOM 2590 C CA . GLY A 1 325 ? 20.816 14.346 -11.264 1.00 84.44 325 GLY A CA 1
ATOM 2591 C C . GLY A 1 325 ? 22.033 14.646 -10.393 1.00 84.44 325 GLY A C 1
ATOM 2592 O O . GLY A 1 325 ? 22.084 14.301 -9.213 1.00 84.44 325 GLY A O 1
ATOM 2593 N N . SER A 1 326 ? 23.014 15.335 -10.978 1.00 84.38 326 SER A N 1
ATOM 2594 C CA . SER A 1 326 ? 24.223 15.805 -10.283 1.00 84.38 326 SER A CA 1
ATOM 2595 C C . SER A 1 326 ? 23.944 16.780 -9.133 1.00 84.38 326 SER A C 1
ATOM 2597 O O . SER A 1 326 ? 24.815 17.023 -8.309 1.00 84.38 326 SER A O 1
ATOM 2599 N N . ASP A 1 327 ? 22.746 17.355 -9.097 1.00 80.94 327 ASP A N 1
ATOM 2600 C CA . ASP A 1 327 ? 22.226 18.254 -8.066 1.00 80.94 327 ASP A CA 1
ATOM 2601 C C . ASP A 1 327 ? 21.477 17.518 -6.937 1.00 80.94 327 ASP A C 1
ATOM 2603 O O . ASP A 1 327 ? 20.854 18.159 -6.094 1.00 80.94 327 ASP A O 1
ATOM 2607 N N . GLY A 1 328 ? 21.482 16.180 -6.941 1.00 81.50 328 GLY A N 1
ATOM 2608 C CA . GLY A 1 328 ? 20.771 15.345 -5.968 1.00 81.50 328 GLY A CA 1
ATOM 2609 C C . GLY A 1 328 ? 19.261 15.237 -6.207 1.00 81.50 328 GLY A C 1
ATOM 2610 O O . GLY A 1 328 ? 18.579 14.528 -5.470 1.00 81.50 328 GLY A O 1
ATOM 2611 N N . ASN A 1 329 ? 18.721 15.896 -7.237 1.00 82.44 329 ASN A N 1
ATOM 2612 C CA . ASN A 1 329 ? 17.291 15.866 -7.530 1.00 82.44 329 ASN A CA 1
ATOM 2613 C C . ASN A 1 329 ? 16.904 14.673 -8.405 1.00 82.44 329 ASN A C 1
ATOM 2615 O O . ASN A 1 329 ? 17.713 14.134 -9.161 1.00 82.44 329 ASN A O 1
ATOM 2619 N N . LEU A 1 330 ? 15.632 14.282 -8.321 1.00 86.19 330 LEU A N 1
ATOM 2620 C CA . LEU A 1 330 ? 15.055 13.245 -9.168 1.00 86.19 330 LEU A CA 1
ATOM 2621 C C . LEU A 1 330 ? 14.421 13.845 -10.424 1.00 86.19 330 LEU A C 1
ATOM 2623 O O . LEU A 1 330 ? 13.733 14.866 -10.382 1.00 86.19 330 LEU A O 1
ATOM 2627 N N . TYR A 1 331 ? 14.617 13.157 -11.542 1.00 85.00 331 TYR A N 1
ATOM 2628 C CA . TYR A 1 331 ? 14.143 13.540 -12.861 1.00 85.00 331 TYR A CA 1
ATOM 2629 C C . TYR A 1 331 ? 13.389 12.391 -13.513 1.00 85.00 331 TYR A C 1
ATOM 2631 O O . TYR A 1 331 ? 13.699 11.214 -13.315 1.00 85.00 331 TYR A O 1
ATOM 2639 N N . SER A 1 332 ? 12.394 12.735 -14.325 1.00 88.00 332 SER A N 1
ATOM 2640 C CA . SER A 1 332 ? 11.690 11.743 -15.127 1.00 88.00 332 SER A CA 1
ATOM 2641 C C . SER A 1 332 ? 12.584 11.215 -16.264 1.00 88.00 332 SER A C 1
ATOM 2643 O O . SER A 1 332 ? 13.404 11.971 -16.796 1.00 88.00 332 SER A O 1
ATOM 2645 N N . PRO A 1 333 ? 12.431 9.937 -16.639 1.00 90.00 333 PRO A N 1
ATOM 2646 C CA . PRO A 1 333 ? 13.205 9.296 -17.692 1.00 90.00 333 PRO A CA 1
ATOM 2647 C C . PRO A 1 333 ? 12.860 9.842 -19.078 1.00 90.00 333 PRO A C 1
ATOM 2649 O O . PRO A 1 333 ? 11.903 10.602 -19.264 1.00 90.00 333 PRO A O 1
ATOM 2652 N N . VAL A 1 334 ? 13.661 9.434 -20.064 1.00 87.31 334 VAL A N 1
ATOM 2653 C CA . VAL A 1 334 ? 13.395 9.747 -21.469 1.00 87.31 334 VAL A CA 1
ATOM 2654 C C . VAL A 1 334 ? 12.102 9.052 -21.890 1.00 87.31 334 VAL A C 1
ATOM 2656 O O . VAL A 1 334 ? 11.877 7.885 -21.573 1.00 87.31 334 VAL A O 1
ATOM 2659 N N . VAL A 1 335 ? 11.256 9.792 -22.601 1.00 87.44 335 VAL A N 1
ATOM 2660 C CA . VAL A 1 335 ? 10.002 9.289 -23.162 1.00 87.44 335 VAL A CA 1
ATOM 2661 C C . VAL A 1 335 ? 10.203 9.068 -24.652 1.00 87.44 335 VAL A C 1
ATOM 2663 O O . VAL A 1 335 ? 10.782 9.915 -25.333 1.00 87.44 335 VAL A O 1
ATOM 2666 N N . GLY A 1 336 ? 9.708 7.947 -25.154 1.00 87.56 336 GLY A N 1
ATOM 2667 C CA . GLY A 1 336 ? 9.537 7.712 -26.582 1.00 87.56 336 GLY A CA 1
ATOM 2668 C C . GLY A 1 336 ? 8.171 7.117 -26.861 1.00 87.56 336 GLY A C 1
ATOM 2669 O O . GLY A 1 336 ? 7.249 7.258 -26.059 1.00 87.56 336 GLY A O 1
ATOM 2670 N N . THR A 1 337 ? 8.036 6.458 -28.005 1.00 88.62 337 THR A N 1
ATOM 2671 C CA . THR A 1 337 ? 6.774 5.846 -28.417 1.00 88.62 337 THR A CA 1
ATOM 2672 C C . THR A 1 337 ? 6.917 4.356 -28.676 1.00 88.62 337 THR A C 1
ATOM 2674 O O . THR A 1 337 ? 7.976 3.876 -29.093 1.00 88.62 337 THR A O 1
ATOM 2677 N N . LEU A 1 338 ? 5.823 3.628 -28.473 1.00 91.75 338 LEU A N 1
ATOM 2678 C CA . LEU A 1 338 ? 5.680 2.276 -28.991 1.00 91.75 338 LEU A CA 1
ATOM 2679 C C . LEU A 1 338 ? 5.606 2.336 -30.521 1.00 91.75 338 LEU A C 1
ATOM 2681 O O . LEU A 1 338 ? 4.806 3.078 -31.087 1.00 91.75 338 LEU A O 1
ATOM 2685 N N . GLY A 1 339 ? 6.492 1.592 -31.174 1.00 90.06 339 GLY A N 1
ATOM 2686 C CA . GLY A 1 339 ? 6.658 1.557 -32.621 1.00 90.06 339 GLY A CA 1
ATOM 2687 C C . GLY A 1 339 ? 5.706 0.585 -33.302 1.00 90.06 339 GLY A C 1
ATOM 2688 O O . GLY A 1 339 ? 5.008 1.014 -34.204 1.00 90.06 339 GLY A O 1
ATOM 2689 N N . CYS A 1 340 ? 5.691 -0.686 -32.886 1.00 91.75 340 CYS A N 1
ATOM 2690 C CA . CYS A 1 340 ? 4.715 -1.712 -33.285 1.00 91.75 340 CYS A CA 1
ATOM 2691 C C . CYS A 1 340 ? 4.811 -2.966 -32.418 1.00 91.75 340 CYS A C 1
ATOM 2693 O O . CYS A 1 340 ? 5.775 -3.146 -31.677 1.00 91.75 340 CYS A O 1
ATOM 2695 N N . TRP A 1 341 ? 3.810 -3.832 -32.516 1.00 93.69 341 TRP A N 1
ATOM 2696 C CA . TRP A 1 341 ? 3.827 -5.180 -31.967 1.00 93.69 341 TRP A CA 1
ATOM 2697 C C . TRP A 1 341 ? 4.371 -6.159 -33.009 1.00 93.69 341 TRP A C 1
ATOM 2699 O O . TRP A 1 341 ? 3.943 -6.160 -34.160 1.00 93.69 341 TRP A O 1
ATOM 2709 N N . LEU A 1 342 ? 5.324 -6.990 -32.613 1.00 94.00 342 LEU A N 1
ATOM 2710 C CA . LEU A 1 342 ? 5.972 -7.994 -33.448 1.00 94.00 342 LEU A CA 1
ATOM 2711 C C . LEU A 1 342 ? 5.689 -9.377 -32.879 1.00 94.00 342 LEU A C 1
ATOM 2713 O O . LEU A 1 342 ? 5.771 -9.562 -31.669 1.00 94.00 342 LEU A O 1
ATOM 2717 N N . GLU A 1 343 ? 5.438 -10.361 -33.735 1.00 92.69 343 GLU A N 1
ATOM 2718 C CA . GLU A 1 343 ? 5.491 -11.769 -33.348 1.00 92.69 343 GLU A CA 1
ATOM 2719 C C . GLU A 1 343 ? 6.841 -12.348 -33.777 1.00 92.69 343 GLU A C 1
ATOM 2721 O O . GLU A 1 343 ? 7.199 -12.327 -34.955 1.00 92.69 343 GLU A O 1
ATOM 2726 N N . VAL A 1 344 ? 7.621 -12.836 -32.815 1.00 89.56 344 VAL A N 1
ATOM 2727 C CA . VAL A 1 344 ? 8.971 -13.351 -33.057 1.00 89.56 344 VAL A CA 1
ATOM 2728 C C . VAL A 1 344 ? 9.020 -14.827 -32.702 1.00 89.56 344 VAL A C 1
ATOM 2730 O O . VAL A 1 344 ? 8.729 -15.213 -31.574 1.00 89.56 344 VAL A O 1
ATOM 2733 N N . LYS A 1 345 ? 9.431 -15.660 -33.659 1.00 90.81 345 LYS A N 1
ATOM 2734 C CA . LYS A 1 345 ? 9.686 -17.089 -33.444 1.00 90.81 345 LYS A CA 1
ATOM 2735 C C . LYS A 1 345 ? 11.179 -17.316 -33.266 1.00 90.81 345 LYS A C 1
ATOM 2737 O O . LYS A 1 345 ? 11.986 -16.855 -34.070 1.00 90.81 345 LYS A O 1
ATOM 2742 N N . THR A 1 346 ? 11.551 -1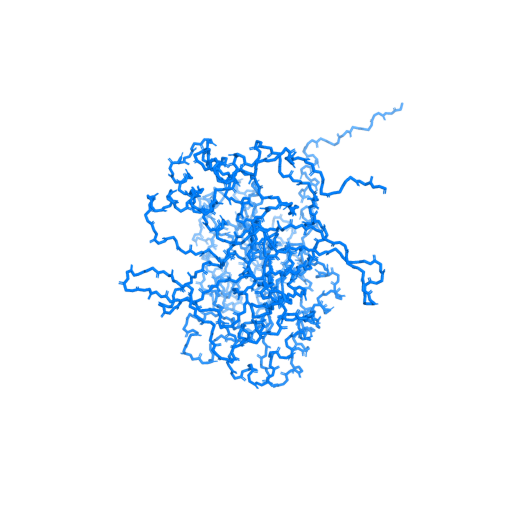8.025 -32.208 1.00 84.75 346 THR A N 1
ATOM 2743 C CA . THR A 1 346 ? 12.943 -18.404 -31.925 1.00 84.75 346 THR A CA 1
ATOM 2744 C C . THR A 1 346 ? 12.989 -19.865 -31.479 1.00 84.75 346 THR A C 1
ATOM 2746 O O . THR A 1 346 ? 11.945 -20.420 -31.141 1.00 84.75 346 THR A O 1
ATOM 2749 N N . PRO A 1 347 ? 14.170 -20.507 -31.404 1.00 88.00 347 PRO A N 1
ATOM 2750 C CA . PRO A 1 347 ? 14.273 -21.842 -30.811 1.00 88.00 347 PRO A CA 1
ATOM 2751 C C . PRO A 1 347 ? 13.728 -21.915 -29.374 1.00 88.00 347 PRO A C 1
ATOM 2753 O O . PRO A 1 347 ? 13.184 -22.936 -28.973 1.00 88.00 347 PRO A O 1
ATOM 2756 N N . THR A 1 348 ? 13.840 -20.823 -28.608 1.00 82.06 348 THR A N 1
ATOM 2757 C CA . THR A 1 348 ? 13.283 -20.700 -27.248 1.00 82.06 348 THR A CA 1
ATOM 2758 C C . THR A 1 348 ? 11.770 -20.456 -27.254 1.00 82.06 348 THR A C 1
ATOM 2760 O O . THR A 1 348 ? 11.081 -20.886 -26.335 1.00 82.06 348 THR A O 1
ATOM 2763 N N . TYR A 1 349 ? 11.244 -19.796 -28.289 1.00 84.25 349 TYR A N 1
ATOM 2764 C CA . TYR A 1 349 ? 9.821 -19.487 -28.464 1.00 84.25 349 TYR A CA 1
ATOM 2765 C C . TYR A 1 349 ? 9.311 -20.058 -29.800 1.00 84.25 349 TYR A C 1
ATOM 2767 O O . TYR A 1 349 ? 9.067 -19.294 -30.743 1.00 84.25 349 TYR A O 1
ATOM 2775 N N . PRO A 1 350 ? 9.156 -21.393 -29.919 1.00 88.50 350 PRO A N 1
ATOM 2776 C CA . PRO A 1 350 ? 8.783 -22.035 -31.184 1.00 88.50 350 PRO A CA 1
ATOM 2777 C C . PRO A 1 350 ? 7.367 -21.657 -31.640 1.00 88.50 350 PRO A C 1
ATOM 2779 O O . PRO A 1 350 ? 7.103 -21.557 -32.837 1.00 88.50 350 PRO A O 1
ATOM 2782 N N . ASN A 1 351 ? 6.481 -21.367 -30.684 1.00 88.25 351 ASN A N 1
ATOM 2783 C CA . ASN A 1 351 ? 5.097 -20.956 -30.932 1.00 88.25 351 ASN A CA 1
ATOM 2784 C C . ASN A 1 351 ? 4.934 -19.436 -31.112 1.00 88.25 351 ASN A C 1
ATOM 2786 O O . ASN A 1 351 ? 3.809 -18.961 -31.194 1.00 88.25 351 ASN A O 1
ATOM 2790 N N . GLY A 1 352 ? 6.039 -18.686 -31.173 1.00 89.19 352 GLY A N 1
ATOM 2791 C CA . GLY A 1 352 ? 6.027 -17.227 -31.247 1.00 89.19 352 GLY A CA 1
ATOM 2792 C C . GLY A 1 352 ? 5.935 -16.553 -29.877 1.00 89.19 352 GLY A C 1
ATOM 2793 O O . GLY A 1 352 ? 5.370 -17.086 -28.921 1.00 89.19 352 GLY A O 1
ATOM 2794 N N . VAL A 1 353 ? 6.522 -15.362 -29.778 1.00 89.44 353 VAL A N 1
ATOM 2795 C CA . VAL A 1 353 ? 6.351 -14.432 -28.658 1.00 89.44 353 VAL A CA 1
ATOM 2796 C C . VAL A 1 353 ? 6.028 -13.044 -29.199 1.00 89.44 353 VAL A C 1
ATOM 2798 O O . VAL A 1 353 ? 6.672 -12.569 -30.135 1.00 89.44 353 VAL A O 1
ATOM 2801 N N . THR A 1 354 ? 5.027 -12.391 -28.612 1.00 93.56 354 THR A N 1
ATOM 2802 C CA . THR A 1 354 ? 4.664 -11.016 -28.964 1.00 93.56 354 THR A CA 1
ATOM 2803 C C . THR A 1 354 ? 5.555 -10.032 -28.213 1.00 93.56 354 THR A C 1
ATOM 2805 O O . THR A 1 354 ? 5.636 -10.082 -26.988 1.00 93.56 354 THR A O 1
ATOM 2808 N N . LEU A 1 355 ? 6.216 -9.131 -28.936 1.00 94.88 355 LEU A N 1
ATOM 2809 C CA . LEU A 1 355 ? 7.143 -8.129 -28.409 1.00 94.88 355 LEU A CA 1
ATOM 2810 C C . LEU A 1 355 ? 6.766 -6.739 -28.930 1.00 94.88 355 LEU A C 1
ATOM 2812 O O . LEU A 1 355 ? 6.403 -6.591 -30.092 1.00 94.88 355 LEU A O 1
ATOM 2816 N N . ALA A 1 356 ? 6.895 -5.707 -28.103 1.00 95.50 356 ALA A N 1
ATOM 2817 C CA . ALA A 1 356 ? 6.777 -4.320 -28.541 1.00 95.50 356 ALA A CA 1
ATOM 2818 C C . ALA A 1 356 ? 8.127 -3.803 -29.051 1.00 95.50 356 ALA A C 1
ATOM 2820 O O . ALA A 1 356 ? 9.134 -3.864 -28.346 1.00 95.50 356 ALA A O 1
ATOM 2821 N N . LEU A 1 357 ? 8.146 -3.251 -30.259 1.00 95.62 357 LEU A N 1
ATOM 2822 C CA . LEU A 1 357 ? 9.272 -2.520 -30.821 1.00 95.62 357 LEU A CA 1
ATOM 2823 C C . LEU A 1 357 ? 9.253 -1.074 -30.327 1.00 95.62 357 LEU A C 1
ATOM 2825 O O . LEU A 1 357 ? 8.238 -0.387 -30.402 1.00 95.62 357 LEU A O 1
ATOM 2829 N N . THR A 1 358 ? 10.401 -0.582 -29.884 1.00 94.81 358 THR A N 1
ATOM 2830 C CA . THR A 1 358 ? 10.642 0.835 -29.607 1.00 94.81 358 THR A CA 1
ATOM 2831 C C . THR A 1 358 ? 12.088 1.195 -29.942 1.00 94.81 358 THR A C 1
ATOM 2833 O O . THR A 1 358 ? 12.845 0.368 -30.450 1.00 94.81 358 THR A O 1
ATOM 2836 N N . ASN A 1 359 ? 12.497 2.431 -29.682 1.00 92.06 359 ASN A N 1
ATOM 2837 C CA . ASN A 1 359 ? 13.869 2.864 -29.872 1.00 92.06 359 ASN A CA 1
ATOM 2838 C C . ASN A 1 359 ? 14.743 2.549 -28.655 1.00 92.06 359 ASN A C 1
ATOM 2840 O O . ASN A 1 359 ? 14.320 2.655 -27.502 1.00 92.06 359 ASN A O 1
ATOM 2844 N N . PHE A 1 360 ? 16.013 2.236 -28.906 1.00 92.12 360 PHE A N 1
ATOM 2845 C CA . PHE A 1 360 ? 16.975 1.964 -27.843 1.00 92.12 360 PHE A CA 1
ATOM 2846 C C . PHE A 1 360 ? 17.193 3.185 -26.945 1.00 92.12 360 PHE A C 1
ATOM 2848 O O . PHE A 1 360 ? 17.361 3.038 -25.737 1.00 92.12 360 PHE A O 1
ATOM 2855 N N . HIS A 1 361 ? 17.136 4.404 -27.484 1.00 88.56 361 HIS A N 1
ATOM 2856 C CA . HIS A 1 361 ? 17.301 5.607 -26.666 1.00 88.56 361 HIS A CA 1
ATOM 2857 C C . HIS A 1 361 ? 16.285 5.732 -25.515 1.00 88.56 361 HIS A C 1
ATOM 2859 O O . HIS A 1 361 ? 16.624 6.346 -24.504 1.00 88.56 361 HIS A O 1
ATOM 2865 N N . VAL A 1 362 ? 15.094 5.131 -25.636 1.00 90.50 362 VAL A N 1
ATOM 2866 C CA . VAL A 1 362 ? 14.072 5.098 -24.576 1.00 90.50 362 VAL A CA 1
ATOM 2867 C C . VAL A 1 362 ? 14.528 4.230 -23.410 1.00 90.50 362 VAL A C 1
ATOM 2869 O O . VAL A 1 362 ? 14.351 4.597 -22.254 1.00 90.50 362 VAL A O 1
ATOM 2872 N N . VAL A 1 363 ? 15.160 3.091 -23.699 1.00 92.06 363 VAL A N 1
ATOM 2873 C CA . VAL A 1 363 ? 15.545 2.120 -22.667 1.00 92.06 363 VAL A CA 1
ATOM 2874 C C . VAL A 1 363 ? 16.848 2.487 -21.953 1.00 92.06 363 VAL A C 1
ATOM 2876 O O . VAL A 1 363 ? 17.129 1.965 -20.876 1.00 92.06 363 VAL A O 1
ATOM 2879 N N . ARG A 1 364 ? 17.647 3.406 -22.519 1.00 92.19 364 ARG A N 1
ATOM 2880 C CA . ARG A 1 364 ? 18.950 3.822 -21.965 1.00 92.19 364 ARG A CA 1
ATOM 2881 C C . ARG A 1 364 ? 18.842 4.383 -20.548 1.00 92.19 364 ARG A C 1
ATOM 2883 O O . ARG A 1 364 ? 19.714 4.099 -19.734 1.00 92.19 364 ARG A O 1
ATOM 2890 N N . SER A 1 365 ? 17.780 5.128 -20.234 1.00 91.69 365 SER A N 1
ATOM 2891 C CA . SER A 1 365 ? 17.550 5.666 -18.884 1.00 91.69 365 SER A CA 1
ATOM 2892 C C . SER A 1 365 ? 17.282 4.590 -17.828 1.00 91.69 365 SER A C 1
ATOM 2894 O O . SER A 1 365 ? 17.407 4.853 -16.637 1.00 91.69 365 SER A O 1
ATOM 2896 N N . GLY A 1 366 ? 16.964 3.363 -18.237 1.00 89.38 366 GLY A N 1
ATOM 2897 C CA . GLY A 1 366 ? 16.737 2.240 -17.330 1.00 89.38 366 GLY A CA 1
ATOM 2898 C C . GLY A 1 366 ? 18.021 1.628 -16.772 1.00 89.38 366 GLY A C 1
ATOM 2899 O O . GLY A 1 366 ? 17.955 0.761 -15.904 1.00 89.38 366 GLY A O 1
ATOM 2900 N N . TYR A 1 367 ? 19.190 2.049 -17.264 1.00 88.38 367 TYR A N 1
ATOM 2901 C CA . TYR A 1 367 ? 20.476 1.482 -16.879 1.00 88.38 367 TYR A CA 1
ATOM 2902 C C . TYR A 1 367 ? 21.299 2.430 -16.013 1.00 88.38 367 TYR A C 1
ATOM 2904 O O . TYR A 1 367 ? 21.426 3.623 -16.294 1.00 88.38 367 TYR A O 1
ATOM 2912 N N . ASP A 1 368 ? 21.948 1.847 -15.004 1.00 86.38 368 ASP A N 1
ATOM 2913 C CA . ASP A 1 368 ? 22.965 2.533 -14.214 1.00 86.38 368 ASP A CA 1
ATOM 2914 C C . ASP A 1 368 ? 24.065 3.117 -15.116 1.00 86.38 368 ASP A C 1
ATOM 2916 O O . ASP A 1 368 ? 24.539 2.469 -16.056 1.00 86.38 368 ASP A O 1
ATOM 2920 N N . GLY A 1 369 ? 24.468 4.347 -14.807 1.00 86.31 369 GLY A N 1
ATOM 2921 C CA . GLY A 1 369 ? 25.400 5.144 -15.594 1.00 86.31 369 GLY A CA 1
ATOM 2922 C C . GLY A 1 369 ? 24.761 6.089 -16.609 1.00 86.31 369 GLY A C 1
ATOM 2923 O O . GLY A 1 369 ? 25.519 6.754 -17.318 1.00 86.31 369 GLY A O 1
ATOM 2924 N N . PHE A 1 370 ? 23.424 6.178 -16.680 1.00 91.50 370 PHE A N 1
ATOM 2925 C CA . PHE A 1 370 ? 22.717 7.235 -17.414 1.00 91.50 370 PHE A CA 1
ATOM 2926 C C . PHE A 1 370 ? 22.775 8.558 -16.636 1.00 91.50 370 PHE A C 1
ATOM 2928 O O . PHE A 1 370 ? 22.111 8.674 -15.606 1.00 91.50 370 PHE A O 1
ATOM 2935 N N . PRO A 1 371 ? 23.540 9.571 -17.081 1.00 90.06 371 PRO A N 1
ATOM 2936 C CA . PRO A 1 371 ? 23.785 10.732 -16.245 1.00 90.06 371 PRO A CA 1
ATOM 2937 C C . PRO A 1 371 ? 22.918 11.926 -16.636 1.00 90.06 371 PRO A C 1
ATOM 2939 O O . PRO A 1 371 ? 22.784 12.268 -17.817 1.00 90.06 371 PRO A O 1
ATOM 2942 N N . ILE A 1 372 ? 22.409 12.611 -15.615 1.00 89.38 372 ILE A N 1
ATOM 2943 C CA . ILE A 1 372 ? 21.789 13.928 -15.734 1.00 89.38 372 ILE A CA 1
ATOM 2944 C C . ILE A 1 372 ? 22.676 14.940 -15.019 1.00 89.38 372 ILE A C 1
ATOM 2946 O O . ILE A 1 372 ? 22.926 14.820 -13.823 1.00 89.38 372 ILE A O 1
ATOM 2950 N N . PHE A 1 373 ? 23.125 15.952 -15.755 1.00 89.38 373 PHE A N 1
ATOM 2951 C CA . PHE A 1 373 ? 23.872 17.079 -15.207 1.00 89.38 373 PHE A CA 1
ATOM 2952 C C . PHE A 1 373 ? 23.048 18.350 -15.311 1.00 89.38 373 PHE A C 1
ATOM 2954 O O . PHE A 1 373 ? 22.341 18.559 -16.296 1.00 89.38 373 PHE A O 1
ATOM 2961 N N . VAL A 1 374 ? 23.167 19.215 -14.316 1.00 84.94 374 VAL A N 1
ATOM 2962 C CA . VAL A 1 374 ? 22.562 20.545 -14.348 1.00 84.94 374 VAL A CA 1
ATOM 2963 C C . VAL A 1 374 ? 23.597 21.529 -14.880 1.00 84.94 374 VAL A C 1
ATOM 2965 O O . VAL A 1 374 ? 24.710 21.590 -14.368 1.00 84.94 374 VAL A O 1
ATOM 2968 N N . ASN A 1 375 ? 23.261 22.251 -15.950 1.00 83.69 375 ASN A N 1
ATOM 2969 C CA . ASN A 1 375 ? 24.159 23.265 -16.503 1.00 83.69 375 ASN A CA 1
ATOM 2970 C C . ASN A 1 375 ? 24.143 24.558 -15.667 1.00 83.69 375 ASN A C 1
ATOM 2972 O O . ASN A 1 375 ? 23.296 24.725 -14.794 1.00 83.69 375 ASN A O 1
ATOM 2976 N N . ASP A 1 376 ? 25.006 25.518 -16.006 1.00 83.44 376 ASP A N 1
ATOM 2977 C CA . ASP A 1 376 ? 25.136 26.809 -15.299 1.00 83.44 376 ASP A 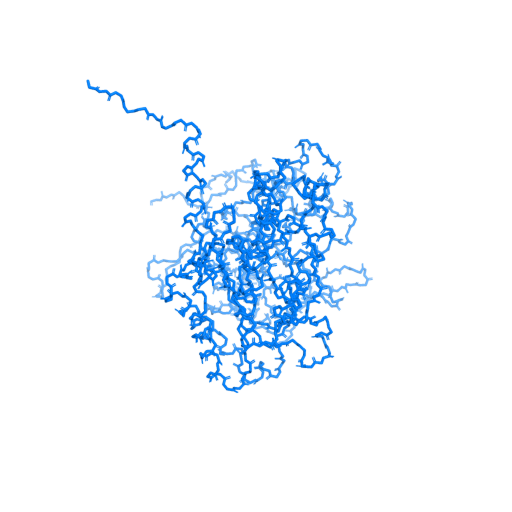CA 1
ATOM 2978 C C . ASP A 1 376 ? 23.839 27.642 -15.247 1.00 83.44 376 ASP A C 1
ATOM 2980 O O . ASP A 1 376 ? 23.733 28.600 -14.489 1.00 83.44 376 ASP A O 1
ATOM 2984 N N . LYS A 1 377 ? 22.831 27.282 -16.055 1.00 79.81 377 LYS A N 1
ATOM 2985 C CA . LYS A 1 377 ? 21.498 27.903 -16.076 1.00 79.81 377 LYS A CA 1
ATOM 2986 C C . LYS A 1 377 ? 20.460 27.132 -15.251 1.00 79.81 377 LYS A C 1
ATOM 2988 O O . LYS A 1 377 ? 19.271 27.404 -15.380 1.00 79.81 377 LYS A O 1
ATOM 2993 N N . GLY A 1 378 ? 20.868 26.128 -14.476 1.00 76.00 378 GLY A N 1
ATOM 2994 C CA . GLY A 1 378 ? 19.951 25.296 -13.697 1.00 76.00 378 GLY A CA 1
ATOM 2995 C C . GLY A 1 378 ? 19.145 24.290 -14.531 1.00 76.00 378 GLY A C 1
ATOM 2996 O O . GLY A 1 378 ? 18.173 23.726 -14.034 1.00 76.00 378 GLY A O 1
ATOM 2997 N N . LEU A 1 379 ? 19.504 24.051 -15.801 1.00 78.31 379 LEU A N 1
ATOM 2998 C CA . LEU A 1 379 ? 18.744 23.169 -16.692 1.00 78.31 379 LEU A CA 1
ATOM 2999 C C . LEU A 1 379 ? 19.356 21.763 -16.767 1.00 78.31 379 LEU A C 1
ATOM 3001 O O . LEU A 1 379 ? 20.551 21.638 -17.060 1.00 78.31 379 LEU A O 1
ATOM 3005 N N . PRO A 1 380 ? 18.547 20.697 -16.604 1.00 81.44 380 PRO A N 1
ATOM 3006 C CA . PRO A 1 380 ? 19.028 19.328 -16.714 1.00 81.44 380 PRO A CA 1
ATOM 3007 C C . PRO A 1 380 ? 19.390 18.981 -18.163 1.00 81.44 380 PRO A C 1
ATOM 3009 O O . PRO A 1 380 ? 18.654 19.282 -19.109 1.00 81.44 380 PRO A O 1
ATOM 3012 N N . ARG A 1 381 ? 20.525 18.307 -18.339 1.00 85.88 381 ARG A N 1
ATOM 3013 C CA . ARG A 1 381 ? 21.063 17.827 -19.612 1.00 85.88 381 ARG A CA 1
ATOM 3014 C C . ARG A 1 381 ? 21.526 16.384 -19.471 1.00 85.88 381 ARG A C 1
ATOM 3016 O O . ARG A 1 381 ? 22.136 16.010 -18.473 1.00 85.88 381 ARG A O 1
ATOM 3023 N N . VAL A 1 382 ? 21.263 15.587 -20.503 1.00 87.94 382 VAL A N 1
ATOM 3024 C CA . VAL A 1 382 ? 21.783 14.219 -20.595 1.00 87.94 382 VAL A CA 1
ATOM 3025 C C . VAL A 1 382 ? 23.272 14.286 -20.923 1.00 87.94 382 VAL A C 1
ATOM 3027 O O . VAL A 1 382 ? 23.666 14.929 -21.897 1.00 87.94 382 VAL A O 1
ATOM 3030 N N . GLY A 1 383 ? 24.090 13.635 -20.102 1.00 86.69 383 GLY A N 1
ATOM 3031 C CA . GLY A 1 383 ? 25.535 13.557 -20.296 1.00 86.69 383 GLY A CA 1
ATOM 3032 C C . GLY A 1 383 ? 25.992 12.316 -21.064 1.00 86.69 383 GLY A C 1
ATOM 3033 O O . GLY A 1 383 ? 25.198 11.496 -21.527 1.00 86.69 383 GLY A O 1
ATOM 3034 N N . ARG A 1 384 ? 27.316 12.156 -21.177 1.00 88.75 384 ARG A N 1
ATOM 3035 C CA . ARG A 1 384 ? 27.915 10.914 -21.687 1.00 88.75 384 ARG A CA 1
ATOM 3036 C C . ARG A 1 384 ? 27.787 9.803 -20.640 1.00 88.75 384 ARG A C 1
ATOM 3038 O O . ARG A 1 384 ? 28.044 10.095 -19.476 1.00 88.75 384 ARG A O 1
ATOM 3045 N N . PRO A 1 385 ? 27.460 8.557 -21.033 1.00 91.12 385 PRO A N 1
ATOM 3046 C CA . PRO A 1 385 ? 27.409 7.427 -20.109 1.00 91.12 385 PRO A CA 1
ATOM 3047 C C . PRO A 1 385 ? 28.681 7.312 -19.271 1.00 91.12 385 PRO A C 1
ATOM 3049 O O . PRO A 1 385 ? 29.782 7.463 -19.805 1.00 91.12 385 PRO A O 1
ATOM 3052 N N . LYS A 1 386 ? 28.534 7.007 -17.979 1.00 90.69 386 LYS A N 1
ATOM 3053 C CA . LYS A 1 386 ? 29.679 6.795 -17.084 1.00 90.69 386 LYS A CA 1
ATOM 3054 C C . LYS A 1 386 ? 30.497 5.595 -17.563 1.00 90.69 386 LYS A C 1
ATOM 3056 O O . LYS A 1 386 ? 29.942 4.510 -17.744 1.00 90.69 386 LYS A O 1
ATOM 3061 N N . GLU A 1 387 ? 31.797 5.773 -17.763 1.00 92.19 387 GLU A N 1
ATOM 3062 C CA . GLU A 1 387 ? 32.674 4.699 -18.231 1.00 92.19 387 GLU A CA 1
ATOM 3063 C C . GLU A 1 387 ? 32.639 3.491 -17.277 1.00 92.19 387 GLU A C 1
ATOM 3065 O O . GLU A 1 387 ? 32.552 3.641 -16.058 1.00 92.19 387 GLU A O 1
ATOM 3070 N N . GLY A 1 388 ? 32.604 2.279 -17.838 1.00 89.44 388 GLY A N 1
ATOM 3071 C CA . GLY A 1 388 ? 32.516 1.027 -17.074 1.00 89.44 388 GLY A CA 1
ATOM 3072 C C . GLY A 1 388 ? 31.130 0.675 -16.504 1.00 89.44 388 GLY A C 1
ATOM 3073 O O . GLY A 1 388 ? 30.934 -0.468 -16.079 1.00 89.44 388 GLY A O 1
ATOM 3074 N N . SER A 1 389 ? 30.160 1.598 -16.539 1.00 90.25 389 SER A N 1
ATOM 3075 C CA . SER A 1 389 ? 28.787 1.373 -16.057 1.00 90.25 389 SER A CA 1
ATOM 3076 C C . SER A 1 389 ? 28.014 0.315 -16.856 1.00 90.25 389 SER A C 1
ATOM 3078 O O . SER A 1 389 ? 28.432 -0.122 -17.936 1.00 90.25 389 SER A O 1
ATOM 3080 N N . LYS A 1 390 ? 26.838 -0.086 -16.348 1.00 89.44 390 LYS A N 1
ATOM 3081 C CA . LYS A 1 390 ? 25.927 -0.969 -17.093 1.00 89.44 390 LYS A CA 1
ATOM 3082 C C . LYS A 1 390 ? 25.517 -0.332 -18.420 1.00 89.44 390 LYS A C 1
ATOM 3084 O O . LYS A 1 390 ? 25.632 -1.004 -19.444 1.00 89.44 390 LYS A O 1
ATOM 3089 N N . LEU A 1 391 ? 25.141 0.954 -18.418 1.00 90.94 391 LEU A N 1
ATOM 3090 C CA . LEU A 1 391 ? 24.799 1.698 -19.631 1.00 90.94 391 LEU A CA 1
ATOM 3091 C C . LEU A 1 391 ? 25.949 1.683 -20.645 1.00 90.94 391 LEU A C 1
ATOM 3093 O O . LEU A 1 391 ? 25.721 1.421 -21.819 1.00 90.94 391 LEU A O 1
ATOM 3097 N N . TRP A 1 392 ? 27.190 1.905 -20.201 1.00 91.19 392 TRP A N 1
ATOM 3098 C CA . TRP A 1 392 ? 28.364 1.887 -21.082 1.00 91.19 392 TRP A CA 1
ATOM 3099 C C . TRP A 1 392 ? 28.522 0.557 -21.827 1.00 91.19 392 TRP A C 1
ATOM 3101 O O . TRP A 1 392 ? 28.816 0.539 -23.023 1.00 91.19 392 TRP A O 1
ATOM 3111 N N . LYS A 1 393 ? 28.298 -0.564 -21.130 1.00 90.62 393 LYS A N 1
ATOM 3112 C CA . LYS A 1 393 ? 28.398 -1.912 -21.706 1.00 90.62 393 LYS A CA 1
ATOM 3113 C C . LYS A 1 393 ? 27.258 -2.207 -22.681 1.00 90.62 393 LYS A C 1
ATOM 3115 O O . LYS A 1 393 ? 27.521 -2.756 -23.748 1.00 90.62 393 LYS A O 1
ATOM 3120 N N . VAL A 1 394 ? 26.018 -1.847 -22.343 1.00 90.31 394 VAL A N 1
ATOM 3121 C CA . VAL A 1 394 ? 24.862 -2.081 -23.234 1.00 90.31 394 VAL A CA 1
ATOM 3122 C C . VAL A 1 394 ? 24.845 -1.123 -24.425 1.00 90.31 394 VAL A C 1
ATOM 3124 O O . VAL A 1 394 ? 24.414 -1.509 -25.507 1.00 90.31 394 VAL A O 1
ATOM 3127 N N . ASP A 1 395 ? 25.376 0.095 -24.280 1.00 91.69 395 ASP A N 1
ATOM 3128 C CA . ASP A 1 395 ? 25.578 1.016 -25.402 1.00 91.69 395 ASP A CA 1
ATOM 3129 C C . ASP A 1 395 ? 26.545 0.414 -26.433 1.00 91.69 395 ASP A C 1
ATOM 3131 O O . ASP A 1 395 ? 26.375 0.628 -27.629 1.00 91.69 395 ASP A O 1
ATOM 3135 N N . ASP A 1 396 ? 27.546 -0.343 -25.987 1.00 89.69 396 ASP A N 1
ATOM 3136 C CA . ASP A 1 396 ? 28.519 -1.002 -26.858 1.00 89.69 396 ASP A CA 1
ATOM 3137 C C . ASP A 1 396 ? 27.973 -2.297 -27.474 1.00 89.69 396 ASP A C 1
ATOM 3139 O O . ASP A 1 396 ? 27.947 -2.475 -28.693 1.00 89.69 396 ASP A O 1
ATOM 3143 N N . LYS A 1 397 ? 27.487 -3.199 -26.619 1.00 88.50 397 LYS A N 1
ATOM 3144 C CA . LYS A 1 397 ? 27.175 -4.578 -27.004 1.00 88.50 397 LYS A CA 1
ATOM 3145 C C . LYS A 1 397 ? 25.709 -4.818 -27.333 1.00 88.50 397 LYS A C 1
ATOM 3147 O O . LYS A 1 397 ? 25.410 -5.885 -27.861 1.00 88.50 397 LYS A O 1
ATOM 3152 N N . GLY A 1 398 ? 24.818 -3.870 -27.070 1.00 89.19 398 GLY A N 1
ATOM 3153 C CA . GLY A 1 398 ? 23.380 -4.119 -27.078 1.00 89.19 398 GLY A CA 1
ATOM 3154 C C . GLY A 1 398 ? 22.933 -4.941 -25.870 1.00 89.19 398 GLY A C 1
ATOM 3155 O O . GLY A 1 398 ? 23.689 -5.148 -24.917 1.00 89.19 398 GLY A O 1
ATOM 3156 N N . ILE A 1 399 ? 21.682 -5.390 -25.909 1.00 88.00 399 ILE A N 1
ATOM 3157 C CA . ILE A 1 399 ? 21.051 -6.158 -24.831 1.00 88.00 399 ILE A CA 1
ATOM 3158 C C . ILE A 1 399 ? 20.640 -7.514 -25.384 1.00 88.00 399 ILE A C 1
ATOM 3160 O O . ILE A 1 399 ? 19.988 -7.583 -26.424 1.00 88.00 399 ILE A O 1
ATOM 3164 N N . ASN A 1 400 ? 20.985 -8.568 -24.650 1.00 83.44 400 ASN A N 1
ATOM 3165 C CA . ASN A 1 400 ? 20.452 -9.911 -24.845 1.00 83.44 400 ASN A CA 1
ATOM 3166 C C . ASN A 1 400 ? 19.401 -10.207 -23.762 1.00 83.44 400 ASN A C 1
ATOM 3168 O O . ASN A 1 400 ? 19.463 -9.581 -22.697 1.00 83.44 400 ASN A O 1
ATOM 3172 N N . PRO A 1 401 ? 18.496 -11.176 -23.989 1.00 77.19 401 PRO A N 1
ATOM 3173 C CA . PRO A 1 401 ? 17.517 -11.594 -22.989 1.00 77.19 401 PRO A CA 1
ATOM 3174 C C . PRO A 1 401 ? 18.183 -11.902 -21.647 1.00 77.19 401 PRO A C 1
ATOM 3176 O O . PRO A 1 401 ? 19.125 -12.693 -21.574 1.00 77.19 401 PRO A O 1
ATOM 3179 N N . SER A 1 402 ? 17.731 -11.233 -20.586 1.00 67.75 402 SER A N 1
ATOM 3180 C CA . SER A 1 402 ? 18.290 -11.378 -19.240 1.00 67.75 402 SER A CA 1
ATOM 3181 C C . SER A 1 402 ? 17.221 -11.149 -18.176 1.00 67.75 402 SER A C 1
ATOM 3183 O O . SER A 1 402 ? 16.301 -10.362 -18.384 1.00 67.75 402 SER A O 1
ATOM 3185 N N . ALA A 1 403 ? 17.380 -11.790 -17.016 1.00 53.06 403 ALA A N 1
ATOM 3186 C CA . ALA A 1 403 ? 16.453 -11.655 -15.890 1.00 53.06 403 ALA A CA 1
ATOM 3187 C C . ALA A 1 403 ? 16.469 -10.259 -15.225 1.00 53.06 403 ALA A C 1
ATOM 3189 O O . ALA A 1 403 ? 15.523 -9.907 -14.535 1.00 53.06 403 ALA A O 1
ATOM 3190 N N . ASN A 1 404 ? 17.511 -9.446 -15.457 1.00 64.62 404 ASN A N 1
ATOM 3191 C CA . ASN A 1 404 ? 17.714 -8.139 -14.808 1.00 64.62 404 ASN A CA 1
ATOM 3192 C C . ASN A 1 404 ? 17.515 -6.958 -15.774 1.00 64.62 404 ASN A C 1
ATOM 3194 O O . ASN A 1 404 ? 18.235 -5.955 -15.711 1.00 64.62 404 ASN A O 1
ATOM 3198 N N . ALA A 1 405 ? 16.592 -7.103 -16.722 1.00 79.06 405 ALA A N 1
ATOM 3199 C CA . ALA A 1 405 ? 16.286 -6.064 -17.691 1.00 79.06 405 ALA A CA 1
ATOM 3200 C C . ALA A 1 405 ? 15.453 -4.925 -17.072 1.00 79.06 405 ALA A C 1
ATOM 3202 O O . ALA A 1 405 ? 14.594 -5.188 -16.229 1.00 79.06 405 ALA A O 1
ATOM 3203 N N . PRO A 1 406 ? 15.649 -3.664 -17.504 1.00 86.12 406 PRO A N 1
ATOM 3204 C CA . PRO A 1 406 ? 14.794 -2.565 -17.085 1.00 86.12 406 PRO A CA 1
ATOM 3205 C C . PRO A 1 406 ? 13.334 -2.812 -17.452 1.00 86.12 406 PRO A C 1
ATOM 3207 O O . PRO A 1 406 ? 13.024 -3.370 -18.510 1.00 86.12 406 PRO A O 1
ATOM 3210 N N . MET A 1 407 ? 12.445 -2.342 -16.587 1.00 90.88 407 MET A N 1
ATOM 3211 C CA . MET A 1 407 ? 11.014 -2.312 -16.850 1.00 90.88 407 MET A CA 1
ATOM 3212 C C . MET A 1 407 ? 10.649 -1.095 -17.698 1.00 90.88 407 MET A C 1
ATOM 3214 O O . MET A 1 407 ? 11.290 -0.042 -17.616 1.00 90.88 407 MET A O 1
ATOM 3218 N N . ILE A 1 408 ? 9.617 -1.268 -18.512 1.00 94.50 408 ILE A N 1
ATOM 3219 C CA . ILE A 1 408 ? 9.013 -0.251 -19.362 1.00 94.50 408 ILE A CA 1
ATOM 3220 C C . ILE A 1 408 ? 7.576 -0.042 -18.903 1.00 94.50 408 ILE A C 1
ATOM 3222 O O . ILE A 1 408 ? 6.870 -0.996 -18.570 1.00 94.50 408 ILE A O 1
ATOM 3226 N N . GLU A 1 409 ? 7.140 1.210 -18.914 1.00 93.88 409 GLU A N 1
ATOM 3227 C CA . GLU A 1 409 ? 5.807 1.633 -18.497 1.00 93.88 409 GLU A CA 1
ATOM 3228 C C . GLU A 1 409 ? 5.069 2.384 -19.604 1.00 93.88 409 GLU A C 1
ATOM 3230 O O . GLU A 1 409 ? 5.667 3.070 -20.437 1.00 93.88 409 GLU A O 1
ATOM 3235 N N . HIS A 1 410 ? 3.748 2.254 -19.561 1.00 91.19 410 HIS A N 1
ATOM 3236 C CA . HIS A 1 410 ? 2.784 3.082 -20.261 1.00 91.19 410 HIS A CA 1
ATOM 3237 C C . HIS A 1 410 ? 1.579 3.313 -19.338 1.00 91.19 410 HIS A C 1
ATOM 3239 O O . HIS A 1 410 ? 1.023 2.331 -18.837 1.00 91.19 410 HIS A O 1
ATOM 3245 N N . PRO A 1 411 ? 1.092 4.549 -19.174 1.00 91.25 411 PRO A N 1
ATOM 3246 C CA . PRO A 1 411 ? 1.687 5.804 -19.640 1.00 91.25 411 PRO A CA 1
ATOM 3247 C C . PRO A 1 411 ? 3.070 6.056 -19.039 1.00 91.25 411 PRO A C 1
ATOM 3249 O O . PRO A 1 411 ? 3.447 5.437 -18.047 1.00 91.25 411 PRO A O 1
ATOM 3252 N N . SER A 1 412 ? 3.840 6.970 -19.624 1.00 90.94 412 SER A N 1
ATOM 3253 C CA . SER A 1 412 ? 5.107 7.385 -19.019 1.00 90.94 412 SER A CA 1
ATOM 3254 C C . SER A 1 412 ? 4.870 8.107 -17.686 1.00 90.94 412 SER A C 1
ATOM 3256 O O . SER A 1 412 ? 3.969 8.947 -17.571 1.00 90.94 412 SER A O 1
ATOM 3258 N N . ARG A 1 413 ? 5.722 7.878 -16.677 1.00 89.81 413 ARG A N 1
ATOM 3259 C CA . ARG A 1 413 ? 5.636 8.602 -15.391 1.00 89.81 413 ARG A CA 1
ATOM 3260 C C . ARG A 1 413 ? 5.765 10.114 -15.537 1.00 89.81 413 ARG A C 1
ATOM 3262 O O . ARG A 1 413 ? 5.222 10.863 -14.733 1.00 89.81 413 ARG A O 1
ATOM 3269 N N . SER A 1 414 ? 6.460 10.582 -16.577 1.00 87.12 414 SER A N 1
ATOM 3270 C CA . SER A 1 414 ? 6.518 12.003 -16.946 1.00 87.12 414 SER A CA 1
ATOM 3271 C C . SER A 1 414 ? 5.121 12.568 -17.195 1.00 87.12 414 SER A C 1
ATOM 3273 O O . SER A 1 414 ? 4.786 13.645 -16.701 1.00 87.12 414 SER A O 1
ATOM 3275 N N . LYS A 1 415 ? 4.309 11.832 -17.959 1.00 87.00 415 LYS A N 1
ATOM 3276 C CA . LYS A 1 415 ? 2.935 12.198 -18.290 1.00 87.00 415 LYS A CA 1
ATOM 3277 C C . LYS A 1 415 ? 2.010 12.034 -17.091 1.00 87.00 415 LYS A C 1
ATOM 3279 O O . LYS A 1 415 ? 1.156 12.886 -16.878 1.00 87.00 415 LYS A O 1
ATOM 3284 N N . HIS A 1 416 ? 2.231 11.008 -16.271 1.00 89.50 416 HIS A N 1
ATOM 3285 C CA . HIS A 1 416 ? 1.475 10.805 -15.038 1.00 89.50 416 HIS A CA 1
ATOM 3286 C C . HIS A 1 416 ? 1.686 11.917 -14.011 1.00 89.50 416 HIS A C 1
ATOM 3288 O O . HIS A 1 416 ? 0.712 12.558 -13.628 1.00 89.50 416 HIS A O 1
ATOM 3294 N N . ASN A 1 417 ? 2.939 12.224 -13.654 1.00 86.69 417 ASN A N 1
ATOM 3295 C CA . ASN A 1 417 ? 3.276 13.324 -12.740 1.00 86.69 417 ASN A CA 1
ATOM 3296 C C . ASN A 1 417 ? 2.610 14.633 -13.173 1.00 86.69 417 ASN A C 1
ATOM 3298 O O . ASN A 1 417 ? 2.035 15.369 -12.374 1.00 86.69 417 ASN A O 1
ATOM 3302 N N . HIS A 1 418 ? 2.667 14.906 -14.475 1.00 82.50 418 HIS A N 1
ATOM 3303 C CA . HIS A 1 418 ? 2.062 16.087 -15.066 1.00 82.50 418 HIS A CA 1
ATOM 3304 C C . HIS A 1 418 ? 0.527 16.058 -15.004 1.00 82.50 418 HIS A C 1
ATOM 3306 O O . HIS A 1 418 ? -0.112 17.056 -14.674 1.00 82.50 418 HIS A O 1
ATOM 3312 N N . GLY A 1 419 ? -0.068 14.910 -15.320 1.00 83.38 419 GLY A N 1
ATOM 3313 C CA . GLY A 1 419 ? -1.508 14.686 -15.317 1.00 83.38 419 GLY A CA 1
ATOM 3314 C C . GLY A 1 419 ? -2.149 14.813 -13.938 1.00 83.38 419 GLY A C 1
ATOM 3315 O O . GLY A 1 419 ? -3.213 15.427 -13.838 1.00 83.38 419 GLY A O 1
ATOM 3316 N N . VAL A 1 420 ? -1.483 14.283 -12.907 1.00 86.69 420 VAL A N 1
ATOM 3317 C CA . VAL A 1 420 ? -1.870 14.409 -11.494 1.00 86.69 420 VAL A CA 1
ATOM 3318 C C . VAL A 1 420 ? -1.823 15.868 -11.067 1.00 86.69 420 VAL A C 1
ATOM 3320 O O . VAL A 1 420 ? -2.827 16.411 -10.618 1.00 86.69 420 VAL A O 1
ATOM 3323 N N . HIS A 1 421 ? -0.696 16.543 -11.301 1.00 81.69 421 HIS A N 1
ATOM 3324 C CA . HIS A 1 421 ? -0.533 17.938 -10.898 1.00 81.69 421 HIS A CA 1
ATOM 3325 C C . HIS A 1 421 ? -1.567 18.869 -11.550 1.00 81.69 421 HIS A C 1
ATOM 3327 O O . HIS A 1 421 ? -2.178 19.698 -10.880 1.00 81.69 421 HIS A O 1
ATOM 3333 N N . ASN A 1 422 ? -1.812 18.704 -12.853 1.00 79.25 422 ASN A N 1
ATOM 3334 C CA . ASN A 1 422 ? -2.820 19.486 -13.566 1.00 79.25 422 ASN A CA 1
ATOM 3335 C C . ASN A 1 422 ? -4.231 19.295 -12.989 1.00 79.25 422 ASN A C 1
ATOM 3337 O O . ASN A 1 422 ? -4.971 20.270 -12.866 1.00 79.25 422 ASN A O 1
ATOM 3341 N N . ARG A 1 423 ? -4.611 18.055 -12.658 1.00 83.19 423 ARG A N 1
ATOM 3342 C CA . ARG A 1 423 ? -5.930 17.755 -12.084 1.00 83.19 423 ARG A CA 1
ATOM 3343 C C . ARG A 1 423 ? -6.050 18.272 -10.663 1.00 83.19 423 ARG A C 1
ATOM 3345 O O . ARG A 1 423 ? -7.086 18.840 -10.348 1.00 83.19 423 ARG A O 1
ATOM 3352 N N . GLN A 1 424 ? -4.985 18.195 -9.867 1.00 83.12 424 GLN A N 1
ATOM 3353 C CA . GLN A 1 424 ? -4.957 18.803 -8.540 1.00 83.12 424 GLN A CA 1
ATOM 3354 C C . GLN A 1 424 ? -5.221 20.313 -8.614 1.00 83.12 424 GLN A C 1
ATOM 3356 O O . GLN A 1 424 ? -6.137 20.798 -7.963 1.00 83.12 424 GLN A O 1
ATOM 3361 N N . ILE A 1 425 ? -4.531 21.040 -9.506 1.00 80.12 425 ILE A N 1
ATOM 3362 C CA . ILE A 1 425 ? -4.789 22.475 -9.734 1.00 80.12 425 ILE A CA 1
ATOM 3363 C C . ILE A 1 425 ? -6.252 22.728 -10.126 1.00 80.12 425 ILE A C 1
ATOM 3365 O O . ILE A 1 425 ? -6.843 23.728 -9.722 1.00 80.12 425 ILE A O 1
ATOM 3369 N N . MET A 1 426 ? -6.837 21.859 -10.954 1.00 79.38 426 MET A N 1
ATOM 3370 C CA . MET A 1 426 ? -8.236 21.986 -11.361 1.00 79.38 426 MET A CA 1
ATOM 3371 C C . MET A 1 426 ? -9.193 21.746 -10.188 1.00 79.38 426 MET A C 1
ATOM 3373 O O . MET A 1 426 ? -10.114 22.539 -10.024 1.00 79.38 426 MET A O 1
ATOM 3377 N N . VAL A 1 427 ? -8.965 20.723 -9.360 1.00 80.44 427 VAL A N 1
ATOM 3378 C CA . VAL A 1 427 ? -9.740 20.473 -8.130 1.00 80.44 427 VAL A CA 1
ATOM 3379 C C . VAL A 1 427 ? -9.674 21.692 -7.212 1.00 80.44 427 VAL A C 1
ATOM 3381 O O . VAL A 1 427 ? -10.715 22.239 -6.853 1.00 80.44 427 VAL A O 1
ATOM 3384 N N . ASP A 1 428 ? -8.466 22.185 -6.934 1.00 79.69 428 ASP A N 1
ATOM 3385 C CA . ASP A 1 428 ? -8.246 23.340 -6.060 1.00 79.69 428 ASP A CA 1
ATOM 3386 C C . ASP A 1 428 ? -8.941 24.602 -6.604 1.00 79.69 428 ASP A C 1
ATOM 3388 O O . ASP A 1 428 ? -9.480 25.411 -5.850 1.00 79.69 428 ASP A O 1
ATOM 3392 N N . ARG A 1 429 ? -8.978 24.767 -7.934 1.00 79.38 429 ARG A N 1
ATOM 3393 C CA . ARG A 1 429 ? -9.628 25.904 -8.603 1.00 79.38 429 ARG A CA 1
ATOM 3394 C C . ARG A 1 429 ? -11.154 25.799 -8.645 1.00 79.38 429 ARG A C 1
ATOM 3396 O O . ARG A 1 429 ? -11.822 26.831 -8.636 1.00 79.38 429 ARG A O 1
ATOM 3403 N N . PHE A 1 430 ? -11.705 24.592 -8.765 1.00 77.94 430 PHE A N 1
ATOM 3404 C CA . PHE A 1 430 ? -13.147 24.363 -8.901 1.00 77.94 430 PHE A CA 1
ATOM 3405 C C . PHE A 1 430 ? -13.882 24.221 -7.557 1.00 77.94 430 PHE A C 1
ATOM 3407 O O . PHE A 1 430 ? -15.118 24.228 -7.559 1.00 77.94 430 PHE A O 1
ATOM 3414 N N . GLY A 1 431 ? -13.160 24.126 -6.435 1.00 73.81 431 GLY A N 1
ATOM 3415 C CA . GLY A 1 431 ? -13.738 24.079 -5.088 1.00 73.81 431 GLY A CA 1
ATOM 3416 C C . GLY A 1 431 ? -14.682 22.888 -4.897 1.00 73.81 431 GLY A C 1
ATOM 3417 O O . GLY A 1 431 ? -14.338 21.766 -5.242 1.00 73.81 431 GLY A O 1
ATOM 3418 N N . GLU A 1 432 ? -15.892 23.127 -4.384 1.00 73.12 432 GLU A N 1
ATOM 3419 C CA . GLU A 1 432 ? -16.917 22.086 -4.151 1.00 73.12 432 GLU A CA 1
ATOM 3420 C C . GLU A 1 432 ? -17.937 21.946 -5.299 1.00 73.12 432 GLU A C 1
ATOM 3422 O O . GLU A 1 432 ? -19.011 21.369 -5.137 1.00 73.12 432 GLU A O 1
ATOM 3427 N N . SER A 1 433 ? -17.645 22.490 -6.484 1.00 75.12 433 SER A N 1
ATOM 3428 C CA . SER A 1 433 ? -18.581 22.404 -7.613 1.00 75.12 433 SER A CA 1
ATOM 3429 C C . SER A 1 433 ? -18.748 20.962 -8.138 1.00 75.12 433 SER A C 1
ATOM 3431 O O . SER A 1 433 ? -17.837 20.141 -8.010 1.00 75.12 433 SER A O 1
ATOM 3433 N N . PRO A 1 434 ? -19.859 20.634 -8.831 1.00 69.81 434 PRO A N 1
ATOM 3434 C CA . PRO A 1 434 ? -20.019 19.338 -9.506 1.00 69.81 434 PRO A CA 1
ATOM 3435 C C . PRO A 1 434 ? -18.875 19.009 -10.482 1.00 69.81 434 PRO A C 1
ATOM 3437 O O . PRO A 1 434 ? -18.485 17.850 -10.631 1.00 69.81 434 PRO A O 1
ATOM 3440 N N . SER A 1 435 ? -18.280 20.036 -11.099 1.00 75.56 435 SER A N 1
ATOM 3441 C CA . SER A 1 435 ? -17.081 19.905 -11.931 1.00 75.56 435 SER A CA 1
ATOM 3442 C C . SER A 1 435 ? -15.859 19.455 -11.125 1.00 75.56 435 SER A C 1
ATOM 3444 O O . SER A 1 435 ? -15.070 18.655 -11.621 1.00 75.56 435 SER A O 1
ATOM 3446 N N . ALA A 1 436 ? -15.713 19.905 -9.875 1.00 76.19 436 ALA A N 1
ATOM 3447 C CA . ALA A 1 436 ? -14.640 19.459 -8.992 1.00 76.19 436 ALA A CA 1
ATOM 3448 C C . ALA A 1 436 ? -14.780 17.979 -8.617 1.00 76.19 436 ALA A C 1
ATOM 3450 O O . ALA A 1 436 ? -13.781 17.268 -8.615 1.00 76.19 436 ALA A O 1
ATOM 3451 N N . ALA A 1 437 ? -16.002 17.487 -8.382 1.00 77.06 437 ALA A N 1
ATOM 3452 C CA . ALA A 1 437 ? -16.241 16.069 -8.102 1.00 77.06 437 ALA A CA 1
ATOM 3453 C C . ALA A 1 437 ? -15.844 15.168 -9.288 1.00 77.06 437 ALA A C 1
ATOM 3455 O O . ALA A 1 437 ? -15.210 14.133 -9.092 1.00 77.06 437 ALA A O 1
ATOM 3456 N N . SER A 1 438 ? -16.155 15.586 -10.522 1.00 82.88 438 SER A N 1
ATOM 3457 C CA . SER A 1 438 ? -15.742 14.859 -11.732 1.00 82.88 438 SER A CA 1
ATOM 3458 C C . SER A 1 438 ? -14.222 14.841 -11.903 1.00 82.88 438 SER A C 1
ATOM 3460 O O . SER A 1 438 ? -13.643 13.789 -12.158 1.00 82.88 438 SER A O 1
ATOM 3462 N N . VAL A 1 439 ? -13.560 15.990 -11.733 1.00 82.62 439 VAL A N 1
ATOM 3463 C CA . VAL A 1 439 ? -12.096 16.089 -11.854 1.00 82.62 439 VAL A CA 1
ATOM 3464 C C . VAL A 1 439 ? -11.394 15.332 -10.725 1.00 82.62 439 VAL A C 1
ATOM 3466 O O . VAL A 1 439 ? -10.361 14.712 -10.964 1.00 82.62 439 VAL A O 1
ATOM 3469 N N . LYS A 1 440 ? -11.954 15.344 -9.511 1.00 84.88 440 LYS A N 1
ATOM 3470 C CA . LYS A 1 440 ? -11.447 14.566 -8.378 1.00 84.88 440 LYS A CA 1
ATOM 3471 C C . LYS A 1 440 ? -11.545 13.070 -8.652 1.00 84.88 440 LYS A C 1
ATOM 3473 O O . LYS A 1 440 ? -10.563 12.369 -8.474 1.00 84.88 440 LYS A O 1
ATOM 3478 N N . LYS A 1 441 ? -12.667 12.597 -9.195 1.00 85.94 441 LYS A N 1
ATOM 3479 C CA . LYS A 1 441 ? -12.783 11.200 -9.623 1.00 85.94 441 LYS A CA 1
ATOM 3480 C C . LYS A 1 441 ? -11.733 10.837 -10.679 1.00 85.94 441 LYS A C 1
ATOM 3482 O O . LYS A 1 441 ? -11.088 9.804 -10.560 1.00 85.94 441 LYS A O 1
ATOM 3487 N N . GLU A 1 442 ? -11.518 11.692 -11.682 1.00 85.44 442 GLU A N 1
ATOM 3488 C CA . GLU A 1 442 ? -10.448 11.462 -12.661 1.00 85.44 442 GLU A CA 1
ATOM 3489 C C . GLU A 1 442 ? -9.058 11.423 -12.017 1.00 85.44 442 GLU A C 1
ATOM 3491 O O . GLU A 1 442 ? -8.220 10.630 -12.439 1.00 85.44 442 GLU A O 1
ATOM 3496 N N . LEU A 1 443 ? -8.795 12.297 -11.040 1.00 87.06 443 LEU A N 1
ATOM 3497 C CA . LEU A 1 443 ? -7.553 12.320 -10.269 1.00 87.06 443 LEU A CA 1
ATOM 3498 C C . LEU A 1 443 ? -7.352 10.996 -9.521 1.00 87.06 443 LEU A C 1
ATOM 3500 O O . LEU A 1 443 ? -6.289 10.388 -9.644 1.00 87.06 443 LEU A O 1
ATOM 3504 N N . ASP A 1 444 ? -8.380 10.534 -8.815 1.00 86.75 444 ASP A N 1
ATOM 3505 C CA . ASP A 1 444 ? -8.356 9.279 -8.066 1.00 86.75 444 ASP A CA 1
ATOM 3506 C C . ASP A 1 444 ? -8.121 8.088 -9.016 1.00 86.75 444 ASP A C 1
ATOM 3508 O O . ASP A 1 444 ? -7.257 7.248 -8.766 1.00 86.75 444 ASP A O 1
ATOM 3512 N N . ASP A 1 445 ? -8.795 8.062 -10.173 1.00 85.62 445 ASP A N 1
ATOM 3513 C CA . ASP A 1 445 ? -8.650 7.006 -11.181 1.00 85.62 445 ASP A CA 1
ATOM 3514 C C . ASP A 1 445 ? -7.223 6.934 -11.764 1.00 85.62 445 ASP A C 1
ATOM 3516 O O . ASP A 1 445 ? -6.687 5.835 -11.972 1.00 85.62 445 ASP A O 1
ATOM 3520 N N . ILE A 1 446 ? -6.580 8.081 -12.037 1.00 87.94 446 ILE A N 1
ATOM 3521 C CA . ILE A 1 446 ? -5.206 8.097 -12.571 1.00 87.94 446 ILE A CA 1
ATOM 3522 C C . ILE A 1 446 ? -4.161 7.732 -11.515 1.00 87.94 446 ILE A C 1
ATOM 3524 O O . ILE A 1 446 ? -3.161 7.105 -11.869 1.00 87.94 446 ILE A O 1
ATOM 3528 N N . VAL A 1 447 ? -4.373 8.112 -10.253 1.00 87.25 447 VAL A N 1
ATOM 3529 C CA . VAL A 1 447 ? -3.499 7.747 -9.129 1.00 87.25 447 VAL A CA 1
ATOM 3530 C C . VAL A 1 447 ? -3.599 6.244 -8.897 1.00 87.25 447 VAL A C 1
ATOM 3532 O O . VAL A 1 447 ? -2.605 5.536 -9.054 1.00 87.25 447 VAL A O 1
ATOM 3535 N N . ALA A 1 448 ? -4.822 5.729 -8.743 1.00 84.69 448 ALA A N 1
ATOM 3536 C CA . ALA A 1 448 ? -5.084 4.304 -8.584 1.00 84.69 448 ALA A CA 1
ATOM 3537 C C . ALA A 1 448 ? -4.528 3.464 -9.745 1.00 84.69 448 ALA A C 1
ATOM 3539 O O . ALA A 1 448 ? -4.176 2.304 -9.585 1.00 84.69 448 ALA A O 1
ATOM 3540 N N . PHE A 1 449 ? -4.438 3.988 -10.968 1.00 86.31 449 PHE A N 1
ATOM 3541 C CA . PHE A 1 449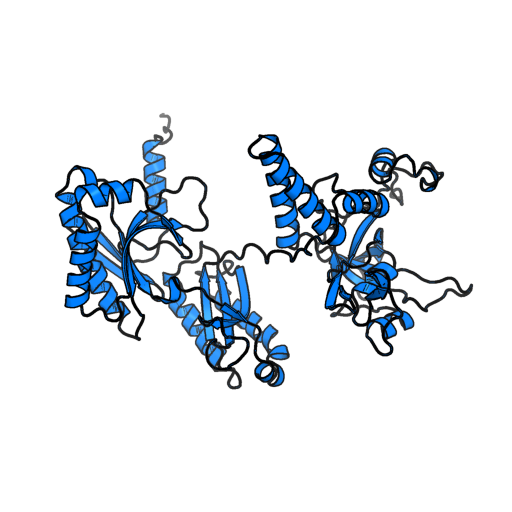 ? -3.815 3.242 -12.064 1.00 86.31 449 PHE A CA 1
ATOM 3542 C C . PHE A 1 449 ? -2.316 2.994 -11.861 1.00 86.31 449 PHE A C 1
ATOM 3544 O O . PHE A 1 449 ? -1.832 1.901 -12.168 1.00 86.31 449 PHE A O 1
ATOM 3551 N N . PHE A 1 450 ? -1.581 3.988 -11.368 1.00 86.81 450 PHE A N 1
ATOM 3552 C CA . PHE A 1 450 ? -0.150 3.853 -11.128 1.00 86.81 450 PHE A CA 1
ATOM 3553 C C . PHE A 1 450 ? 0.134 3.080 -9.849 1.00 86.81 450 PHE A C 1
ATOM 3555 O O . PHE A 1 450 ? 0.936 2.146 -9.898 1.00 86.81 450 PHE A O 1
ATOM 3562 N N . ASP A 1 451 ? -0.592 3.400 -8.783 1.00 81.31 451 ASP A N 1
ATOM 3563 C CA . ASP A 1 451 ? -0.565 2.687 -7.508 1.00 81.31 451 ASP A CA 1
ATOM 3564 C C . ASP A 1 451 ? -0.802 1.192 -7.747 1.00 81.31 451 ASP A C 1
ATOM 3566 O O . ASP A 1 451 ? -0.015 0.355 -7.307 1.00 81.31 451 ASP A O 1
ATOM 3570 N N . ASN A 1 452 ? -1.781 0.854 -8.599 1.00 79.12 452 ASN A N 1
ATOM 3571 C CA . ASN A 1 452 ? -2.121 -0.532 -8.918 1.00 79.12 452 ASN A CA 1
ATOM 3572 C C . ASN A 1 452 ? -1.139 -1.264 -9.837 1.00 79.12 452 ASN A C 1
ATOM 3574 O O . ASN A 1 452 ? -1.465 -2.330 -10.363 1.00 79.12 452 ASN A O 1
ATOM 3578 N N . GLY A 1 453 ? 0.022 -0.677 -10.137 1.00 79.94 453 GLY A N 1
ATOM 3579 C CA . GLY A 1 453 ? 0.993 -1.259 -11.062 1.00 79.94 453 GLY A CA 1
ATOM 3580 C C . GLY A 1 453 ? 0.481 -1.393 -12.502 1.00 79.94 453 GLY A C 1
ATOM 3581 O O . GLY A 1 453 ? 1.208 -1.889 -13.362 1.00 79.94 453 GLY A O 1
ATOM 3582 N N . ARG A 1 454 ? -0.730 -0.901 -12.821 1.00 84.56 454 ARG A N 1
ATOM 3583 C CA . ARG A 1 454 ? -1.356 -1.022 -14.154 1.00 84.56 454 ARG A CA 1
ATOM 3584 C C . ARG A 1 454 ? -0.611 -0.236 -15.228 1.00 84.56 454 ARG A C 1
ATOM 3586 O O . ARG A 1 454 ? -0.875 -0.414 -16.410 1.00 84.56 454 ARG A O 1
ATOM 3593 N N . HIS A 1 455 ? 0.340 0.605 -14.832 1.00 88.44 455 HIS A N 1
ATOM 3594 C CA . HIS A 1 455 ? 1.257 1.305 -15.721 1.00 88.44 455 HIS A CA 1
ATOM 3595 C C . HIS A 1 455 ? 2.383 0.412 -16.266 1.00 88.44 455 HIS A C 1
ATOM 3597 O O . HIS A 1 455 ? 2.924 0.694 -17.333 1.00 88.44 455 HIS A O 1
ATOM 3603 N N . VAL A 1 456 ? 2.704 -0.711 -15.622 1.00 89.75 456 VAL A N 1
ATOM 3604 C CA . VAL A 1 456 ? 3.797 -1.602 -16.037 1.00 89.75 456 VAL A CA 1
ATOM 3605 C C . VAL A 1 456 ? 3.459 -2.328 -17.341 1.00 89.75 456 VAL A C 1
ATOM 3607 O O . VAL A 1 456 ? 2.540 -3.143 -17.391 1.00 89.75 456 VAL A O 1
ATOM 3610 N N . LEU A 1 457 ? 4.206 -2.038 -18.408 1.00 90.94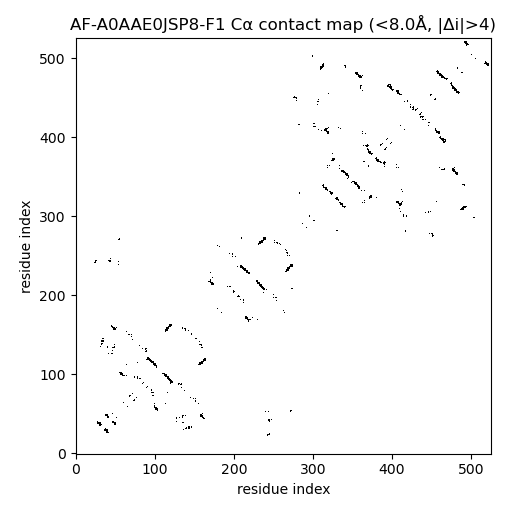 457 LEU A N 1
ATOM 3611 C CA . LEU A 1 457 ? 4.012 -2.654 -19.721 1.00 90.94 457 LEU A CA 1
ATOM 3612 C C . LEU A 1 457 ? 4.766 -3.980 -19.820 1.00 90.94 457 LEU A C 1
ATOM 3614 O O . LEU A 1 457 ? 4.193 -4.998 -20.203 1.00 90.94 457 LEU A O 1
ATOM 3618 N N . GLY A 1 458 ? 6.060 -3.965 -19.507 1.00 89.06 458 GLY A N 1
ATOM 3619 C CA . GLY A 1 458 ? 6.946 -5.065 -19.862 1.00 89.06 458 GLY A CA 1
ATOM 3620 C C . GLY A 1 458 ? 8.382 -4.891 -19.390 1.00 89.06 458 GLY A C 1
ATOM 3621 O O . GLY A 1 458 ? 8.717 -3.911 -18.728 1.00 89.06 458 GLY A O 1
ATOM 3622 N N . THR A 1 459 ? 9.248 -5.820 -19.779 1.00 91.69 459 THR A N 1
ATOM 3623 C CA . THR A 1 459 ? 10.699 -5.745 -19.559 1.00 91.69 459 THR A CA 1
ATOM 3624 C C . THR A 1 459 ? 11.444 -5.700 -20.885 1.00 91.69 459 THR A C 1
ATOM 3626 O O . THR A 1 459 ? 10.988 -6.237 -21.895 1.00 91.69 459 THR A O 1
ATOM 3629 N N . VAL A 1 460 ? 12.599 -5.034 -20.919 1.00 91.50 460 VAL A N 1
ATOM 3630 C CA . VAL A 1 460 ? 13.427 -4.991 -22.132 1.00 91.50 460 VAL A CA 1
ATOM 3631 C C . VAL A 1 460 ? 13.941 -6.397 -22.455 1.00 91.50 460 VAL A C 1
ATOM 3633 O O . VAL A 1 460 ? 14.711 -6.982 -21.703 1.00 91.50 460 VAL A O 1
ATOM 3636 N N . PHE A 1 461 ? 13.538 -6.937 -23.598 1.00 90.50 461 PHE A N 1
ATOM 3637 C CA . PHE A 1 461 ? 13.913 -8.273 -24.043 1.00 90.50 461 PHE A CA 1
ATOM 3638 C C . PHE A 1 461 ? 15.294 -8.276 -24.704 1.00 90.50 461 PHE A C 1
ATOM 3640 O O . PHE A 1 461 ? 16.185 -9.023 -24.310 1.00 90.50 461 PHE A O 1
ATOM 3647 N N . CYS A 1 462 ? 15.500 -7.417 -25.699 1.00 91.88 462 CYS A N 1
ATOM 3648 C CA . CYS A 1 462 ? 16.792 -7.244 -26.361 1.00 91.88 462 CYS A CA 1
ATOM 3649 C C . CYS A 1 462 ? 16.868 -5.880 -27.050 1.00 91.88 462 CYS A C 1
ATOM 3651 O O . CYS A 1 462 ? 15.852 -5.212 -27.234 1.00 91.88 462 CYS A O 1
ATOM 3653 N N . ALA A 1 463 ? 18.070 -5.438 -27.414 1.00 93.88 463 ALA A N 1
ATOM 3654 C CA . ALA A 1 463 ? 18.242 -4.158 -28.093 1.00 93.88 463 ALA A CA 1
ATOM 3655 C C . ALA A 1 463 ? 19.548 -4.054 -28.873 1.00 93.88 463 ALA A C 1
ATOM 3657 O O . ALA A 1 463 ? 20.522 -4.754 -28.584 1.00 93.88 463 ALA A O 1
ATOM 3658 N N . SER A 1 464 ? 19.584 -3.103 -29.807 1.00 91.75 464 SER A N 1
ATOM 3659 C CA . SER A 1 464 ? 20.720 -2.867 -30.695 1.00 91.75 464 SER A CA 1
ATOM 3660 C C . SER A 1 464 ? 21.989 -2.394 -29.991 1.00 91.75 464 SER A C 1
ATOM 3662 O O . SER A 1 464 ? 23.080 -2.777 -30.402 1.00 91.75 464 SER A O 1
ATOM 3664 N N . GLY A 1 465 ? 21.874 -1.558 -28.957 1.00 88.75 465 GLY A N 1
ATOM 3665 C CA . GLY A 1 465 ? 23.006 -0.810 -28.406 1.00 88.75 465 GLY A CA 1
ATOM 3666 C C . GLY A 1 465 ? 23.341 0.443 -29.226 1.00 88.75 465 GLY A C 1
ATOM 3667 O O . GLY A 1 465 ? 23.230 0.472 -30.451 1.00 88.75 465 GLY A O 1
ATOM 3668 N N . TYR A 1 466 ? 23.771 1.505 -28.543 1.00 84.88 466 TYR A N 1
ATOM 3669 C CA . TYR A 1 466 ? 23.968 2.838 -29.123 1.00 84.88 466 TYR A CA 1
ATOM 3670 C C . TYR A 1 466 ? 25.120 2.926 -30.134 1.00 84.88 466 TYR A C 1
ATOM 3672 O O . TYR A 1 466 ? 25.076 3.748 -31.055 1.00 84.88 466 TYR A O 1
ATOM 3680 N N . LYS A 1 467 ? 26.179 2.129 -29.965 1.00 84.88 467 LYS A N 1
ATOM 3681 C CA . LYS A 1 467 ? 27.386 2.141 -30.806 1.00 84.88 467 LYS A CA 1
ATOM 3682 C C . LYS A 1 467 ? 27.293 1.201 -32.002 1.00 84.88 467 LYS A C 1
ATOM 3684 O O . LYS A 1 467 ? 28.071 1.371 -32.936 1.00 84.88 467 LYS A O 1
ATOM 3689 N N . ARG A 1 468 ? 26.336 0.267 -32.030 1.00 82.69 468 ARG A N 1
ATOM 3690 C CA . ARG A 1 468 ? 26.177 -0.635 -33.174 1.00 82.69 468 ARG A CA 1
ATOM 3691 C C . ARG A 1 468 ? 25.737 0.126 -34.425 1.00 82.69 468 ARG A C 1
ATOM 3693 O O . ARG A 1 468 ? 24.960 1.089 -34.367 1.00 82.69 468 ARG A O 1
ATOM 3700 N N . ARG A 1 469 ? 26.281 -0.288 -35.565 1.00 84.56 469 ARG A N 1
ATOM 3701 C CA . ARG A 1 469 ? 26.064 0.339 -36.870 1.00 84.56 469 ARG A CA 1
ATOM 3702 C C . ARG A 1 469 ? 25.677 -0.707 -37.907 1.00 84.56 469 ARG A C 1
ATOM 3704 O O . ARG A 1 469 ? 26.066 -1.866 -37.789 1.00 84.56 469 ARG A O 1
ATOM 3711 N N . THR A 1 470 ? 24.915 -0.291 -38.911 1.00 84.81 470 THR A N 1
ATOM 3712 C CA . THR A 1 470 ? 24.728 -1.066 -40.143 1.00 84.81 470 THR A CA 1
ATOM 3713 C C . THR A 1 470 ? 26.012 -1.059 -40.975 1.00 84.81 470 THR A C 1
ATOM 3715 O O . THR A 1 470 ? 26.917 -0.263 -40.720 1.00 84.81 470 THR A O 1
ATOM 3718 N N . ALA A 1 471 ? 26.073 -1.900 -42.013 1.00 85.81 471 ALA A N 1
ATOM 3719 C CA . ALA A 1 471 ? 27.184 -1.908 -42.971 1.00 85.81 471 ALA A CA 1
ATOM 3720 C C . ALA A 1 471 ? 27.427 -0.527 -43.616 1.00 85.81 471 ALA A C 1
ATOM 3722 O O . ALA A 1 471 ? 28.567 -0.151 -43.863 1.00 85.81 471 ALA A O 1
ATOM 3723 N N . ASN A 1 472 ? 26.367 0.271 -43.786 1.00 90.56 472 ASN A N 1
ATOM 3724 C CA . ASN A 1 472 ? 26.431 1.632 -44.330 1.00 90.56 472 ASN A CA 1
ATOM 3725 C C . ASN A 1 472 ? 26.647 2.703 -43.243 1.00 90.56 472 ASN A C 1
ATOM 3727 O O . ASN A 1 472 ? 26.296 3.864 -43.435 1.00 90.56 472 ASN A O 1
ATOM 3731 N N . ASN A 1 473 ? 27.171 2.320 -42.075 1.00 84.75 473 ASN A N 1
ATOM 3732 C CA . ASN A 1 473 ? 27.421 3.196 -40.927 1.00 84.75 473 ASN A CA 1
ATOM 3733 C C . ASN A 1 473 ? 26.166 3.900 -40.350 1.00 84.75 473 ASN A C 1
ATOM 3735 O O . ASN A 1 473 ? 26.262 4.915 -39.660 1.00 84.75 473 ASN A O 1
ATOM 3739 N N . GLY A 1 474 ? 24.969 3.354 -40.587 1.00 83.81 474 GLY A N 1
ATOM 3740 C CA . GLY A 1 474 ? 23.723 3.852 -39.998 1.00 83.81 474 GLY A CA 1
ATOM 3741 C C . GLY A 1 474 ? 23.581 3.419 -38.537 1.00 83.81 474 GLY A C 1
ATOM 3742 O O . GLY A 1 474 ? 23.869 2.271 -38.202 1.00 83.81 474 GLY A O 1
ATOM 3743 N N . ARG A 1 475 ? 23.137 4.313 -37.643 1.00 82.44 475 ARG A N 1
ATOM 3744 C CA . ARG A 1 475 ? 22.896 3.971 -36.228 1.00 82.44 475 ARG A CA 1
ATOM 3745 C C . ARG A 1 475 ? 21.723 3.000 -36.105 1.00 82.44 475 ARG A C 1
ATOM 3747 O O . ARG A 1 475 ? 20.624 3.307 -36.550 1.00 82.44 475 ARG A O 1
ATOM 3754 N N . LEU A 1 476 ? 21.948 1.872 -35.433 1.00 84.06 476 LEU A N 1
ATOM 3755 C CA . LEU A 1 476 ? 20.874 0.967 -35.035 1.00 84.06 476 LEU A CA 1
ATOM 3756 C C . LEU A 1 476 ? 20.266 1.467 -33.718 1.00 84.06 476 LEU A C 1
ATOM 3758 O O . LEU A 1 476 ? 20.947 1.477 -32.694 1.00 84.06 476 LEU A O 1
ATOM 3762 N N . ASP A 1 477 ? 19.007 1.900 -33.740 1.00 88.75 477 ASP A N 1
ATOM 3763 C CA . ASP A 1 477 ? 18.300 2.454 -32.574 1.00 88.75 477 ASP A CA 1
ATOM 3764 C C . ASP A 1 477 ? 16.961 1.740 -32.362 1.00 88.75 477 ASP A C 1
ATOM 3766 O O . ASP A 1 477 ? 15.894 2.304 -32.612 1.00 88.75 477 ASP A O 1
ATOM 3770 N N . TRP A 1 478 ? 17.032 0.480 -31.929 1.00 93.06 478 TRP A N 1
ATOM 3771 C CA . TRP A 1 478 ? 15.861 -0.353 -31.667 1.00 93.06 478 TRP A CA 1
ATOM 3772 C C . TRP A 1 478 ? 16.008 -1.139 -30.361 1.00 93.06 478 TRP A C 1
ATOM 3774 O O . TRP A 1 478 ? 17.104 -1.555 -29.981 1.00 93.06 478 TRP A O 1
ATOM 3784 N N . ALA A 1 479 ? 14.886 -1.360 -29.690 1.00 95.06 479 ALA A N 1
ATOM 3785 C CA . ALA A 1 479 ? 14.736 -2.230 -28.537 1.00 95.06 479 ALA A CA 1
ATOM 3786 C C . ALA A 1 479 ? 13.415 -2.995 -28.646 1.00 95.06 479 ALA A C 1
ATOM 3788 O O . ALA A 1 479 ? 12.422 -2.462 -29.139 1.00 95.06 479 ALA A O 1
ATOM 3789 N N . LEU A 1 480 ? 13.416 -4.239 -28.183 1.00 95.81 480 LEU A N 1
ATOM 3790 C CA . LEU A 1 480 ? 12.230 -5.067 -28.035 1.00 95.81 480 LEU A CA 1
ATOM 3791 C C . LEU A 1 480 ? 11.872 -5.162 -26.558 1.00 95.81 480 LEU A C 1
ATOM 3793 O O . LEU A 1 480 ? 12.744 -5.377 -25.716 1.00 95.81 480 LEU A O 1
ATOM 3797 N N . VAL A 1 481 ? 10.592 -5.016 -26.254 1.00 95.12 481 VAL A N 1
ATOM 3798 C CA . VAL A 1 481 ? 10.028 -5.081 -24.908 1.00 95.12 481 VAL A CA 1
ATOM 3799 C C . VAL A 1 481 ? 9.064 -6.253 -24.868 1.00 95.12 481 VAL A C 1
ATOM 3801 O O . VAL A 1 481 ? 8.158 -6.348 -25.692 1.00 95.12 481 VAL A O 1
ATOM 3804 N N . MET A 1 482 ? 9.261 -7.154 -23.918 1.00 92.00 482 MET A N 1
ATOM 3805 C CA . MET A 1 482 ? 8.356 -8.268 -23.687 1.00 92.00 482 MET A CA 1
ATOM 3806 C C . MET A 1 482 ? 7.263 -7.819 -22.715 1.00 92.00 482 MET A C 1
ATOM 3808 O O . MET A 1 482 ? 7.597 -7.443 -21.588 1.00 92.00 482 MET A O 1
ATOM 3812 N N . PRO A 1 483 ? 5.982 -7.814 -23.124 1.00 88.94 483 PRO A N 1
ATOM 3813 C CA . PRO A 1 483 ? 4.895 -7.439 -22.236 1.00 88.94 483 PRO A CA 1
ATOM 3814 C C . PRO A 1 483 ? 4.773 -8.452 -21.092 1.00 88.94 483 PRO A C 1
ATOM 3816 O O . PRO A 1 483 ? 4.909 -9.656 -21.308 1.00 88.94 483 PRO A O 1
ATOM 3819 N N . LEU A 1 484 ? 4.517 -7.962 -19.877 1.00 81.69 484 LEU A N 1
ATOM 3820 C CA . LEU A 1 484 ? 4.298 -8.820 -18.703 1.00 81.69 484 LEU A CA 1
ATOM 3821 C C . LEU A 1 484 ? 2.860 -9.345 -18.631 1.00 81.69 484 LEU A C 1
ATOM 3823 O O . LEU A 1 484 ? 2.622 -10.422 -18.094 1.00 81.69 484 LEU A O 1
ATOM 3827 N N . ASP A 1 485 ? 1.919 -8.603 -19.210 1.00 81.56 485 ASP A N 1
ATOM 3828 C CA . ASP A 1 485 ? 0.508 -8.959 -19.270 1.00 81.56 485 ASP A CA 1
ATOM 3829 C C . ASP A 1 485 ? 0.001 -8.833 -20.713 1.00 81.56 485 ASP A C 1
ATOM 3831 O O . ASP A 1 485 ? 0.163 -7.802 -21.373 1.00 81.56 485 ASP A O 1
ATOM 3835 N N . LYS A 1 486 ? -0.634 -9.901 -21.207 1.00 81.62 486 LYS A N 1
ATOM 3836 C CA . LYS A 1 486 ? -1.217 -9.952 -22.552 1.00 81.62 486 LYS A CA 1
ATOM 3837 C C . LYS A 1 486 ? -2.345 -8.937 -22.732 1.00 81.62 486 LYS A C 1
ATOM 3839 O O . LYS A 1 486 ? -2.555 -8.484 -23.852 1.00 81.62 486 LYS A O 1
ATOM 3844 N N . ALA A 1 487 ? -3.036 -8.535 -21.663 1.00 84.12 487 ALA A N 1
ATOM 3845 C CA . ALA A 1 487 ? -4.073 -7.507 -21.730 1.00 84.12 487 ALA A CA 1
ATOM 3846 C C . ALA A 1 487 ? -3.520 -6.118 -22.101 1.00 84.12 487 ALA A C 1
ATOM 3848 O O . ALA A 1 487 ? -4.279 -5.257 -22.549 1.00 84.12 487 ALA A O 1
ATOM 3849 N N . ARG A 1 488 ? -2.201 -5.902 -21.960 1.00 87.81 488 ARG A N 1
ATOM 3850 C CA . ARG A 1 488 ? -1.517 -4.671 -22.386 1.00 87.81 488 ARG A CA 1
ATOM 3851 C C . ARG A 1 488 ? -1.265 -4.610 -23.894 1.00 87.81 488 ARG A C 1
ATOM 3853 O O . ARG A 1 488 ? -0.959 -3.533 -24.400 1.00 87.81 488 ARG A O 1
ATOM 3860 N N . ILE A 1 489 ? -1.373 -5.731 -24.610 1.00 90.44 489 ILE A N 1
ATOM 3861 C CA . ILE A 1 489 ? -1.100 -5.795 -26.049 1.00 90.44 489 ILE A CA 1
ATOM 3862 C C . ILE A 1 489 ? -2.224 -5.075 -26.802 1.00 90.44 489 ILE A C 1
ATOM 3864 O O . ILE A 1 489 ? -3.397 -5.436 -26.692 1.00 90.44 489 ILE A O 1
ATOM 3868 N N . GLY A 1 490 ? -1.845 -4.022 -27.524 1.00 88.31 490 GLY A N 1
ATOM 3869 C CA . GLY A 1 490 ? -2.736 -3.236 -28.371 1.00 88.31 490 GLY A CA 1
ATOM 3870 C C . GLY A 1 490 ? -2.763 -3.713 -29.821 1.00 88.31 490 GLY A C 1
ATOM 3871 O O . GLY A 1 490 ? -2.224 -4.763 -30.173 1.00 88.31 490 GLY A O 1
ATOM 3872 N N . GLU A 1 491 ? -3.385 -2.913 -30.677 1.00 85.06 491 GLU A N 1
ATOM 3873 C CA . GLU A 1 491 ? -3.501 -3.195 -32.106 1.00 85.06 491 GLU A CA 1
ATOM 3874 C C . GLU A 1 491 ? -2.374 -2.530 -32.906 1.00 85.06 491 GLU A C 1
ATOM 3876 O O . GLU A 1 491 ? -1.951 -1.404 -32.632 1.00 85.06 491 GLU A O 1
ATOM 3881 N N . ASN A 1 492 ? -1.931 -3.196 -33.977 1.00 84.06 492 ASN A N 1
ATOM 3882 C CA . ASN A 1 492 ? -1.064 -2.598 -34.997 1.00 84.06 492 ASN A CA 1
ATOM 3883 C C . ASN A 1 492 ? -1.863 -1.718 -35.979 1.00 84.06 492 ASN A C 1
ATOM 3885 O O . ASN A 1 492 ? -1.703 -1.816 -37.198 1.00 84.06 492 ASN A O 1
ATOM 3889 N N . LYS A 1 493 ? -2.723 -0.854 -35.436 1.00 79.12 493 LYS A N 1
ATOM 3890 C CA . LYS A 1 493 ? -3.537 0.110 -36.177 1.00 79.12 493 LYS A CA 1
ATOM 3891 C C . LYS A 1 493 ? -2.997 1.530 -36.019 1.00 79.12 493 LYS A C 1
ATOM 3893 O O . LYS A 1 493 ? -2.872 2.029 -34.900 1.00 79.12 493 LYS A O 1
ATOM 3898 N N . LEU A 1 494 ? -2.627 2.171 -37.127 1.00 72.12 494 LEU A N 1
ATOM 3899 C CA . LEU A 1 494 ? -2.127 3.544 -37.090 1.00 72.12 494 LEU A CA 1
ATOM 3900 C C . LEU A 1 494 ? -3.219 4.490 -36.561 1.00 72.12 494 LEU A C 1
ATOM 3902 O O . LEU A 1 494 ? -4.400 4.269 -36.842 1.00 72.12 494 LEU A O 1
ATOM 3906 N N . PRO A 1 495 ? -2.862 5.563 -35.831 1.00 69.00 495 PRO A N 1
ATOM 3907 C CA . PRO A 1 495 ? -3.840 6.554 -35.399 1.00 69.00 495 PRO A CA 1
ATOM 3908 C C . PRO A 1 495 ? -4.617 7.120 -36.594 1.00 69.00 495 PRO A C 1
ATOM 3910 O O . PRO A 1 495 ? -4.037 7.363 -37.655 1.00 69.00 495 PRO A O 1
ATOM 3913 N N . ILE A 1 496 ? -5.921 7.341 -36.423 1.00 70.94 496 ILE A N 1
ATOM 3914 C CA . ILE A 1 496 ? -6.713 8.124 -37.382 1.00 70.94 496 ILE A CA 1
ATOM 3915 C C . ILE A 1 496 ? -6.232 9.583 -37.389 1.00 70.94 496 ILE A C 1
ATOM 3917 O O . ILE A 1 496 ? -5.596 10.031 -36.429 1.00 70.94 496 ILE A O 1
ATOM 3921 N N . LEU A 1 497 ? -6.524 10.325 -38.461 1.00 70.56 497 LEU A N 1
ATOM 3922 C CA . LEU A 1 497 ? -6.056 11.702 -38.633 1.00 70.56 497 LEU A CA 1
ATOM 3923 C C . LEU A 1 497 ? -6.501 12.582 -37.461 1.00 70.56 497 LEU A C 1
ATOM 3925 O O . LEU A 1 497 ? -5.704 13.352 -36.937 1.00 70.56 497 LEU A O 1
ATOM 3929 N N . GLU A 1 498 ? -7.736 12.405 -36.998 1.00 71.31 498 GLU A N 1
ATOM 3930 C CA . GLU A 1 498 ? -8.318 13.136 -35.876 1.00 71.31 498 GLU A CA 1
ATOM 3931 C C . GLU A 1 498 ? -7.544 12.869 -34.585 1.00 71.31 498 GLU A C 1
ATOM 3933 O O . GLU A 1 498 ? -7.147 13.811 -33.913 1.00 71.31 498 GLU A O 1
ATOM 3938 N N . ALA A 1 499 ? -7.243 11.605 -34.273 1.00 69.31 499 ALA A N 1
ATOM 3939 C CA . ALA A 1 499 ? -6.457 11.227 -33.097 1.00 69.31 499 ALA A CA 1
ATOM 3940 C C . ALA A 1 499 ? -5.012 11.748 -33.182 1.00 69.31 499 ALA A C 1
ATOM 3942 O O . ALA A 1 499 ? -4.391 12.079 -32.171 1.00 69.31 499 ALA A O 1
ATOM 3943 N N . TRP A 1 500 ? -4.465 11.841 -34.395 1.00 69.75 500 TRP A N 1
ATOM 3944 C CA . TRP A 1 500 ? -3.129 12.366 -34.643 1.00 69.75 500 TRP A CA 1
ATOM 3945 C C . TRP A 1 500 ? -3.085 13.899 -34.488 1.00 69.75 500 TRP A C 1
ATOM 3947 O O . TRP A 1 500 ? -2.240 14.418 -33.760 1.00 69.75 500 TRP A O 1
ATOM 3957 N N . MET A 1 501 ? -4.047 14.618 -35.073 1.00 68.44 501 MET A N 1
ATOM 3958 C CA . MET A 1 501 ? -4.248 16.064 -34.897 1.00 68.44 501 MET A CA 1
ATOM 3959 C C . MET A 1 501 ? -4.663 16.434 -33.473 1.00 68.44 501 MET A C 1
ATOM 3961 O O . MET A 1 501 ? -4.360 17.518 -32.992 1.00 68.44 501 MET A O 1
ATOM 3965 N N . GLU A 1 502 ? -5.350 15.544 -32.765 1.00 65.62 502 GLU A N 1
ATOM 3966 C CA . GLU A 1 502 ? -5.626 15.736 -31.353 1.00 65.62 502 GLU A CA 1
ATOM 3967 C C . GLU A 1 502 ? -4.326 15.607 -30.553 1.00 65.62 502 GLU A C 1
ATOM 3969 O O . GLU A 1 502 ? -4.081 16.380 -29.632 1.00 65.62 502 GLU A O 1
ATOM 3974 N N . LYS A 1 503 ? -3.443 14.672 -30.901 1.00 61.47 503 LYS A N 1
ATOM 3975 C CA . LYS A 1 503 ? -2.185 14.459 -30.181 1.00 61.47 503 LYS A CA 1
ATOM 3976 C C . LYS A 1 503 ? -1.150 15.576 -30.388 1.00 61.47 503 LYS A C 1
ATOM 3978 O O . LYS A 1 503 ? -0.383 15.849 -29.464 1.00 61.47 503 LYS A O 1
ATOM 3983 N N . TYR A 1 504 ? -1.113 16.217 -31.556 1.00 62.16 504 TYR A N 1
ATOM 3984 C CA . TYR A 1 504 ? -0.117 17.237 -31.915 1.00 62.16 504 TYR A CA 1
ATOM 3985 C C . TYR A 1 504 ? -0.779 18.593 -32.209 1.00 62.16 504 TYR A C 1
ATOM 3987 O O . TYR A 1 504 ? -1.840 18.639 -32.811 1.00 62.16 504 TYR A O 1
ATOM 3995 N N . ASP A 1 505 ? -0.173 19.710 -31.788 1.00 58.16 505 ASP A N 1
ATOM 3996 C CA . ASP A 1 505 ? -0.726 21.059 -32.025 1.00 58.16 505 ASP A CA 1
ATOM 3997 C C . ASP A 1 505 ? -0.981 21.281 -33.534 1.00 58.16 505 ASP A C 1
ATOM 3999 O O . ASP A 1 505 ? -0.066 21.014 -34.321 1.00 58.16 505 ASP A O 1
ATOM 4003 N N . PRO A 1 506 ? -2.160 21.783 -33.957 1.00 50.94 506 PRO A N 1
ATOM 4004 C CA . PRO A 1 506 ? -2.459 22.065 -35.360 1.00 50.94 506 PRO A CA 1
ATOM 4005 C C . PRO A 1 506 ? -1.466 23.027 -36.024 1.00 50.94 506 PRO A C 1
ATOM 4007 O O . PRO A 1 506 ? -1.344 23.003 -37.237 1.00 50.94 506 PRO A O 1
ATOM 4010 N N . HIS A 1 507 ? -0.689 23.830 -35.293 1.00 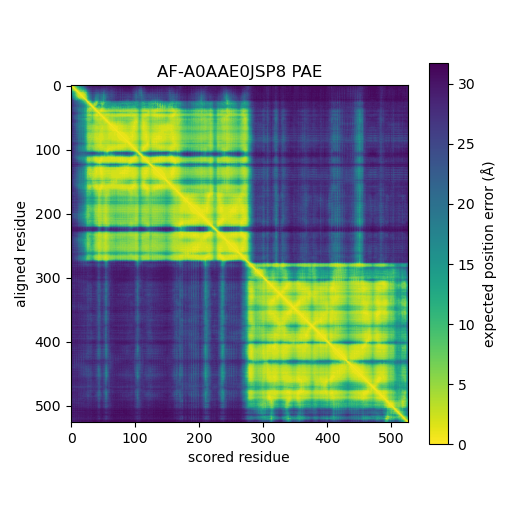52.69 507 HIS A N 1
ATOM 4011 C CA . HIS A 1 507 ? 0.397 24.624 -35.887 1.00 52.69 507 HIS A CA 1
ATOM 4012 C C . HIS A 1 507 ? 1.659 23.812 -36.230 1.00 52.69 507 HIS A C 1
ATOM 4014 O O . HIS A 1 507 ? 2.561 24.324 -36.887 1.00 52.69 507 HIS A O 1
ATOM 4020 N N . SER A 1 508 ? 1.706 22.532 -35.856 1.00 53.38 508 SER A N 1
ATOM 4021 C CA . SER A 1 508 ? 2.807 21.599 -36.124 1.00 53.38 508 SER A CA 1
ATOM 4022 C C . SER A 1 508 ? 2.627 20.831 -37.440 1.00 53.38 508 SER A C 1
ATOM 4024 O O . SER A 1 508 ? 3.122 19.712 -37.565 1.00 53.38 508 SER A O 1
ATOM 4026 N N . PHE A 1 509 ? 1.929 21.407 -38.430 1.00 45.56 509 PHE A N 1
ATOM 4027 C CA . PHE A 1 509 ? 1.590 20.766 -39.715 1.00 45.56 509 PHE A CA 1
ATOM 4028 C C . PHE A 1 509 ? 2.787 20.130 -40.444 1.00 45.56 509 PHE A C 1
ATOM 4030 O O . PHE A 1 509 ? 2.615 19.180 -41.196 1.00 45.56 509 PHE A O 1
ATOM 4037 N N . HIS A 1 510 ? 4.010 20.601 -40.193 1.00 52.19 510 HIS A N 1
ATOM 4038 C CA . HIS A 1 510 ? 5.247 20.049 -40.762 1.00 52.19 510 HIS A CA 1
ATOM 4039 C C . HIS A 1 510 ? 5.659 18.688 -40.166 1.00 52.19 510 HIS A C 1
ATOM 4041 O O . HIS A 1 510 ? 6.575 18.054 -40.682 1.00 52.19 510 HIS A O 1
ATOM 4047 N N . LEU A 1 511 ? 5.016 18.242 -39.082 1.00 50.19 511 LEU A N 1
ATOM 4048 C CA . LEU A 1 511 ? 5.204 16.914 -38.492 1.00 50.19 511 LEU A CA 1
ATOM 4049 C C . LEU A 1 511 ? 4.193 15.889 -39.027 1.00 50.19 511 LEU A C 1
ATOM 4051 O O . LEU A 1 511 ? 4.375 14.699 -38.768 1.00 50.19 511 LEU A O 1
ATOM 4055 N N . VAL A 1 512 ? 3.136 16.329 -39.731 1.00 49.41 512 VAL A N 1
ATOM 4056 C CA . VAL A 1 512 ? 2.117 15.447 -40.326 1.00 49.41 512 VAL A CA 1
ATOM 4057 C C . VAL A 1 512 ? 2.784 14.624 -41.425 1.00 49.41 512 VAL A C 1
ATOM 4059 O O . VAL A 1 512 ? 3.353 15.209 -42.348 1.00 49.41 512 VAL A O 1
ATOM 4062 N N . PRO A 1 513 ? 2.748 13.280 -41.368 1.00 51.06 513 PRO A N 1
ATOM 4063 C CA . PRO A 1 513 ? 3.199 12.468 -42.485 1.00 51.06 513 PRO A CA 1
ATOM 4064 C C . PRO A 1 513 ? 2.416 12.864 -43.740 1.00 51.06 513 PRO A C 1
ATOM 4066 O O . PRO A 1 513 ? 1.188 12.891 -43.719 1.00 51.06 513 PRO A O 1
ATOM 4069 N N . ASN A 1 514 ? 3.111 13.144 -44.845 1.00 47.44 514 ASN A N 1
ATOM 4070 C CA . ASN A 1 514 ? 2.513 13.526 -46.133 1.00 47.44 514 ASN A CA 1
ATOM 4071 C C . ASN A 1 514 ? 1.754 12.362 -46.826 1.00 47.44 514 ASN A C 1
ATOM 4073 O O . ASN A 1 514 ? 1.793 12.241 -48.048 1.00 47.44 514 ASN A O 1
ATOM 4077 N N . SER A 1 515 ? 1.127 11.432 -46.098 1.00 52.03 515 SER A N 1
ATOM 4078 C CA . SER A 1 515 ? 0.547 10.209 -46.673 1.00 52.03 515 SER A CA 1
ATOM 4079 C C . SER A 1 515 ? -0.758 9.761 -45.997 1.00 52.03 515 SER A C 1
ATOM 4081 O O . SER A 1 515 ? -0.923 9.965 -44.797 1.00 52.03 515 SER A O 1
ATOM 4083 N N . PRO A 1 516 ? -1.677 9.113 -46.745 1.00 52.81 516 PRO A N 1
ATOM 4084 C CA . PRO A 1 516 ? -3.032 8.753 -46.308 1.00 52.81 516 PRO A CA 1
ATOM 4085 C C . PRO A 1 516 ? -3.078 7.488 -45.429 1.00 52.81 516 PRO A C 1
ATOM 4087 O O . PRO A 1 516 ? -4.044 6.737 -45.465 1.00 52.81 516 PRO A O 1
ATOM 4090 N N . THR A 1 517 ? -2.030 7.206 -44.655 1.00 55.09 517 THR A N 1
ATOM 4091 C CA . THR A 1 517 ? -1.888 5.944 -43.908 1.00 55.09 517 THR A CA 1
ATOM 4092 C C . THR A 1 517 ? -2.596 5.948 -42.546 1.00 55.09 517 THR A C 1
ATOM 4094 O O . THR A 1 517 ? -2.460 5.000 -41.775 1.00 55.09 517 THR A O 1
ATOM 4097 N N . PHE A 1 518 ? -3.363 6.995 -42.232 1.00 61.78 518 PHE A N 1
ATOM 4098 C CA . PHE A 1 518 ? -4.107 7.114 -40.978 1.00 61.78 518 PHE A CA 1
ATOM 4099 C C . PHE A 1 518 ? -5.168 6.017 -40.839 1.00 61.78 518 PHE A C 1
ATOM 4101 O O . PHE A 1 518 ? -5.892 5.717 -41.784 1.00 61.78 518 PHE A O 1
ATOM 4108 N N . GLY A 1 519 ? -5.290 5.427 -39.650 1.00 57.00 519 GLY A N 1
ATOM 4109 C CA . GLY A 1 519 ? -6.330 4.437 -39.351 1.00 57.00 519 GLY A CA 1
ATOM 4110 C C . GLY A 1 519 ? -6.147 3.047 -39.973 1.00 57.00 519 GLY A C 1
ATOM 4111 O O . GLY A 1 519 ? -6.911 2.145 -39.624 1.00 57.00 519 GLY A O 1
ATOM 4112 N N . GLY A 1 520 ? -5.165 2.851 -40.860 1.00 61.66 520 GLY A N 1
ATOM 4113 C CA . GLY A 1 520 ? -4.874 1.562 -41.493 1.00 61.66 520 GLY A CA 1
ATOM 4114 C C . GLY A 1 520 ? -4.120 0.594 -40.574 1.00 61.66 520 GLY A C 1
ATOM 4115 O O . GLY A 1 520 ? -3.367 1.014 -39.690 1.00 61.66 520 GLY A O 1
ATOM 4116 N N . LEU A 1 521 ? -4.302 -0.712 -40.786 1.00 59.31 521 LEU A N 1
ATOM 4117 C CA . LEU A 1 521 ? -3.445 -1.738 -40.186 1.00 59.31 521 LEU A CA 1
ATOM 4118 C C . LEU A 1 521 ? -2.084 -1.759 -40.899 1.00 59.31 521 LEU A C 1
ATOM 4120 O O . LEU A 1 521 ? -2.020 -1.610 -42.116 1.00 59.31 521 LEU A O 1
ATOM 4124 N N . LEU A 1 522 ? -0.994 -1.980 -40.154 1.00 58.84 522 LEU A N 1
ATOM 4125 C CA . LEU A 1 522 ? 0.353 -2.116 -40.743 1.00 58.84 522 LEU A CA 1
ATOM 4126 C C . LEU A 1 522 ? 0.497 -3.354 -41.654 1.00 58.84 522 LEU A C 1
ATOM 4128 O O . LEU A 1 522 ? 1.415 -3.403 -42.470 1.00 58.84 522 LEU A O 1
ATOM 4132 N N . GLN A 1 523 ? -0.415 -4.322 -41.542 1.00 52.75 523 GLN A N 1
ATOM 4133 C CA . GLN A 1 523 ? -0.660 -5.391 -42.511 1.00 52.75 523 GLN A CA 1
ATOM 4134 C C . GLN A 1 523 ? -2.171 -5.648 -42.565 1.00 52.75 523 GLN A C 1
ATOM 4136 O O . GLN A 1 523 ? -2.787 -5.842 -41.516 1.00 52.75 523 GLN A O 1
ATOM 4141 N N . GLU A 1 524 ? -2.774 -5.676 -43.755 1.00 38.22 524 GLU A N 1
ATOM 4142 C CA . GLU A 1 524 ? -4.046 -6.388 -43.905 1.00 38.22 524 GLU A CA 1
ATOM 4143 C C . GLU A 1 524 ? -3.766 -7.890 -43.728 1.00 38.22 524 GLU A C 1
ATOM 4145 O O . GLU A 1 524 ? -2.753 -8.377 -44.246 1.00 38.22 524 GLU A O 1
ATOM 4150 N N . PRO A 1 525 ? -4.595 -8.625 -42.965 1.00 34.16 525 PRO A N 1
ATOM 4151 C CA . PRO A 1 525 ? -4.437 -10.066 -42.843 1.00 34.16 525 PRO A CA 1
ATOM 4152 C C . PRO A 1 525 ? -4.534 -10.684 -44.244 1.00 34.16 525 PRO A C 1
ATOM 4154 O O . PRO A 1 525 ? -5.525 -10.473 -44.942 1.00 34.16 525 PRO A O 1
ATOM 4157 N N . THR A 1 526 ? -3.485 -11.401 -44.651 1.00 34.75 526 THR A N 1
ATOM 4158 C CA . THR A 1 526 ? -3.491 -12.258 -45.848 1.00 34.75 526 THR A CA 1
ATOM 4159 C C . THR A 1 526 ? -3.778 -13.691 -45.456 1.00 34.75 526 THR A C 1
ATOM 4161 O O . THR A 1 526 ? -3.299 -14.106 -44.373 1.00 34.75 526 THR A O 1
#

Sequence (526 aa):
MAFNPYPSPESADDERRKRARLRRSEATSSDSSDAGEFTIFNVRHRVAAPTPHPLPMNTVWDDQCRSIDRELGAEALANEATRILTIEKVEGVVSVEIASRVPYIGTIGEMGQPTLLIVARWLDEGCSAIWERAVRRIKKSVDLKRLQNGNLSNIDIAVEIIAEEHKRPKYISPISAELLARGMDKDWARIKDKVADIMDSYPATAGHVTSIQLFRLGFSMVGFSMDDENPDTVYVSVDYECLETKWPPIVGEVQQFLRQITYANLKFHLEHNIIEQCTFPLLPFRRSPEELRVRQRQMNLVLKIPYQTRVDLGADISTSNYLSGSDGNLYSPVVGTLGCWLEVKTPTYPNGVTLALTNFHVVRSGYDGFPIFVNDKGLPRVGRPKEGSKLWKVDDKGINPSANAPMIEHPSRSKHNHGVHNRQIMVDRFGESPSAASVKKELDDIVAFFDNGRHVLGTVFCASGYKRRTANNGRLDWALVMPLDKARIGENKLPILEAWMEKYDPHSFHLVPNSPTFGGLLQEPT

Mean predicted aligned error: 17.32 Å

Foldseek 3Di:
DDDDDDDDPVVVVVVVVVVVVVLADDFPDWDAAPLGIWGWHFFDQKIKIHGDAFDDWDWACDPLNVLCCVQPNQVNLQVVLVVLCVVLVQPAWDDWTWTFTGHPPDDPPDGTATEREIEGADDDPPSRVSVRSSNVVSQNVSQVSQCVDPSNSPHRYMYMYGYPQSVADKDWAADDPQVVVVPCVPCVVVLQVVLLVLQLVDPLRNVFWQDWDWTFMARDPVVVDDDPGTFTETEIEGASSRHRNPCPVSLVVSCVVVVVVVVGPYHYHYGHDNPLQPQQDFFDDDDDPVVLVVCCAVPVLDDPDAFDLAAEWFFKKAFPDWDQAPVRGTDFADIGGFHFWDWDDDPVRNVTAIWTKDWQSRQLRQFPQFYWYQDPVRDTDTDDGDPPGPSNVCLPAWFAADPPFTWMFPPGSSSLSSLLVVLVVVLVVCDPDPSNVVSVVSNVSSSSCVSVVSGTFFGWHIAQHQCDADPVRHGGTMTIGHGPDPSHHDAQFAAAPVRVCVSHPPVVVVPDPPDPRHGDHPDDDD

Solvent-accessible surface area (backbone atoms only — not comparable to full-atom values): 29501 Å² total; per-residue (Å²): 136,81,85,83,76,79,76,52,74,70,57,53,51,51,50,48,51,48,48,58,59,72,71,54,72,79,62,73,43,78,50,72,39,88,79,42,80,48,38,39,29,70,38,94,66,32,31,18,32,51,80,71,76,71,59,60,60,43,78,43,86,46,73,66,44,54,48,48,32,77,75,65,33,49,66,56,51,30,52,52,41,51,53,46,31,56,75,54,62,59,61,61,69,75,48,61,43,72,33,19,49,28,60,63,84,61,65,93,82,74,79,53,45,37,21,43,39,30,32,24,53,81,84,59,96,63,50,66,65,43,46,48,53,32,40,53,56,42,41,36,53,52,38,46,57,34,61,76,32,82,93,37,64,88,60,75,68,29,24,35,43,34,29,47,77,79,74,50,71,75,34,78,41,78,62,55,70,68,53,45,75,73,42,44,74,73,48,44,63,60,51,51,51,53,49,50,52,56,42,50,72,36,87,61,35,43,92,31,66,64,46,78,50,77,29,16,46,29,71,49,88,62,69,86,74,63,93,82,68,43,49,45,23,44,37,36,25,22,32,87,85,44,50,66,68,65,39,64,64,57,54,50,52,50,48,56,57,41,62,70,43,77,95,46,86,58,40,80,45,78,47,52,35,70,71,74,38,71,71,59,87,68,74,82,85,88,71,54,78,65,57,48,55,55,46,34,68,77,66,58,32,71,76,88,63,80,90,62,68,46,52,39,45,62,38,50,25,17,26,72,51,74,39,64,30,75,82,75,44,79,38,69,45,46,73,40,43,35,63,40,75,41,79,45,69,42,94,92,31,74,88,46,43,68,28,38,33,31,45,31,74,25,53,45,59,44,31,59,36,53,40,34,38,62,46,102,82,73,46,81,39,82,55,76,55,37,83,89,27,60,28,39,50,31,28,56,71,18,43,67,78,54,96,85,44,40,41,31,20,37,66,24,66,59,33,47,46,47,39,48,52,54,33,50,54,48,26,70,71,43,55,90,39,77,69,14,55,55,39,43,50,54,41,51,54,57,49,53,36,45,21,62,51,64,25,62,38,23,32,45,35,32,32,45,15,69,67,31,58,46,98,84,69,42,75,39,60,33,24,33,27,35,57,77,44,76,72,35,62,45,54,62,40,39,55,37,62,67,61,46,51,68,65,39,66,80,89,50,61,89,74,56,74,98,61,91,62,48,53,40,55,86,62,76,92,126

Radius of gyration: 30.11 Å; Cα contacts (8 Å, |Δi|>4): 901; chains: 1; bounding box: 84×53×88 Å

pLDDT: mean 79.93, std 16.38, range [23.31, 97.31]

Organism: NCBI:txid92902